Protein AF-A0A9W6W6B7-F1 (afdb_monomer_lite)

InterPro domains:
  IPR000073 Alpha/beta hydrolase fold-1 [PF00561] (19-218)
  IPR000073 Alpha/beta hydrolase fold-1 [PR00111] (43-58)
  IPR000073 Alpha/beta hydrolase fold-1 [PR00111] (87-100)
  IPR000073 Alpha/beta hydrolase fold-1 [PR00111] (101-114)
  IPR000639 Epoxide hydrolase-like [PR00412] (43-58)
  IPR000639 Epoxide hydrolase-like [PR00412] (87-100)
  IPR000639 Epoxide hydrolase-like [PR00412] (101-114)
  IPR000639 Epoxide hydrolase-like [PR00412] (235-257)
  IPR006680 Amidohydrolase-related [PF04909] (292-534)
  IPR029058 Alpha/Beta hydrolase fold [G3DSA:3.40.50.1820] (1-260)
  IPR029058 Alpha/Beta hydrolase fold [SSF53474] (2-260)
  IPR032466 Metal-dependent hydrolase [SSF51556] (290-535)
  IPR050266 AB hydrolase superfamily [PTHR43798] (11-263)

Structure (mmCIF, N/CA/C/O backbone):
data_AF-A0A9W6W6B7-F1
#
_entry.id   AF-A0A9W6W6B7-F1
#
loop_
_atom_site.group_PDB
_atom_site.id
_atom_site.type_symbol
_atom_site.label_atom_id
_atom_site.label_alt_id
_atom_site.label_comp_id
_atom_site.label_asym_id
_atom_site.label_entity_id
_atom_site.label_seq_id
_atom_site.pdbx_PDB_ins_code
_atom_site.Cartn_x
_atom_site.Cartn_y
_atom_site.Cartn_z
_atom_site.occupancy
_atom_site.B_iso_or_equiv
_atom_site.auth_seq_id
_atom_site.auth_comp_id
_atom_site.auth_asym_id
_atom_site.auth_atom_id
_atom_site.pdbx_PDB_model_num
ATOM 1 N N . MET A 1 1 ? 31.798 -15.198 4.806 1.00 93.06 1 MET A N 1
ATOM 2 C CA . MET A 1 1 ? 30.968 -16.138 5.594 1.00 93.06 1 MET A CA 1
ATOM 3 C C . MET A 1 1 ? 30.171 -16.993 4.621 1.00 93.06 1 MET A C 1
ATOM 5 O O . MET A 1 1 ? 29.904 -16.498 3.540 1.00 93.06 1 MET A O 1
ATOM 9 N N . THR A 1 2 ? 29.826 -18.241 4.939 1.00 95.81 2 THR A N 1
ATOM 10 C CA . THR A 1 2 ? 28.980 -19.060 4.048 1.00 95.81 2 THR A CA 1
ATOM 11 C C . THR A 1 2 ? 27.558 -19.106 4.589 1.00 95.81 2 THR A C 1
ATOM 13 O O . THR A 1 2 ? 27.365 -19.544 5.720 1.00 95.81 2 THR A O 1
ATOM 16 N N . VAL A 1 3 ? 26.589 -18.661 3.791 1.00 92.31 3 VAL A N 1
ATOM 17 C CA . VAL A 1 3 ? 25.149 -18.673 4.100 1.00 92.31 3 VAL A CA 1
ATOM 18 C C . VAL A 1 3 ? 24.382 -19.113 2.859 1.00 92.31 3 VAL A C 1
ATOM 20 O O . VAL A 1 3 ? 24.834 -18.843 1.752 1.00 92.31 3 VAL A O 1
ATOM 23 N N . ASN A 1 4 ? 23.284 -19.856 3.024 1.00 90.19 4 ASN A N 1
ATOM 24 C CA . ASN A 1 4 ? 22.486 -20.400 1.911 1.00 90.19 4 ASN A CA 1
ATOM 25 C C . ASN A 1 4 ? 23.325 -21.079 0.803 1.00 90.19 4 ASN A C 1
ATOM 27 O O . ASN A 1 4 ? 23.033 -20.963 -0.379 1.00 90.19 4 ASN A O 1
ATOM 31 N N . GLY A 1 5 ? 24.418 -21.757 1.177 1.00 90.50 5 GLY A N 1
ATOM 32 C CA . GLY A 1 5 ? 25.317 -22.417 0.221 1.00 90.50 5 GLY A CA 1
ATOM 33 C C . GLY A 1 5 ? 26.235 -21.485 -0.586 1.00 90.50 5 GLY A C 1
ATOM 34 O O . GLY A 1 5 ? 26.977 -21.976 -1.431 1.00 90.50 5 GLY A O 1
ATOM 35 N N . VAL A 1 6 ? 26.244 -20.177 -0.311 1.00 93.69 6 VAL A N 1
ATOM 36 C CA . VAL A 1 6 ? 27.049 -19.162 -1.011 1.00 93.69 6 VAL A CA 1
ATOM 37 C C . VAL A 1 6 ? 28.079 -18.546 -0.064 1.00 93.69 6 VAL A C 1
ATOM 39 O O . VAL A 1 6 ? 27.766 -18.187 1.075 1.00 93.69 6 VAL A O 1
ATOM 42 N N . ARG A 1 7 ? 29.333 -18.388 -0.515 1.00 97.38 7 ARG A N 1
ATOM 43 C CA . ARG A 1 7 ? 30.334 -17.612 0.230 1.00 97.38 7 ARG A CA 1
ATOM 44 C C . ARG A 1 7 ? 30.099 -16.117 0.015 1.00 97.38 7 ARG A C 1
ATOM 46 O O . ARG A 1 7 ? 30.473 -15.555 -1.011 1.00 97.38 7 ARG A O 1
ATOM 53 N N . VAL A 1 8 ? 29.520 -15.487 1.031 1.00 97.38 8 VAL A N 1
ATOM 54 C CA . VAL A 1 8 ? 29.215 -14.058 1.110 1.00 97.38 8 VAL A CA 1
ATOM 55 C C . VAL A 1 8 ? 30.388 -13.265 1.671 1.00 97.38 8 VAL A C 1
ATOM 57 O O . VAL A 1 8 ? 30.909 -13.553 2.760 1.00 97.38 8 VAL A O 1
ATOM 60 N N . PHE A 1 9 ? 30.799 -12.252 0.916 1.00 98.38 9 PHE A N 1
ATOM 61 C CA . PHE A 1 9 ? 31.681 -11.190 1.363 1.00 98.38 9 PHE A CA 1
ATOM 62 C C . PHE A 1 9 ? 30.863 -10.080 2.028 1.00 98.38 9 PHE A C 1
ATOM 64 O O . PHE A 1 9 ? 29.778 -9.718 1.580 1.00 98.38 9 PHE A O 1
ATOM 71 N N . TYR A 1 10 ? 31.393 -9.536 3.118 1.00 98.50 10 TYR A N 1
ATOM 72 C CA . TYR A 1 10 ? 30.842 -8.356 3.766 1.00 98.50 10 TYR A CA 1
ATOM 73 C C . TYR A 1 10 ? 31.952 -7.599 4.486 1.00 98.50 10 TYR A C 1
ATOM 75 O O . TYR A 1 10 ? 32.950 -8.184 4.917 1.00 98.50 10 TYR A O 1
ATOM 83 N N . THR A 1 11 ? 31.747 -6.300 4.667 1.00 97.94 11 THR A N 1
ATOM 84 C CA . THR A 1 11 ? 32.570 -5.471 5.550 1.00 97.94 11 THR A CA 1
ATOM 85 C C . THR A 1 11 ? 31.821 -5.174 6.848 1.00 97.94 11 THR A C 1
ATOM 87 O O . THR A 1 11 ? 30.592 -5.125 6.868 1.00 97.94 11 THR A O 1
ATOM 90 N N . SER A 1 12 ? 32.561 -4.991 7.944 1.00 97.50 12 SER A N 1
ATOM 91 C CA . SER A 1 12 ? 32.033 -4.542 9.237 1.00 97.50 12 SER A CA 1
ATOM 92 C C . SER A 1 12 ? 32.926 -3.420 9.757 1.00 97.50 12 SER A C 1
ATOM 94 O O . SER A 1 12 ? 34.144 -3.580 9.805 1.00 97.50 12 SER A O 1
ATOM 96 N N . SER A 1 13 ? 32.349 -2.281 10.124 1.00 96.31 13 SER A N 1
ATOM 97 C CA . SER A 1 13 ? 33.072 -1.098 10.608 1.00 96.31 13 SER A CA 1
ATOM 98 C C . SER A 1 13 ? 32.321 -0.432 11.754 1.00 96.31 13 SER A C 1
ATOM 100 O O . SER A 1 13 ? 31.107 -0.301 11.682 1.00 96.31 13 SER A O 1
ATOM 102 N N . GLY A 1 14 ? 33.039 0.030 12.778 1.00 96.19 14 GLY A N 1
ATOM 103 C CA . GLY A 1 14 ? 32.421 0.586 13.987 1.00 96.19 14 GLY A CA 1
ATOM 104 C C . GLY A 1 14 ? 31.893 -0.489 14.943 1.00 96.19 14 GLY A C 1
ATOM 105 O O . GLY A 1 14 ? 31.755 -1.659 14.580 1.00 96.19 14 GLY A O 1
ATOM 106 N N . ASP A 1 15 ? 31.623 -0.077 16.175 1.00 93.81 15 ASP A N 1
ATOM 107 C CA . ASP A 1 15 ? 31.225 -0.916 17.314 1.00 93.81 15 ASP A CA 1
ATOM 108 C C . ASP A 1 15 ? 30.055 -0.308 18.112 1.00 93.81 15 ASP A C 1
ATOM 110 O O . ASP A 1 15 ? 29.805 -0.678 19.259 1.00 93.81 15 ASP A O 1
ATOM 114 N N . GLY A 1 16 ? 29.318 0.614 17.485 1.00 93.12 16 GLY A N 1
ATOM 115 C CA . GLY A 1 16 ? 28.155 1.260 18.082 1.00 93.12 16 GLY A CA 1
ATOM 116 C C . GLY A 1 16 ? 27.028 0.280 18.444 1.00 93.12 16 GLY A C 1
ATOM 117 O O . GLY A 1 16 ? 26.911 -0.793 17.845 1.00 93.12 16 GLY A O 1
ATOM 118 N N . PRO A 1 17 ? 26.152 0.651 19.397 1.00 90.31 17 PRO A N 1
ATOM 119 C CA . PRO A 1 17 ? 25.141 -0.249 19.958 1.00 90.31 17 PRO A CA 1
ATOM 120 C C . PRO A 1 17 ? 24.027 -0.619 18.971 1.00 90.31 17 PRO A C 1
ATOM 122 O O . PRO A 1 17 ? 23.379 -1.649 19.137 1.00 90.31 17 PRO A O 1
ATOM 125 N N . ARG A 1 18 ? 23.793 0.211 17.947 1.00 93.12 18 ARG A N 1
ATOM 126 C CA . ARG A 1 18 ? 22.825 -0.049 16.877 1.00 93.12 18 ARG A CA 1
ATOM 127 C C . ARG A 1 18 ? 23.561 -0.448 15.604 1.00 93.12 18 ARG A C 1
ATOM 129 O O . ARG A 1 18 ? 24.559 0.175 15.236 1.00 93.12 18 ARG A O 1
ATOM 136 N N . THR A 1 19 ? 23.042 -1.471 14.927 1.00 98.06 19 THR A N 1
ATOM 137 C CA . THR A 1 19 ? 23.603 -1.944 13.658 1.00 98.06 19 THR A CA 1
ATOM 138 C C . THR A 1 19 ? 22.888 -1.299 12.474 1.00 98.06 19 THR A C 1
ATOM 140 O O . THR A 1 19 ? 21.659 -1.265 12.431 1.00 98.06 19 THR A O 1
ATOM 143 N N . VAL A 1 20 ? 23.666 -0.806 11.512 1.00 98.56 20 VAL A N 1
ATOM 144 C CA . VAL A 1 20 ? 23.208 -0.302 10.216 1.00 98.56 20 VAL A CA 1
ATOM 145 C C . VAL A 1 20 ? 23.715 -1.238 9.123 1.00 98.56 20 VAL A C 1
ATOM 147 O O . VAL A 1 20 ? 24.912 -1.514 9.052 1.00 98.56 20 VAL A O 1
ATOM 150 N N . VAL A 1 21 ? 22.823 -1.714 8.260 1.00 98.81 21 VAL A N 1
ATOM 151 C CA . VAL A 1 21 ? 23.150 -2.605 7.141 1.00 98.81 21 VAL A CA 1
ATOM 152 C C . VAL A 1 21 ? 23.003 -1.835 5.833 1.00 98.81 21 VAL A C 1
ATOM 154 O O . VAL A 1 21 ? 21.938 -1.289 5.575 1.00 98.81 21 VAL A O 1
ATOM 157 N N . LEU A 1 22 ? 24.054 -1.775 5.014 1.00 98.81 22 LEU A N 1
ATOM 158 C CA . LEU A 1 22 ? 24.085 -1.021 3.757 1.00 98.81 22 LEU A CA 1
ATOM 159 C C . LEU A 1 22 ? 24.036 -1.970 2.553 1.00 98.81 22 LEU A C 1
ATOM 161 O O . LEU A 1 22 ? 24.968 -2.738 2.329 1.00 98.81 22 LEU A O 1
ATOM 165 N N . LEU A 1 23 ? 22.962 -1.902 1.768 1.00 98.81 23 LEU A N 1
ATOM 166 C CA . LEU A 1 23 ? 22.691 -2.778 0.628 1.00 98.81 23 LEU A CA 1
ATOM 167 C C . LEU A 1 23 ? 22.860 -2.018 -0.695 1.00 98.81 23 LEU A C 1
ATOM 169 O O . LEU A 1 23 ? 22.127 -1.065 -0.969 1.00 98.81 23 LEU A O 1
ATOM 173 N N . HIS A 1 24 ? 23.837 -2.427 -1.507 1.00 98.06 24 HIS A N 1
ATOM 174 C CA . HIS A 1 24 ? 24.259 -1.715 -2.721 1.00 98.06 24 HIS A CA 1
ATOM 175 C C . HIS A 1 24 ? 23.315 -1.905 -3.929 1.00 98.06 24 HIS A C 1
ATOM 177 O O . HIS A 1 24 ? 22.407 -2.733 -3.920 1.00 98.06 24 HIS A O 1
ATOM 183 N N . GLY A 1 25 ? 23.521 -1.111 -4.984 1.00 96.00 25 GLY A N 1
ATOM 184 C CA . GLY A 1 25 ? 22.759 -1.189 -6.234 1.00 96.00 25 GLY A CA 1
ATOM 185 C C . GLY A 1 25 ? 23.256 -2.266 -7.208 1.00 96.00 25 GLY A C 1
ATOM 186 O O . GLY A 1 25 ? 24.258 -2.939 -6.975 1.00 96.00 25 GLY A O 1
ATOM 187 N N . TRP A 1 26 ? 22.559 -2.416 -8.336 1.00 93.38 26 TRP A N 1
ATOM 188 C CA . TRP A 1 26 ? 22.999 -3.282 -9.435 1.00 93.38 26 TRP A CA 1
ATOM 189 C C . TRP A 1 26 ? 24.317 -2.770 -10.036 1.00 93.38 26 TRP A C 1
ATOM 191 O O . TRP A 1 26 ? 24.454 -1.569 -10.273 1.00 93.38 26 TRP A O 1
ATOM 201 N N . CYS A 1 27 ? 25.259 -3.679 -10.302 1.00 90.56 27 CYS A N 1
ATOM 202 C CA . CYS A 1 27 ? 26.619 -3.357 -10.762 1.00 90.56 27 CYS A CA 1
ATOM 203 C C . CYS A 1 27 ? 27.451 -2.484 -9.802 1.00 90.56 27 CYS A C 1
ATOM 205 O O . CYS A 1 27 ? 28.342 -1.752 -10.233 1.00 90.56 27 CYS A O 1
ATOM 207 N N . ASP A 1 28 ? 27.157 -2.561 -8.505 1.00 92.38 28 ASP A N 1
ATOM 208 C CA . ASP A 1 28 ? 27.920 -1.917 -7.436 1.00 92.38 28 ASP A CA 1
ATOM 209 C C . ASP A 1 28 ? 28.364 -2.956 -6.393 1.00 92.38 28 ASP A C 1
ATOM 211 O O . ASP A 1 28 ? 28.088 -4.146 -6.538 1.00 92.38 28 ASP A O 1
ATOM 215 N N . GLU A 1 29 ? 29.056 -2.511 -5.349 1.00 94.69 29 GLU A N 1
ATOM 216 C CA . GLU A 1 29 ? 29.550 -3.354 -4.255 1.00 94.69 29 GLU A CA 1
ATOM 217 C C . GLU A 1 29 ? 29.691 -2.535 -2.957 1.00 94.69 29 GLU A C 1
ATOM 219 O O . GLU A 1 29 ? 29.478 -1.319 -2.932 1.00 94.69 29 GLU A O 1
ATOM 224 N N . SER A 1 30 ? 30.098 -3.174 -1.861 1.00 95.75 30 SER A N 1
ATOM 225 C CA . SER A 1 30 ? 30.280 -2.555 -0.540 1.00 95.75 30 SER A CA 1
ATOM 226 C C . SER A 1 30 ? 31.180 -1.311 -0.543 1.00 95.75 30 SER A C 1
ATOM 228 O O . SER A 1 30 ? 30.953 -0.393 0.249 1.00 95.75 30 SER A O 1
ATOM 230 N N . THR A 1 31 ? 32.157 -1.214 -1.453 1.00 92.56 31 THR A N 1
ATOM 231 C CA . THR A 1 31 ? 33.032 -0.033 -1.578 1.00 92.56 31 THR A CA 1
ATOM 232 C C . THR A 1 31 ? 32.288 1.223 -2.047 1.00 92.56 31 THR A C 1
ATOM 234 O O . THR A 1 31 ? 32.714 2.334 -1.720 1.00 92.56 31 THR A O 1
ATOM 237 N N . GLY A 1 32 ? 31.138 1.081 -2.721 1.00 91.69 32 GLY A N 1
ATOM 238 C CA . GLY A 1 32 ? 30.252 2.193 -3.085 1.00 91.69 32 GLY A CA 1
ATOM 239 C C . GLY A 1 32 ? 29.735 2.975 -1.874 1.00 91.69 32 GLY A C 1
ATOM 240 O O . GLY A 1 32 ? 29.465 4.173 -1.959 1.00 91.69 32 GLY A O 1
ATOM 241 N N . TRP A 1 33 ? 29.722 2.347 -0.697 1.00 95.94 33 TRP A N 1
ATOM 242 C CA . TRP A 1 33 ? 29.285 2.965 0.548 1.00 95.94 33 TRP A CA 1
ATOM 243 C C . TRP A 1 33 ? 30.382 3.698 1.324 1.00 95.94 33 TRP A C 1
ATOM 245 O O . TRP A 1 33 ? 30.084 4.237 2.388 1.00 95.94 33 TRP A O 1
ATOM 255 N N . ALA A 1 34 ? 31.626 3.773 0.836 1.00 91.94 34 ALA A N 1
ATOM 256 C CA . ALA A 1 34 ? 32.765 4.281 1.614 1.00 91.94 34 ALA A CA 1
ATOM 257 C C . ALA A 1 34 ? 32.511 5.644 2.295 1.00 91.94 34 ALA A C 1
ATOM 259 O O . ALA A 1 34 ? 32.840 5.825 3.471 1.00 91.94 34 ALA A O 1
ATOM 260 N N . GLY A 1 35 ? 31.869 6.587 1.593 1.00 91.06 35 GLY A N 1
ATOM 261 C CA . GLY A 1 35 ? 31.510 7.896 2.152 1.00 91.06 35 GLY A CA 1
ATOM 262 C C . GLY A 1 35 ? 30.482 7.815 3.289 1.00 91.06 35 GLY A C 1
ATOM 263 O O . GLY A 1 35 ? 30.633 8.489 4.306 1.00 91.06 35 GLY A O 1
ATOM 264 N N . ILE A 1 36 ? 29.478 6.947 3.148 1.00 96.88 36 ILE A N 1
ATOM 265 C CA . ILE A 1 36 ? 28.432 6.729 4.155 1.00 96.88 36 ILE A CA 1
ATOM 266 C C . ILE A 1 36 ? 28.985 5.945 5.354 1.00 96.88 36 ILE A C 1
ATOM 268 O O . ILE A 1 36 ? 28.768 6.343 6.496 1.00 96.88 36 ILE A O 1
ATOM 272 N N . VAL A 1 37 ? 29.774 4.891 5.115 1.00 96.81 37 VAL A N 1
ATOM 273 C CA . VAL A 1 37 ? 30.455 4.113 6.167 1.00 96.81 37 VAL A CA 1
ATOM 274 C C . VAL A 1 37 ? 31.344 5.019 7.013 1.00 96.81 37 VAL A C 1
ATOM 276 O O . VAL A 1 37 ? 31.283 4.961 8.239 1.00 96.81 37 VAL A O 1
ATOM 279 N N . SER A 1 38 ? 32.141 5.884 6.376 1.00 94.31 38 SER A N 1
ATOM 280 C CA . SER A 1 38 ? 33.004 6.838 7.082 1.00 94.31 38 SER A CA 1
ATOM 281 C C . SER A 1 38 ? 32.204 7.748 8.018 1.00 94.31 38 SER A C 1
ATOM 283 O O . SER A 1 38 ? 32.636 7.999 9.143 1.00 94.31 38 SER A O 1
ATOM 285 N N . GLY A 1 39 ? 31.022 8.187 7.572 1.00 94.25 39 GLY A N 1
ATOM 286 C CA . GLY A 1 39 ? 30.122 9.024 8.352 1.00 94.25 39 GLY A CA 1
ATOM 287 C C . GLY A 1 39 ? 29.432 8.300 9.506 1.00 94.25 39 GLY A C 1
ATOM 288 O O . GLY A 1 39 ? 29.289 8.904 10.557 1.00 94.25 39 GLY A O 1
ATOM 289 N N . LEU A 1 40 ? 29.012 7.042 9.343 1.00 95.12 40 LEU A N 1
ATOM 290 C CA . LEU A 1 40 ? 28.190 6.333 10.339 1.00 95.12 40 LEU A CA 1
ATOM 291 C C . LEU A 1 40 ? 28.995 5.504 11.352 1.00 95.12 40 LEU A C 1
ATOM 293 O O . LEU A 1 40 ? 28.549 5.318 12.483 1.00 95.12 40 LEU A O 1
ATOM 297 N N . ARG A 1 41 ? 30.189 5.015 10.990 1.00 95.12 41 ARG A N 1
ATOM 298 C CA . ARG A 1 41 ? 30.959 4.057 11.815 1.00 95.12 41 ARG A CA 1
ATOM 299 C C . ARG A 1 41 ? 31.385 4.569 13.196 1.00 95.12 41 ARG A C 1
ATOM 301 O O . ARG A 1 41 ? 31.874 3.785 13.999 1.00 95.12 41 ARG A O 1
ATOM 308 N N . THR A 1 42 ? 31.295 5.875 13.446 1.00 93.25 42 THR A N 1
ATOM 309 C CA . THR A 1 42 ? 31.624 6.485 14.744 1.00 93.25 42 THR A CA 1
ATOM 310 C C . THR A 1 42 ? 30.526 6.293 15.786 1.00 93.25 42 THR A C 1
ATOM 312 O O . THR A 1 42 ? 30.799 6.418 16.972 1.00 93.25 42 THR A O 1
ATOM 315 N N . GLU A 1 43 ? 29.295 6.023 15.350 1.00 93.50 43 GLU A N 1
ATOM 316 C CA . GLU A 1 43 ? 28.105 5.938 16.210 1.00 93.50 43 GLU A CA 1
ATOM 317 C C . GLU A 1 43 ? 27.394 4.583 16.082 1.00 93.50 43 GLU A C 1
ATOM 319 O O . GLU A 1 43 ? 26.706 4.145 17.003 1.00 93.50 43 GLU A O 1
ATOM 324 N N . TYR A 1 44 ? 27.583 3.902 14.950 1.00 95.88 44 TYR A N 1
ATOM 325 C CA . TYR A 1 44 ? 26.893 2.669 14.593 1.00 95.88 44 TYR A CA 1
ATOM 326 C C . TYR A 1 44 ? 27.890 1.560 14.260 1.00 95.88 44 TYR A C 1
ATOM 328 O O . TYR A 1 44 ? 28.969 1.816 13.720 1.00 95.88 44 TYR A O 1
ATOM 336 N N . ARG A 1 45 ? 27.496 0.306 14.499 1.00 97.88 45 ARG A N 1
ATOM 337 C CA . ARG A 1 45 ? 28.110 -0.834 13.812 1.00 97.88 45 ARG A CA 1
ATOM 338 C C . ARG A 1 45 ? 27.556 -0.867 12.391 1.00 97.88 45 ARG A C 1
ATOM 340 O O . ARG A 1 45 ? 26.360 -1.038 12.202 1.00 97.88 45 ARG A O 1
ATOM 347 N N . VAL A 1 46 ? 28.404 -0.712 11.387 1.00 98.56 46 VAL A N 1
ATOM 348 C CA . VAL A 1 46 ? 28.008 -0.669 9.976 1.00 98.56 46 VAL A CA 1
ATOM 349 C C . VAL A 1 46 ? 28.431 -1.958 9.288 1.00 98.56 46 VAL A C 1
ATOM 351 O O . VAL A 1 46 ? 29.614 -2.296 9.291 1.00 98.56 46 VAL A O 1
ATOM 354 N N . ILE A 1 47 ? 27.475 -2.664 8.692 1.00 98.69 47 ILE A N 1
ATOM 355 C CA . ILE A 1 47 ? 27.690 -3.885 7.912 1.00 98.69 47 ILE A CA 1
ATOM 356 C C . ILE A 1 47 ? 27.327 -3.592 6.458 1.00 98.69 47 ILE A C 1
ATOM 358 O O . ILE A 1 47 ? 26.232 -3.112 6.189 1.00 98.69 47 ILE A O 1
ATOM 362 N N . ALA A 1 48 ? 28.212 -3.892 5.512 1.00 98.62 48 ALA A N 1
ATOM 363 C CA . ALA A 1 48 ? 27.919 -3.757 4.083 1.00 98.62 48 ALA A CA 1
ATOM 364 C C . ALA A 1 48 ? 28.269 -5.068 3.359 1.00 98.62 48 ALA A C 1
ATOM 366 O O . ALA A 1 48 ? 29.458 -5.315 3.125 1.00 98.62 48 ALA A O 1
ATOM 367 N N . PRO A 1 49 ? 27.280 -5.942 3.087 1.00 98.56 49 PRO A N 1
ATOM 368 C CA . PRO A 1 49 ? 27.482 -7.146 2.291 1.00 98.56 49 PRO A CA 1
ATOM 369 C C . PRO A 1 49 ? 27.551 -6.837 0.795 1.00 98.56 49 PRO A C 1
ATOM 371 O O . PRO A 1 49 ? 26.902 -5.902 0.324 1.00 98.56 49 PRO A O 1
ATOM 374 N N . ASP A 1 50 ? 28.279 -7.673 0.058 1.00 98.44 50 ASP A N 1
ATOM 375 C CA . ASP A 1 50 ? 28.166 -7.734 -1.399 1.00 98.44 50 ASP A CA 1
ATOM 376 C C . ASP A 1 50 ? 27.111 -8.785 -1.768 1.00 98.44 50 ASP A C 1
ATOM 378 O O . ASP A 1 50 ? 27.128 -9.907 -1.251 1.00 98.44 50 ASP A O 1
ATOM 382 N N . PHE A 1 51 ? 26.190 -8.443 -2.664 1.00 98.12 51 PHE A N 1
ATOM 383 C CA . PHE A 1 51 ? 25.207 -9.378 -3.196 1.00 98.12 51 PHE A CA 1
ATOM 384 C C . PHE A 1 51 ? 25.868 -10.478 -4.020 1.00 98.12 51 PHE A C 1
ATOM 386 O O . PHE A 1 51 ? 26.947 -10.302 -4.577 1.00 98.12 51 PHE A O 1
ATOM 393 N N . ARG A 1 52 ? 25.197 -11.626 -4.139 1.00 95.25 52 ARG A N 1
ATOM 394 C CA . ARG A 1 52 ? 25.646 -12.722 -5.009 1.00 95.25 52 ARG A CA 1
ATOM 395 C C . ARG A 1 52 ? 26.032 -12.242 -6.403 1.00 95.25 52 ARG A C 1
ATOM 397 O O . ARG A 1 52 ? 25.319 -11.466 -7.042 1.00 95.25 52 ARG A O 1
ATOM 404 N N . GLY A 1 53 ? 27.206 -12.688 -6.840 1.00 93.88 53 GLY A N 1
ATOM 405 C CA . GLY A 1 53 ? 27.804 -12.322 -8.121 1.00 93.88 53 GLY A CA 1
ATOM 406 C C . GLY A 1 53 ? 28.307 -10.875 -8.208 1.00 93.88 53 GLY A C 1
ATOM 407 O O . GLY A 1 53 ? 28.762 -10.468 -9.273 1.00 93.88 53 GLY A O 1
ATOM 408 N N . HIS A 1 54 ? 28.240 -10.108 -7.119 1.00 95.75 54 HIS A N 1
ATOM 409 C CA . HIS A 1 54 ? 28.797 -8.764 -7.008 1.00 95.75 54 HIS A CA 1
ATOM 410 C C . HIS A 1 54 ? 29.991 -8.773 -6.046 1.00 95.75 54 HIS A C 1
ATOM 412 O O . HIS A 1 54 ? 30.039 -9.567 -5.101 1.00 95.75 54 HIS A O 1
ATOM 418 N N . GLY A 1 55 ? 30.949 -7.877 -6.297 1.00 95.12 55 GLY A N 1
ATOM 419 C CA . GLY A 1 55 ? 32.146 -7.701 -5.478 1.00 95.12 55 GLY A CA 1
ATOM 420 C C . GLY A 1 55 ? 32.829 -9.023 -5.113 1.00 95.12 55 GLY A C 1
ATOM 421 O O . GLY A 1 55 ? 33.219 -9.805 -5.980 1.00 95.12 55 GLY A O 1
ATOM 422 N N . GLY A 1 56 ? 32.979 -9.280 -3.814 1.00 95.69 56 GLY A N 1
ATOM 423 C CA . GLY A 1 56 ? 33.628 -10.480 -3.283 1.00 95.69 56 GLY A CA 1
ATOM 424 C C . GLY A 1 56 ? 32.725 -11.705 -3.079 1.00 95.69 56 GLY A C 1
ATOM 425 O O . GLY A 1 56 ? 33.230 -12.726 -2.595 1.00 95.69 56 GLY A O 1
ATOM 426 N N . THR A 1 57 ? 31.423 -11.629 -3.379 1.00 97.44 57 THR A N 1
ATOM 427 C CA . THR A 1 57 ? 30.457 -12.712 -3.120 1.00 97.44 57 THR A CA 1
ATOM 428 C C . THR A 1 57 ? 30.272 -13.620 -4.336 1.00 97.44 57 THR A C 1
ATOM 430 O O . THR A 1 57 ? 30.076 -13.175 -5.465 1.00 97.44 57 THR A O 1
ATOM 433 N N . GLU A 1 58 ? 30.271 -14.931 -4.100 1.00 95.50 58 GLU A N 1
ATOM 434 C CA . GLU A 1 58 ? 30.042 -15.934 -5.146 1.00 95.50 58 GLU A CA 1
ATOM 435 C C . GLU A 1 58 ? 28.626 -15.832 -5.764 1.00 95.50 58 GLU A C 1
ATOM 437 O O . GLU A 1 58 ? 27.675 -15.465 -5.078 1.00 95.50 58 GLU A O 1
ATOM 442 N N . PRO A 1 59 ? 28.437 -16.159 -7.057 1.00 90.50 59 PRO A N 1
ATOM 443 C CA . PRO A 1 59 ? 27.136 -16.031 -7.728 1.00 90.50 59 PRO A CA 1
ATOM 444 C C . PRO A 1 59 ? 26.078 -17.049 -7.270 1.00 90.50 59 PRO A C 1
ATOM 446 O O . PRO A 1 59 ? 24.887 -16.769 -7.375 1.00 90.50 59 PRO A O 1
ATOM 449 N N . GLY A 1 60 ? 26.489 -18.211 -6.752 1.00 88.88 60 GLY A N 1
ATOM 450 C CA . GLY A 1 60 ? 25.568 -19.293 -6.384 1.00 88.88 60 GLY A CA 1
ATOM 451 C C . GLY A 1 60 ? 24.819 -19.896 -7.584 1.00 88.88 60 GLY A C 1
ATOM 452 O O . GLY A 1 60 ? 25.192 -19.680 -8.738 1.00 88.88 60 GLY A O 1
ATOM 453 N N . THR A 1 61 ? 23.771 -20.683 -7.312 1.00 83.62 61 THR A N 1
ATOM 454 C CA . THR A 1 61 ? 22.947 -21.357 -8.344 1.00 83.62 61 THR A CA 1
ATOM 455 C C . THR A 1 61 ? 21.478 -20.944 -8.358 1.00 83.62 61 THR A C 1
ATOM 457 O O . THR A 1 61 ? 20.799 -21.180 -9.353 1.00 83.62 61 THR A O 1
ATOM 460 N N . ASP A 1 62 ? 20.988 -20.302 -7.298 1.00 80.38 62 ASP A N 1
ATOM 461 C CA . ASP A 1 62 ? 19.548 -20.095 -7.070 1.00 80.38 62 ASP A CA 1
ATOM 462 C C . ASP A 1 62 ? 19.009 -18.786 -7.679 1.00 80.38 62 ASP A C 1
ATOM 464 O O . ASP A 1 62 ? 17.999 -18.250 -7.234 1.00 80.38 62 ASP A O 1
ATOM 468 N N . GLY A 1 63 ? 19.695 -18.248 -8.692 1.00 87.44 63 GLY A N 1
ATOM 469 C CA . GLY A 1 63 ? 19.347 -16.975 -9.328 1.00 87.44 63 GLY A CA 1
ATOM 470 C C . GLY A 1 63 ? 19.690 -15.745 -8.481 1.00 87.44 63 GLY A C 1
ATOM 471 O O . GLY A 1 63 ? 20.419 -15.835 -7.489 1.00 87.44 63 GLY A O 1
ATOM 472 N N . PHE A 1 64 ? 19.179 -14.591 -8.912 1.00 92.50 64 PHE A N 1
ATOM 473 C CA . PHE A 1 64 ? 19.512 -13.247 -8.425 1.00 92.50 64 PHE A CA 1
ATOM 474 C C . PHE A 1 64 ? 18.266 -12.410 -8.087 1.00 92.50 64 PHE A C 1
ATOM 476 O O . PHE A 1 64 ? 18.349 -11.182 -8.006 1.00 92.50 64 PHE A O 1
ATOM 483 N N . SER A 1 65 ? 17.102 -13.046 -7.900 1.00 93.31 65 SER A N 1
ATOM 484 C CA . SER A 1 65 ? 15.868 -12.317 -7.589 1.00 93.31 65 SER A CA 1
ATOM 485 C C . SER A 1 65 ? 15.987 -11.558 -6.264 1.00 93.31 65 SER A C 1
ATOM 487 O O . SER A 1 65 ? 16.659 -12.027 -5.340 1.00 93.31 65 SER A O 1
ATOM 489 N N . PRO A 1 66 ? 15.307 -10.406 -6.105 1.00 95.94 66 PRO A N 1
ATOM 490 C CA . PRO A 1 66 ? 15.356 -9.646 -4.856 1.00 95.94 66 PRO A CA 1
ATOM 491 C C . PRO A 1 66 ? 14.972 -10.460 -3.609 1.00 95.94 66 PRO A C 1
ATOM 493 O O . PRO A 1 66 ? 15.431 -10.151 -2.513 1.00 95.94 66 PRO A O 1
ATOM 496 N N . PHE A 1 67 ? 14.166 -11.513 -3.775 1.00 95.00 67 PHE A N 1
ATOM 497 C CA . PHE A 1 67 ? 13.785 -12.451 -2.717 1.00 95.00 67 PHE A CA 1
ATOM 498 C C . PHE A 1 67 ? 14.941 -13.328 -2.269 1.00 95.00 67 PHE A C 1
ATOM 500 O O . PHE A 1 67 ? 15.172 -13.462 -1.070 1.00 95.00 67 PHE A O 1
ATOM 507 N N . VAL A 1 68 ? 15.685 -13.865 -3.229 1.00 94.12 68 VAL A N 1
ATOM 508 C CA . VAL A 1 68 ? 16.874 -14.675 -2.979 1.00 94.12 68 VAL A CA 1
ATOM 509 C C . VAL A 1 68 ? 17.979 -13.820 -2.351 1.00 94.12 68 VAL A C 1
ATOM 511 O O . VAL A 1 68 ? 18.590 -14.220 -1.363 1.00 94.12 68 VAL A O 1
ATOM 514 N N . LEU A 1 69 ? 18.183 -12.598 -2.856 1.00 97.31 69 LEU A N 1
ATOM 515 C CA . LEU A 1 69 ? 19.125 -11.644 -2.261 1.00 97.31 69 LEU A CA 1
ATOM 516 C C . LEU A 1 69 ? 18.745 -11.286 -0.816 1.00 97.31 69 LEU A C 1
ATOM 518 O O . LEU A 1 69 ? 19.617 -11.180 0.044 1.00 97.31 69 LEU A O 1
ATOM 522 N N . ALA A 1 70 ? 17.451 -11.112 -0.532 1.00 97.88 70 ALA A N 1
ATOM 523 C CA . ALA A 1 70 ? 16.973 -10.833 0.820 1.00 97.88 70 ALA A CA 1
ATOM 524 C C . ALA A 1 70 ? 17.184 -12.026 1.762 1.00 97.88 70 ALA A C 1
ATOM 526 O O . ALA A 1 70 ? 17.544 -11.815 2.918 1.00 97.88 70 ALA A O 1
ATOM 527 N N . ASP A 1 71 ? 17.016 -13.258 1.273 1.00 95.56 71 ASP A N 1
ATOM 528 C CA . ASP A 1 71 ? 17.267 -14.475 2.053 1.00 95.56 71 ASP A CA 1
ATOM 529 C C . ASP A 1 71 ? 18.752 -14.628 2.417 1.00 95.56 71 ASP A C 1
ATOM 531 O O . ASP A 1 71 ? 19.069 -15.048 3.532 1.00 95.56 71 ASP A O 1
ATOM 535 N N . ASP A 1 72 ? 19.674 -14.231 1.534 1.00 97.19 72 ASP A N 1
ATOM 536 C CA . ASP A 1 72 ? 21.109 -14.196 1.852 1.00 97.19 72 ASP A CA 1
ATOM 537 C C . ASP A 1 72 ? 21.441 -13.159 2.919 1.00 97.19 72 ASP A C 1
ATOM 539 O O . ASP A 1 72 ? 22.212 -13.439 3.839 1.00 97.19 72 ASP A O 1
ATOM 543 N N . VAL A 1 73 ? 20.857 -11.960 2.812 1.00 98.50 73 VAL A N 1
ATOM 544 C CA . VAL A 1 73 ? 21.047 -10.909 3.816 1.00 98.50 73 VAL A CA 1
ATOM 545 C C . VAL A 1 73 ? 20.482 -11.365 5.158 1.00 98.50 73 VAL A C 1
ATOM 547 O O . VAL A 1 73 ? 21.177 -11.249 6.163 1.00 98.50 73 VAL A O 1
ATOM 550 N N . ALA A 1 74 ? 19.274 -11.933 5.189 1.00 98.06 74 ALA A N 1
ATOM 551 C CA . ALA A 1 74 ? 18.673 -12.462 6.411 1.00 98.06 74 ALA A CA 1
ATOM 552 C C . ALA A 1 74 ? 19.574 -13.519 7.067 1.00 98.06 74 ALA A C 1
ATOM 554 O O . ALA A 1 74 ? 19.912 -13.396 8.243 1.00 98.06 74 ALA A O 1
ATOM 555 N N . ALA A 1 75 ? 20.036 -14.503 6.289 1.00 96.94 75 ALA A N 1
ATOM 556 C CA . ALA A 1 75 ? 20.907 -15.562 6.785 1.00 96.94 75 ALA A CA 1
ATOM 557 C C . ALA A 1 75 ? 22.267 -15.029 7.270 1.00 96.94 75 ALA A C 1
ATOM 559 O O . ALA A 1 75 ? 22.812 -15.527 8.256 1.00 96.94 75 ALA A O 1
ATOM 560 N N . LEU A 1 76 ? 22.814 -13.998 6.615 1.00 98.19 76 LEU A N 1
ATOM 561 C CA . LEU A 1 76 ? 24.015 -13.307 7.079 1.00 98.19 76 LEU A CA 1
ATOM 562 C C . LEU A 1 76 ? 23.779 -12.610 8.425 1.00 98.19 76 LEU A C 1
ATOM 564 O O . LEU A 1 76 ? 24.612 -12.736 9.319 1.00 98.19 76 LEU A O 1
ATOM 568 N N . LEU A 1 77 ? 22.670 -11.884 8.586 1.00 98.12 77 LEU A N 1
ATOM 569 C CA . LEU A 1 77 ? 22.354 -11.187 9.837 1.00 98.12 77 LEU A CA 1
ATOM 570 C C . LEU A 1 77 ? 22.097 -12.167 10.987 1.00 98.12 77 LEU A C 1
ATOM 572 O O . LEU A 1 77 ? 22.646 -11.967 12.073 1.00 98.12 77 LEU A O 1
ATOM 576 N N . ASP A 1 78 ? 21.371 -13.258 10.729 1.00 97.00 78 ASP A N 1
ATOM 577 C CA . ASP A 1 78 ? 21.164 -14.346 11.691 1.00 97.00 78 ASP A CA 1
ATOM 578 C C . ASP A 1 78 ? 22.513 -14.947 12.129 1.00 97.00 78 ASP A C 1
ATOM 580 O O . ASP A 1 78 ? 22.799 -15.062 13.322 1.00 97.00 78 ASP A O 1
ATOM 584 N N . ALA A 1 79 ? 23.396 -15.264 11.174 1.00 97.56 79 ALA A N 1
ATOM 585 C CA . ALA A 1 79 ? 24.712 -15.837 11.460 1.00 97.56 79 ALA A CA 1
ATOM 586 C C . ALA A 1 79 ? 25.656 -14.868 12.197 1.00 97.56 79 ALA A C 1
ATOM 588 O O . ALA A 1 79 ? 26.542 -15.303 12.936 1.00 97.56 79 ALA A O 1
ATOM 589 N N . LEU A 1 80 ? 25.474 -13.557 12.017 1.00 96.25 80 LEU A N 1
ATOM 590 C CA . LEU A 1 80 ? 26.211 -12.515 12.736 1.00 96.25 80 LEU A CA 1
ATOM 591 C C . LEU A 1 80 ? 25.584 -12.144 14.088 1.00 96.25 80 LEU A C 1
ATOM 593 O O . LEU A 1 80 ? 26.166 -11.317 14.799 1.00 96.25 80 LEU A O 1
ATOM 597 N N . GLY A 1 81 ? 24.431 -12.727 14.438 1.00 95.50 81 GLY A N 1
ATOM 598 C CA . GLY A 1 81 ? 23.693 -12.422 15.661 1.00 95.50 81 GLY A CA 1
ATOM 599 C C . GLY A 1 81 ? 23.213 -10.973 15.711 1.00 95.50 81 GLY A C 1
ATOM 600 O O . GLY A 1 81 ? 23.331 -10.329 16.752 1.00 95.50 81 GLY A O 1
ATOM 601 N N . VAL A 1 82 ? 22.750 -10.436 14.579 1.00 95.38 82 VAL A N 1
ATOM 602 C CA . VAL A 1 82 ? 22.273 -9.053 14.451 1.00 95.38 82 VAL A CA 1
ATOM 603 C C . VAL A 1 82 ? 20.742 -9.037 14.412 1.00 95.38 82 VAL A C 1
ATOM 605 O O . VAL A 1 82 ? 20.169 -9.228 13.341 1.00 95.38 82 VAL A O 1
ATOM 608 N N . PRO A 1 83 ? 20.068 -8.792 15.549 1.00 86.69 83 PRO A N 1
ATOM 609 C CA . PRO A 1 83 ? 18.642 -8.488 15.559 1.00 86.69 83 PRO A CA 1
ATOM 610 C C . PRO A 1 83 ? 18.396 -7.001 15.251 1.00 86.69 83 PRO A C 1
ATOM 612 O O . PRO A 1 83 ? 19.248 -6.159 15.542 1.00 86.69 83 PRO A O 1
ATOM 615 N N . ASP A 1 84 ? 17.207 -6.675 14.733 1.00 90.38 84 ASP A N 1
ATOM 616 C CA . ASP A 1 84 ? 16.646 -5.312 14.766 1.00 90.38 84 ASP A CA 1
ATOM 617 C C . ASP A 1 84 ? 17.536 -4.208 14.128 1.00 90.38 84 ASP A C 1
ATOM 619 O O . ASP A 1 84 ? 17.750 -3.121 14.675 1.00 90.38 84 ASP A O 1
ATOM 623 N N . ALA A 1 85 ? 18.098 -4.465 12.944 1.00 97.75 85 ALA A N 1
ATOM 624 C CA . ALA A 1 85 ? 19.004 -3.535 12.268 1.00 97.75 85 ALA A CA 1
ATOM 625 C C . ALA A 1 85 ? 18.272 -2.411 11.515 1.00 97.75 85 ALA A C 1
ATOM 627 O O . ALA A 1 85 ? 17.181 -2.601 10.982 1.00 97.75 85 ALA A O 1
ATOM 628 N N . VAL A 1 86 ? 18.912 -1.244 11.390 1.00 98.50 86 VAL A N 1
ATOM 629 C CA . VAL A 1 86 ? 18.490 -0.228 10.412 1.00 98.50 86 VAL A CA 1
ATOM 630 C C . VAL A 1 86 ? 19.031 -0.649 9.053 1.00 98.50 86 VAL A C 1
ATOM 632 O O . VAL A 1 86 ? 20.246 -0.746 8.881 1.00 98.50 86 VAL A O 1
ATOM 635 N N . VAL A 1 87 ? 18.161 -0.887 8.077 1.00 98.81 87 VAL A N 1
ATOM 636 C CA . VAL A 1 87 ? 18.584 -1.335 6.746 1.00 98.81 87 VAL A CA 1
ATOM 637 C C . VAL A 1 87 ? 18.481 -0.182 5.757 1.00 98.81 87 VAL A C 1
ATOM 639 O O . VAL A 1 87 ? 17.407 0.364 5.512 1.00 98.81 87 VAL A O 1
ATOM 642 N N . VAL A 1 88 ? 19.621 0.185 5.179 1.00 98.81 88 VAL A N 1
ATOM 643 C CA . VAL A 1 88 ? 19.757 1.217 4.153 1.00 98.81 88 VAL A CA 1
ATOM 644 C C . VAL A 1 88 ? 19.967 0.534 2.810 1.00 98.81 88 VAL A C 1
ATOM 646 O O . VAL A 1 88 ? 20.910 -0.235 2.653 1.00 98.81 88 VAL A O 1
ATOM 649 N N . GLY A 1 89 ? 19.120 0.815 1.826 1.00 98.62 89 GLY A N 1
ATOM 650 C CA . GLY A 1 89 ? 19.206 0.203 0.503 1.00 98.62 89 GLY A CA 1
ATOM 651 C C . GLY A 1 89 ? 19.198 1.230 -0.618 1.00 98.62 89 GLY A C 1
ATOM 652 O O . GLY A 1 89 ? 18.336 2.105 -0.650 1.00 98.62 89 GLY A O 1
ATOM 653 N N . HIS A 1 90 ? 20.125 1.104 -1.569 1.00 98.38 90 HIS A N 1
ATOM 654 C CA . HIS A 1 90 ? 20.142 1.904 -2.799 1.00 98.38 90 HIS A CA 1
ATOM 655 C C . HIS A 1 90 ? 19.662 1.087 -3.995 1.00 98.38 90 HIS A C 1
ATOM 657 O O . HIS A 1 90 ? 20.127 -0.031 -4.194 1.00 98.38 90 HIS A O 1
ATOM 663 N N . SER A 1 91 ? 18.774 1.641 -4.828 1.00 97.12 91 SER A N 1
ATOM 664 C CA . SER A 1 91 ? 18.371 1.013 -6.096 1.00 97.12 91 SER A CA 1
ATOM 665 C C . SER A 1 91 ? 17.889 -0.440 -5.912 1.00 97.12 91 SER A C 1
ATOM 667 O O . SER A 1 91 ? 16.877 -0.650 -5.237 1.00 97.12 91 SER A O 1
ATOM 669 N N . LEU A 1 92 ? 18.594 -1.439 -6.467 1.00 98.00 92 LEU A N 1
ATOM 670 C CA . LEU A 1 92 ? 18.380 -2.873 -6.214 1.00 98.00 92 LEU A CA 1
ATOM 671 C C . LEU A 1 92 ? 18.372 -3.190 -4.713 1.00 98.00 92 LEU A C 1
ATOM 673 O O . LEU A 1 92 ? 17.441 -3.826 -4.227 1.00 98.00 92 LEU A O 1
ATOM 677 N N . GLY A 1 93 ? 19.352 -2.690 -3.961 1.00 98.56 93 GLY A N 1
ATOM 678 C CA . GLY A 1 93 ? 19.424 -2.851 -2.515 1.00 98.56 93 GLY A CA 1
ATOM 679 C C . GLY A 1 93 ? 18.226 -2.262 -1.777 1.00 98.56 93 GLY A C 1
ATOM 680 O O . GLY A 1 93 ? 17.848 -2.782 -0.734 1.00 98.56 93 GLY A O 1
ATOM 681 N N . GLY A 1 94 ? 17.559 -1.247 -2.336 1.00 98.38 94 GLY A N 1
ATOM 682 C CA . GLY A 1 94 ? 16.296 -0.733 -1.797 1.00 98.38 94 GLY A CA 1
ATOM 683 C C . GLY A 1 94 ? 15.114 -1.695 -1.990 1.00 98.38 94 GLY A C 1
ATOM 684 O O . GLY A 1 94 ? 14.251 -1.810 -1.117 1.00 98.38 94 GLY A O 1
ATOM 685 N N . VAL A 1 95 ? 15.101 -2.443 -3.098 1.00 98.44 95 VAL A N 1
ATOM 686 C CA . VAL A 1 95 ? 14.130 -3.525 -3.336 1.00 98.44 95 VAL A CA 1
ATOM 687 C C . VAL A 1 95 ? 14.385 -4.674 -2.361 1.00 98.44 95 VAL A C 1
ATOM 689 O O . VAL A 1 95 ? 13.462 -5.110 -1.678 1.00 98.44 95 VAL A O 1
ATOM 692 N N . VAL A 1 96 ? 15.643 -5.101 -2.225 1.00 98.75 96 VAL A N 1
ATOM 693 C CA . VAL A 1 96 ? 16.055 -6.168 -1.298 1.00 98.75 96 VAL A CA 1
ATOM 694 C C . VAL A 1 96 ? 15.753 -5.799 0.155 1.00 98.75 96 VAL A C 1
ATOM 696 O O . VAL A 1 96 ? 15.159 -6.600 0.870 1.00 98.75 96 VAL A O 1
ATOM 699 N N . ALA A 1 97 ? 16.080 -4.573 0.581 1.00 98.69 97 ALA A N 1
ATOM 700 C CA . ALA A 1 97 ? 15.762 -4.067 1.918 1.00 98.69 97 ALA A CA 1
ATOM 701 C C . ALA A 1 97 ? 14.255 -4.123 2.202 1.00 98.69 97 ALA A C 1
ATOM 703 O O . ALA A 1 97 ? 13.830 -4.540 3.278 1.00 98.69 97 ALA A O 1
ATOM 704 N N . SER A 1 98 ? 13.438 -3.755 1.213 1.00 98.06 98 SER A N 1
ATOM 705 C CA . SER A 1 98 ? 11.982 -3.800 1.337 1.00 98.06 98 SER A CA 1
ATOM 706 C C . SER A 1 98 ? 11.446 -5.230 1.419 1.00 98.06 98 SER A C 1
ATOM 708 O O . SER A 1 98 ? 10.556 -5.506 2.220 1.00 98.06 98 SER A O 1
ATOM 710 N N . VAL A 1 99 ? 11.995 -6.159 0.629 1.00 97.88 99 VAL A N 1
ATOM 711 C CA . VAL A 1 99 ? 11.638 -7.584 0.703 1.00 97.88 99 VAL A CA 1
ATOM 712 C C . VAL A 1 99 ? 12.024 -8.183 2.050 1.00 97.88 99 VAL A C 1
ATOM 714 O O . VAL A 1 99 ? 11.209 -8.891 2.646 1.00 97.88 99 VAL A O 1
ATOM 717 N N . LEU A 1 100 ? 13.217 -7.856 2.548 1.00 98.12 100 LEU A N 1
ATOM 718 C CA . LEU A 1 100 ? 13.700 -8.280 3.856 1.00 98.12 100 LEU A CA 1
ATOM 719 C C . LEU A 1 100 ? 12.767 -7.797 4.970 1.00 98.12 100 LEU A C 1
ATOM 721 O O . LEU A 1 100 ? 12.321 -8.614 5.765 1.00 98.12 100 LEU A O 1
ATOM 725 N N . ALA A 1 101 ? 12.394 -6.516 4.982 1.00 96.81 101 ALA A N 1
ATOM 726 C CA . ALA A 1 101 ? 11.493 -5.967 5.997 1.00 96.81 101 ALA A CA 1
ATOM 727 C C . ALA A 1 101 ? 10.105 -6.626 6.000 1.00 96.81 101 ALA A C 1
ATOM 729 O O . ALA A 1 101 ? 9.509 -6.802 7.056 1.00 96.81 101 ALA A O 1
ATOM 730 N N . VAL A 1 102 ? 9.590 -7.017 4.828 1.00 91.38 102 VAL A N 1
ATOM 731 C CA . VAL A 1 102 ? 8.296 -7.713 4.719 1.00 91.38 102 VAL A CA 1
ATOM 732 C C . VAL A 1 102 ? 8.382 -9.172 5.184 1.00 91.38 102 VAL A C 1
ATOM 734 O O . VAL A 1 102 ? 7.424 -9.686 5.759 1.00 91.38 102 VAL A O 1
ATOM 737 N N . ARG A 1 103 ? 9.488 -9.875 4.902 1.00 90.06 103 ARG A N 1
ATOM 738 C CA . ARG A 1 103 ? 9.634 -11.316 5.200 1.00 90.06 103 ARG A CA 1
ATOM 739 C C . ARG A 1 103 ? 10.223 -11.601 6.580 1.00 90.06 103 ARG A C 1
ATOM 741 O O . ARG A 1 103 ? 9.925 -12.645 7.152 1.00 90.06 103 ARG A O 1
ATOM 748 N N . ARG A 1 104 ? 11.073 -10.706 7.076 1.00 92.69 104 ARG A N 1
ATOM 749 C CA . ARG A 1 104 ? 11.817 -10.801 8.337 1.00 92.69 104 ARG A CA 1
ATOM 750 C C . ARG A 1 104 ? 11.784 -9.459 9.082 1.00 92.69 104 ARG A C 1
ATOM 752 O O . ARG A 1 104 ? 12.833 -8.843 9.281 1.00 92.69 104 ARG A O 1
ATOM 759 N N . PRO A 1 105 ? 10.591 -8.975 9.483 1.00 89.31 105 PRO A N 1
ATOM 760 C CA . PRO A 1 105 ? 10.476 -7.736 10.256 1.00 89.31 105 PRO A CA 1
ATOM 761 C C . PRO A 1 105 ? 11.235 -7.807 11.592 1.00 89.31 105 PRO A C 1
ATOM 763 O O . PRO A 1 105 ? 11.664 -6.783 12.104 1.00 89.31 105 PRO A O 1
ATOM 766 N N . ASP A 1 106 ? 11.487 -9.010 12.120 1.00 88.44 106 ASP A N 1
ATOM 767 C CA . ASP A 1 106 ? 12.316 -9.255 13.307 1.00 88.44 106 ASP A CA 1
ATOM 768 C C . ASP A 1 106 ? 13.789 -8.823 13.147 1.00 88.44 106 ASP A C 1
ATOM 770 O O . ASP A 1 106 ? 14.476 -8.554 14.135 1.00 88.44 106 ASP A O 1
ATOM 774 N N . LEU A 1 107 ? 14.281 -8.734 11.908 1.00 95.56 107 LEU A N 1
ATOM 775 C CA . LEU A 1 107 ? 15.645 -8.300 11.598 1.00 95.56 107 LEU A CA 1
ATOM 776 C C . LEU A 1 107 ? 15.746 -6.811 11.251 1.00 95.56 107 LEU A C 1
ATOM 778 O O . LEU A 1 107 ? 16.862 -6.306 11.117 1.00 95.56 107 LEU A O 1
ATOM 782 N N . VAL A 1 108 ? 14.621 -6.107 11.084 1.00 97.62 108 VAL A N 1
ATOM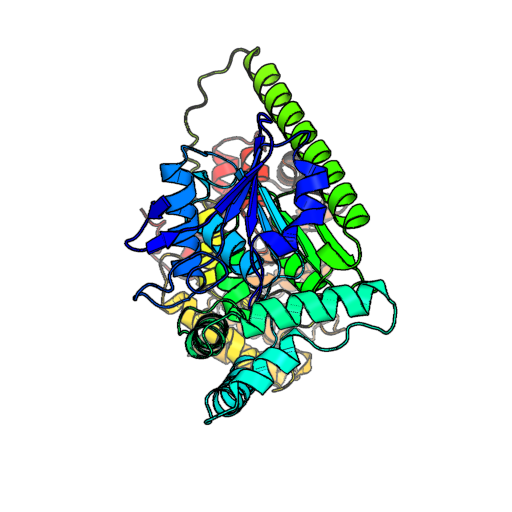 783 C CA . VAL A 1 108 ? 14.593 -4.747 10.531 1.00 97.62 108 VAL A CA 1
ATOM 784 C C . VAL A 1 108 ? 13.866 -3.791 11.471 1.00 97.62 108 VAL A C 1
ATOM 786 O O . VAL A 1 108 ? 12.643 -3.784 11.539 1.00 97.62 108 VAL A O 1
ATOM 789 N N . SER A 1 109 ? 14.617 -2.907 12.127 1.00 95.06 109 SER A N 1
ATOM 790 C CA . SER A 1 109 ? 14.054 -1.884 13.018 1.00 95.06 109 SER A CA 1
ATOM 791 C C . SER A 1 109 ? 13.548 -0.649 12.284 1.00 95.06 109 SER A C 1
ATOM 793 O O . SER A 1 109 ? 12.689 0.067 12.803 1.00 95.06 109 SER A O 1
ATOM 795 N N . ALA A 1 110 ? 14.134 -0.345 11.126 1.00 97.25 110 ALA A N 1
ATOM 796 C CA . ALA A 1 110 ? 13.818 0.812 10.298 1.00 97.25 110 ALA A CA 1
ATOM 797 C C . ALA A 1 110 ? 14.422 0.649 8.896 1.00 97.25 110 ALA A C 1
ATOM 799 O O . ALA A 1 110 ? 15.458 -0.002 8.724 1.00 97.25 110 ALA A O 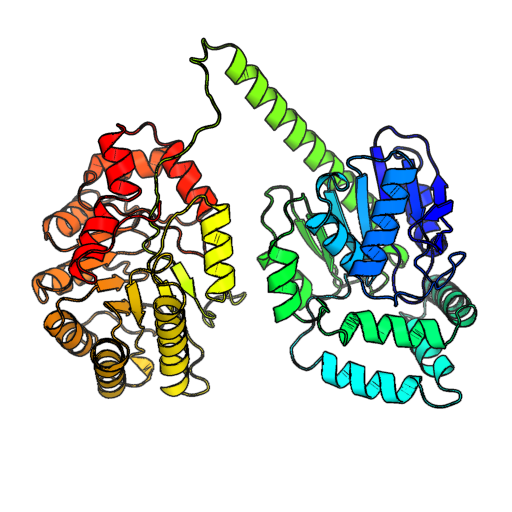1
ATOM 800 N N . LEU A 1 111 ? 13.803 1.290 7.905 1.00 98.38 111 LEU A N 1
ATOM 801 C CA . LEU A 1 111 ? 14.270 1.323 6.522 1.00 98.38 111 LEU A CA 1
ATOM 802 C C . LEU A 1 111 ? 14.720 2.719 6.102 1.00 98.38 111 LEU A C 1
ATOM 804 O O . LEU A 1 111 ? 14.038 3.708 6.358 1.00 98.38 111 LEU A O 1
ATOM 808 N N . VAL A 1 112 ? 15.819 2.772 5.353 1.00 98.69 112 VAL A N 1
ATOM 809 C CA . VAL A 1 112 ? 16.229 3.947 4.579 1.00 98.69 112 VAL A CA 1
ATOM 810 C C . VAL A 1 112 ? 16.390 3.535 3.118 1.00 98.69 112 VAL A C 1
ATOM 812 O O . VAL A 1 112 ? 17.261 2.737 2.783 1.00 98.69 112 VAL A O 1
ATOM 815 N N . LEU A 1 113 ? 15.566 4.070 2.224 1.00 98.62 113 LEU A N 1
ATOM 816 C CA . LEU A 1 113 ? 15.545 3.684 0.814 1.00 98.62 113 LEU A CA 1
ATOM 817 C C . LEU A 1 113 ? 16.009 4.844 -0.060 1.00 98.62 113 LEU A C 1
ATOM 819 O O . LEU A 1 113 ? 15.398 5.909 -0.079 1.00 98.62 113 LEU A O 1
ATOM 823 N N . LEU A 1 114 ? 17.099 4.631 -0.792 1.00 98.50 114 LEU A N 1
ATOM 824 C CA . LEU A 1 114 ? 17.743 5.630 -1.637 1.00 98.50 114 LEU A CA 1
ATOM 825 C C . LEU A 1 114 ? 17.496 5.284 -3.110 1.00 98.50 114 LEU A C 1
ATOM 827 O O . LEU A 1 114 ? 18.098 4.364 -3.660 1.00 98.50 114 LEU A O 1
ATOM 831 N N . ASP A 1 115 ? 16.577 6.015 -3.730 1.00 97.62 115 ASP A N 1
ATOM 832 C CA . ASP A 1 115 ? 16.078 5.845 -5.098 1.00 97.62 115 ASP A CA 1
ATOM 833 C C . ASP A 1 115 ? 15.869 4.371 -5.517 1.00 97.62 115 ASP A C 1
ATOM 835 O O . ASP A 1 115 ? 16.495 3.888 -6.468 1.00 97.62 115 ASP A O 1
ATOM 839 N N . PRO A 1 116 ? 15.009 3.623 -4.797 1.00 97.44 116 PRO A N 1
ATOM 840 C CA . PRO A 1 116 ? 14.834 2.186 -4.988 1.00 97.44 116 PRO A CA 1
ATOM 841 C C . PRO A 1 116 ? 14.346 1.814 -6.401 1.00 97.44 116 PRO A C 1
ATOM 843 O O . PRO A 1 116 ? 13.616 2.554 -7.073 1.00 97.44 116 PRO A O 1
ATOM 846 N N . ALA A 1 117 ? 14.735 0.624 -6.865 1.00 95.75 117 ALA A N 1
ATOM 847 C CA . ALA A 1 117 ? 14.467 0.131 -8.220 1.00 95.75 117 ALA A CA 1
ATOM 848 C C . ALA A 1 117 ? 13.059 -0.477 -8.407 1.00 95.75 117 ALA A C 1
ATOM 850 O O . ALA A 1 117 ? 12.886 -1.439 -9.153 1.00 95.75 117 ALA A O 1
ATOM 851 N N . TYR A 1 118 ? 12.047 0.112 -7.768 1.00 94.75 118 TYR A N 1
ATOM 852 C CA . TYR A 1 118 ? 10.639 -0.272 -7.889 1.00 94.75 118 TYR A CA 1
ATOM 853 C C . TYR A 1 118 ? 9.749 0.904 -8.326 1.00 94.75 118 TYR A C 1
ATOM 855 O O . TYR A 1 118 ? 10.256 1.977 -8.684 1.00 94.75 118 TYR A O 1
ATOM 863 N N . GLY A 1 119 ? 8.424 0.719 -8.338 1.00 87.44 119 GLY A N 1
ATOM 864 C CA . GLY A 1 119 ? 7.470 1.792 -8.636 1.00 87.44 119 GLY A CA 1
ATOM 865 C C . GLY A 1 119 ? 7.525 2.285 -10.083 1.00 87.44 119 GLY A C 1
ATOM 866 O O . GLY A 1 119 ? 7.221 3.449 -10.358 1.00 87.44 119 GLY A O 1
ATOM 867 N N . ARG A 1 120 ? 7.966 1.424 -11.009 1.00 87.19 120 ARG A N 1
ATOM 868 C CA . ARG A 1 120 ? 8.054 1.712 -12.446 1.00 87.19 120 ARG A CA 1
ATOM 869 C C . ARG A 1 120 ? 6.672 1.683 -13.095 1.00 87.19 120 ARG A C 1
ATOM 871 O O . ARG A 1 120 ? 5.797 0.927 -12.686 1.00 87.19 120 ARG A O 1
ATOM 878 N N . GLU A 1 121 ? 6.465 2.513 -14.108 1.00 80.00 121 GLU A N 1
ATOM 879 C CA . GLU A 1 121 ? 5.175 2.598 -14.799 1.00 80.00 121 GLU A CA 1
ATOM 880 C C . GLU A 1 121 ? 4.888 1.362 -15.662 1.00 80.00 121 GLU A C 1
ATOM 882 O O . GLU A 1 121 ? 5.774 0.547 -15.941 1.00 80.00 121 GLU A O 1
ATOM 887 N N . HIS A 1 122 ? 3.629 1.224 -16.084 1.00 71.81 122 HIS A N 1
ATOM 888 C CA . HIS A 1 122 ? 3.207 0.146 -16.973 1.00 71.81 122 HIS A CA 1
ATOM 889 C C . HIS A 1 122 ? 4.032 0.149 -18.276 1.00 71.81 122 HIS A C 1
ATOM 891 O O . HIS A 1 122 ? 4.416 1.205 -18.781 1.00 71.81 122 HIS A O 1
ATOM 897 N N . GLY A 1 123 ? 4.350 -1.038 -18.800 1.00 70.88 123 GLY A N 1
ATOM 898 C CA . GLY A 1 123 ? 5.222 -1.205 -19.972 1.00 70.88 123 GLY A CA 1
ATOM 899 C C . GLY A 1 123 ? 6.733 -1.152 -19.683 1.00 70.88 123 GLY A C 1
ATOM 900 O O . GLY A 1 123 ? 7.531 -1.386 -20.589 1.00 70.88 123 GLY A O 1
ATOM 901 N N . HIS A 1 124 ? 7.173 -0.905 -18.438 1.00 80.69 124 HIS A N 1
ATOM 902 C CA . HIS A 1 124 ? 8.604 -0.970 -18.077 1.00 80.69 124 HIS A CA 1
ATOM 903 C C . HIS A 1 124 ? 9.217 -2.349 -18.360 1.00 80.69 124 HIS A C 1
ATOM 905 O O . HIS A 1 124 ? 10.304 -2.430 -18.924 1.00 80.69 124 HIS A O 1
ATOM 911 N N . GLY A 1 125 ? 8.500 -3.432 -18.044 1.00 77.81 125 GLY A N 1
ATOM 912 C CA . GLY A 1 125 ? 8.974 -4.798 -18.292 1.00 77.81 125 GLY A CA 1
ATOM 913 C C . GLY A 1 125 ? 9.206 -5.112 -19.776 1.00 77.81 125 GLY A C 1
ATOM 914 O O . GLY A 1 125 ? 10.147 -5.823 -20.109 1.00 77.81 125 GLY A O 1
ATOM 915 N N . GLU A 1 126 ? 8.409 -4.552 -20.689 1.00 80.12 126 GLU A N 1
ATOM 916 C CA . GLU A 1 126 ? 8.615 -4.730 -22.136 1.00 80.12 126 GLU A CA 1
ATOM 917 C C . GLU A 1 126 ? 9.914 -4.064 -22.595 1.00 80.12 126 GLU A C 1
ATOM 919 O O . GLU A 1 126 ? 10.747 -4.718 -23.220 1.00 80.12 126 GLU A O 1
ATOM 924 N N . LYS A 1 127 ? 10.148 -2.816 -22.167 1.00 81.12 127 LYS A N 1
ATOM 925 C CA . LYS A 1 127 ? 11.400 -2.087 -22.434 1.00 81.12 127 LYS A CA 1
ATOM 926 C C . LYS A 1 127 ? 12.618 -2.816 -21.873 1.00 81.12 127 LYS A C 1
ATOM 928 O O . LYS A 1 127 ? 13.659 -2.876 -22.520 1.00 81.12 127 LYS A O 1
ATOM 933 N N . VAL A 1 128 ? 12.499 -3.380 -20.668 1.00 82.81 128 VAL A N 1
ATOM 934 C CA . VAL A 1 128 ? 13.582 -4.165 -20.062 1.00 82.81 128 VAL A CA 1
ATOM 935 C C . VAL A 1 128 ? 13.813 -5.468 -20.825 1.00 82.81 128 VAL A C 1
ATOM 937 O O . VAL A 1 128 ? 14.962 -5.852 -21.001 1.00 82.81 128 VAL A O 1
ATOM 940 N N . ARG A 1 129 ? 12.767 -6.129 -21.332 1.00 82.12 129 ARG A N 1
ATOM 941 C CA . ARG A 1 129 ? 12.901 -7.351 -22.139 1.00 82.12 129 ARG A CA 1
ATOM 942 C C . ARG A 1 129 ? 13.614 -7.097 -23.465 1.00 82.12 129 ARG A C 1
ATOM 944 O O . ARG A 1 129 ? 14.500 -7.871 -23.819 1.00 82.12 129 ARG A O 1
ATOM 951 N N . GLU A 1 130 ? 13.272 -6.015 -24.158 1.00 81.88 130 GLU A N 1
ATOM 952 C CA . GLU A 1 130 ? 13.994 -5.574 -25.359 1.00 81.88 130 GLU A CA 1
ATOM 953 C C . GLU A 1 130 ? 15.466 -5.297 -25.037 1.00 81.88 130 GLU A C 1
ATOM 955 O O . GLU A 1 130 ? 16.366 -5.819 -25.694 1.00 81.88 130 GLU A O 1
ATOM 960 N N . TRP A 1 131 ? 15.716 -4.558 -23.954 1.00 79.38 131 TRP A N 1
ATOM 961 C CA . TRP A 1 131 ? 17.071 -4.212 -23.546 1.00 79.38 131 TRP A CA 1
ATOM 962 C C . TRP A 1 131 ? 17.897 -5.424 -23.085 1.00 79.38 131 TRP A C 1
ATOM 964 O O . TRP A 1 131 ? 19.087 -5.503 -23.380 1.00 79.38 131 TRP A O 1
ATOM 974 N N . ILE A 1 132 ? 17.280 -6.409 -22.424 1.00 79.81 132 ILE A N 1
ATOM 975 C CA . ILE A 1 132 ? 17.931 -7.679 -22.073 1.00 79.81 132 ILE A CA 1
ATOM 976 C C . ILE A 1 132 ? 18.320 -8.457 -23.333 1.00 79.81 132 ILE A C 1
ATOM 978 O O . ILE A 1 132 ? 19.431 -8.985 -23.407 1.00 79.81 132 ILE A O 1
ATOM 982 N N . GLY A 1 133 ? 17.451 -8.481 -24.349 1.00 73.88 133 GLY A N 1
ATOM 983 C CA . GLY A 1 133 ? 17.786 -9.039 -25.661 1.00 73.88 133 GLY A CA 1
ATOM 984 C C . GLY A 1 133 ? 19.025 -8.377 -26.276 1.00 73.88 133 GLY A C 1
ATOM 985 O O . GLY A 1 133 ? 19.894 -9.061 -26.813 1.00 73.88 133 GLY A O 1
ATOM 986 N N . ASP A 1 134 ? 19.161 -7.060 -26.108 1.00 71.31 134 ASP A N 1
ATOM 987 C CA . ASP A 1 134 ? 20.311 -6.300 -26.599 1.00 71.31 134 ASP A CA 1
ATOM 988 C C . ASP A 1 134 ? 21.615 -6.544 -25.823 1.00 71.31 134 ASP A C 1
ATOM 990 O O . ASP A 1 134 ? 22.681 -6.480 -26.434 1.00 71.31 134 ASP A O 1
ATOM 994 N N . ILE A 1 135 ? 21.576 -6.773 -24.502 1.00 70.31 135 ILE A N 1
ATOM 995 C CA . ILE A 1 135 ? 22.788 -6.958 -23.666 1.00 70.31 135 ILE A CA 1
ATOM 996 C C . ILE A 1 135 ? 23.257 -8.418 -23.572 1.00 70.31 135 ILE A C 1
ATOM 998 O O . ILE A 1 135 ? 24.403 -8.653 -23.195 1.00 70.31 135 ILE A O 1
ATOM 1002 N N . THR A 1 136 ? 22.409 -9.383 -23.939 1.00 72.50 136 THR A N 1
ATOM 1003 C CA . THR A 1 136 ? 22.742 -10.823 -23.993 1.00 72.50 136 THR A CA 1
ATOM 1004 C C . THR A 1 136 ? 23.363 -11.256 -25.325 1.00 72.50 136 THR A C 1
ATOM 1006 O O . THR A 1 136 ? 23.884 -12.366 -25.439 1.00 72.50 136 THR A O 1
ATOM 1009 N N . ALA A 1 137 ? 23.360 -10.392 -26.345 1.00 67.56 137 ALA A N 1
ATOM 1010 C CA . ALA A 1 137 ? 24.040 -10.663 -27.606 1.00 67.56 137 ALA A CA 1
ATOM 1011 C C . ALA A 1 137 ? 25.578 -10.723 -27.419 1.00 67.56 137 ALA A C 1
ATOM 1013 O O . ALA A 1 137 ? 26.124 -9.962 -26.613 1.00 67.56 137 ALA A O 1
ATOM 1014 N N . PRO A 1 138 ? 26.319 -11.562 -28.174 1.00 55.50 138 PRO A N 1
ATOM 1015 C CA . PRO A 1 138 ? 27.774 -11.679 -28.041 1.00 55.50 138 PRO A CA 1
ATOM 1016 C C . PRO A 1 138 ? 28.491 -10.318 -28.078 1.00 55.50 138 PRO A C 1
ATOM 1018 O O . PRO A 1 138 ? 28.311 -9.544 -29.016 1.00 55.50 138 PRO A O 1
ATOM 1021 N N . GLY A 1 139 ? 29.296 -10.020 -27.050 1.00 56.97 139 GLY A N 1
ATOM 1022 C CA . GLY A 1 139 ? 30.015 -8.742 -26.912 1.00 56.97 139 GLY A CA 1
ATOM 1023 C C . GLY A 1 139 ? 29.209 -7.589 -26.298 1.00 56.97 139 GLY A C 1
ATOM 1024 O O . GLY A 1 139 ? 29.720 -6.474 -26.205 1.00 56.97 139 GLY A O 1
ATOM 1025 N N . SER A 1 140 ? 27.976 -7.837 -25.848 1.00 62.53 140 SER A N 1
ATOM 1026 C CA . SER A 1 140 ? 27.047 -6.774 -25.434 1.00 62.53 140 SER A CA 1
ATOM 1027 C C . SER A 1 140 ? 27.018 -6.486 -23.933 1.00 62.53 140 SER A C 1
ATOM 1029 O O . SER A 1 140 ? 26.389 -5.510 -23.526 1.00 62.53 140 SER A O 1
ATOM 1031 N N . HIS A 1 141 ? 27.783 -7.219 -23.114 1.00 68.44 141 HIS A N 1
ATOM 1032 C CA . HIS A 1 141 ? 28.030 -6.861 -21.707 1.00 68.44 141 HIS A CA 1
ATOM 1033 C C . HIS A 1 141 ? 28.615 -5.443 -21.590 1.00 68.44 141 HIS A C 1
ATOM 1035 O O . HIS A 1 141 ? 28.296 -4.707 -20.657 1.00 68.44 141 HIS A O 1
ATOM 1041 N N . GLN A 1 142 ? 29.385 -5.013 -22.601 1.00 74.12 142 GLN A N 1
ATOM 1042 C CA . GLN A 1 142 ? 29.902 -3.650 -22.695 1.00 74.12 142 GLN A CA 1
ATOM 1043 C C . GLN A 1 142 ? 28.781 -2.603 -22.703 1.00 74.12 142 GLN A C 1
ATOM 1045 O O . GLN A 1 142 ? 28.938 -1.555 -22.095 1.00 74.12 142 GLN A O 1
ATOM 1050 N N . ARG A 1 143 ? 27.615 -2.886 -23.302 1.00 74.56 143 ARG A N 1
ATOM 1051 C CA . ARG A 1 143 ? 26.471 -1.956 -23.288 1.00 74.56 143 ARG A CA 1
ATOM 1052 C C . ARG A 1 143 ? 25.879 -1.785 -21.891 1.00 74.56 143 ARG A C 1
ATOM 1054 O O . ARG A 1 143 ? 25.431 -0.689 -21.559 1.00 74.56 143 ARG A O 1
ATOM 1061 N N . ALA A 1 144 ? 25.862 -2.846 -21.085 1.00 74.50 144 ALA A N 1
ATOM 1062 C CA . ALA A 1 144 ? 25.419 -2.764 -19.697 1.00 74.50 144 ALA A CA 1
ATOM 1063 C C . ALA A 1 144 ? 26.424 -1.966 -18.854 1.00 74.50 144 ALA A C 1
ATOM 1065 O O . ALA A 1 144 ? 26.018 -1.057 -18.131 1.00 74.50 144 ALA A O 1
ATOM 1066 N N . ILE A 1 145 ? 27.725 -2.220 -19.042 1.00 79.56 145 ILE A N 1
ATOM 1067 C CA . ILE A 1 145 ? 28.813 -1.434 -18.439 1.00 79.56 145 ILE A CA 1
ATOM 1068 C C . ILE A 1 145 ? 28.675 0.043 -18.822 1.00 79.56 145 ILE A C 1
ATOM 1070 O O . ILE A 1 145 ? 28.685 0.907 -17.948 1.00 79.56 145 ILE A O 1
ATOM 1074 N N . ASP A 1 146 ? 28.476 0.350 -20.103 1.00 80.50 146 ASP A N 1
ATOM 1075 C CA . ASP A 1 146 ? 28.321 1.717 -20.606 1.00 80.50 146 ASP A CA 1
ATOM 1076 C C . ASP A 1 146 ? 27.067 2.388 -20.036 1.00 80.50 146 ASP A C 1
ATOM 1078 O O . ASP A 1 146 ? 27.085 3.588 -19.778 1.00 80.50 146 ASP A O 1
ATOM 1082 N N . PHE A 1 147 ? 25.985 1.633 -19.809 1.00 78.75 147 PHE A N 1
ATOM 1083 C CA . PHE A 1 147 ? 24.756 2.128 -19.187 1.00 78.75 147 PHE A CA 1
ATOM 1084 C C . PHE A 1 147 ? 24.960 2.530 -17.721 1.00 78.75 147 PHE A C 1
ATOM 1086 O O . PHE A 1 147 ? 24.615 3.652 -17.345 1.00 78.75 147 PHE A O 1
ATOM 1093 N N . VAL A 1 148 ? 25.539 1.654 -16.893 1.00 76.88 148 VAL A N 1
ATOM 1094 C CA . VAL A 1 148 ? 25.763 1.942 -15.459 1.00 76.88 148 VAL A CA 1
ATOM 1095 C C . VAL A 1 148 ? 26.865 2.984 -15.243 1.00 76.88 148 VAL A C 1
ATOM 1097 O O . VAL A 1 148 ? 26.856 3.729 -14.259 1.00 76.88 148 VAL A O 1
ATOM 1100 N N . SER A 1 149 ? 27.781 3.097 -16.207 1.00 77.94 149 SER A N 1
ATOM 1101 C CA . SER A 1 149 ? 28.849 4.096 -16.230 1.00 77.94 149 SER A CA 1
ATOM 1102 C C . SER A 1 149 ? 28.501 5.342 -17.051 1.00 77.94 149 SER A C 1
ATOM 1104 O O . SER A 1 149 ? 29.399 6.112 -17.392 1.00 77.94 149 SER A O 1
ATOM 1106 N N . ARG A 1 150 ? 27.217 5.608 -17.347 1.00 78.88 150 ARG A N 1
ATOM 1107 C CA . ARG A 1 150 ? 26.824 6.840 -18.053 1.00 78.88 150 ARG A CA 1
ATOM 1108 C C . ARG A 1 150 ? 27.270 8.095 -17.288 1.00 78.88 150 ARG A C 1
ATOM 1110 O O . ARG A 1 150 ? 27.199 8.115 -16.050 1.00 78.88 150 ARG A O 1
ATOM 1117 N N . PRO A 1 151 ? 27.712 9.150 -18.001 1.00 70.94 151 PRO A N 1
ATOM 1118 C CA . PRO A 1 151 ? 28.028 10.425 -17.376 1.00 70.94 151 PRO A CA 1
ATOM 1119 C C . PRO A 1 151 ? 26.801 10.979 -16.644 1.00 70.94 151 PRO A C 1
ATOM 1121 O O . PRO A 1 151 ? 25.721 11.090 -17.218 1.00 70.94 151 PRO A O 1
ATOM 1124 N N . ALA A 1 152 ? 26.990 11.322 -15.372 1.00 65.50 152 ALA A N 1
ATOM 1125 C CA . ALA A 1 152 ? 25.992 11.978 -14.523 1.00 65.50 152 ALA A CA 1
ATOM 1126 C C . ALA A 1 152 ? 26.178 13.514 -14.485 1.00 65.50 152 ALA A C 1
ATOM 1128 O O . ALA A 1 152 ? 25.425 14.218 -13.819 1.00 65.50 152 ALA A O 1
ATOM 1129 N N . GLY A 1 153 ? 27.201 14.018 -15.184 1.00 68.81 153 GLY A N 1
ATOM 1130 C CA . GLY A 1 153 ? 27.632 15.413 -15.240 1.00 68.81 153 GLY A CA 1
ATOM 1131 C C . GLY A 1 153 ? 29.141 15.513 -15.509 1.00 68.81 153 GLY A C 1
ATOM 1132 O O . GLY A 1 153 ? 29.824 14.489 -15.595 1.00 68.81 153 GLY A O 1
ATOM 1133 N N . ASP A 1 154 ? 29.655 16.739 -15.635 1.00 71.81 154 ASP A N 1
ATOM 1134 C CA . ASP A 1 154 ? 31.018 17.010 -16.128 1.00 71.81 154 ASP A CA 1
ATOM 1135 C C . ASP A 1 154 ? 32.036 17.400 -15.036 1.00 71.81 154 ASP A C 1
ATOM 1137 O O . ASP A 1 154 ? 33.219 17.646 -15.326 1.00 71.81 154 ASP A O 1
ATOM 1141 N N . SER A 1 155 ? 31.628 17.449 -13.762 1.00 79.12 155 SER A N 1
ATOM 1142 C CA . SER A 1 155 ? 32.552 17.795 -12.675 1.00 79.12 155 SER A CA 1
ATOM 1143 C C . SER A 1 155 ? 33.674 16.752 -12.531 1.00 79.12 155 SER A C 1
ATOM 1145 O O . SER A 1 155 ? 33.549 15.602 -12.961 1.00 79.12 155 SER A O 1
ATOM 1147 N N . ALA A 1 156 ? 34.817 17.148 -11.960 1.00 77.31 156 ALA A N 1
ATOM 1148 C CA . ALA A 1 156 ? 35.935 16.223 -11.740 1.00 77.31 156 ALA A CA 1
ATOM 1149 C C . ALA A 1 156 ? 35.525 15.041 -10.838 1.00 77.31 156 ALA A C 1
ATOM 1151 O O . ALA A 1 156 ? 35.835 13.893 -11.153 1.00 77.31 156 ALA A O 1
ATOM 1152 N N . ASP A 1 157 ? 34.747 15.316 -9.790 1.00 75.88 157 ASP A N 1
ATOM 1153 C CA . ASP A 1 157 ? 34.235 14.301 -8.866 1.00 75.88 157 ASP A CA 1
ATOM 1154 C C . ASP A 1 157 ? 33.239 13.356 -9.550 1.00 75.88 157 ASP A C 1
ATOM 1156 O O . ASP A 1 157 ? 33.294 12.141 -9.358 1.00 75.88 157 ASP A O 1
ATOM 1160 N N . GLN A 1 158 ? 32.353 13.888 -10.399 1.00 74.94 158 GLN A N 1
ATOM 1161 C CA . GLN A 1 158 ? 31.404 13.077 -11.168 1.00 74.94 158 GLN A CA 1
ATOM 1162 C C . GLN A 1 158 ? 32.126 12.135 -12.137 1.00 74.94 158 GLN A C 1
ATOM 1164 O O . GLN A 1 158 ? 31.743 10.968 -12.247 1.00 74.94 158 GLN A O 1
ATOM 1169 N N . ARG A 1 159 ? 33.206 12.604 -12.777 1.00 79.88 159 ARG A N 1
ATOM 1170 C CA . ARG A 1 159 ? 34.062 11.784 -13.648 1.00 79.88 159 ARG A CA 1
ATOM 1171 C C . ARG A 1 159 ? 34.825 10.707 -12.877 1.00 79.88 159 ARG A C 1
ATOM 1173 O O . ARG A 1 159 ? 34.869 9.570 -13.333 1.00 79.88 159 ARG A O 1
ATOM 1180 N N . ALA A 1 160 ? 35.377 11.017 -11.704 1.00 80.75 160 ALA A N 1
ATOM 1181 C CA . ALA A 1 160 ? 36.045 10.016 -10.868 1.00 80.75 160 ALA A CA 1
ATOM 1182 C C . ALA A 1 160 ? 35.077 8.893 -10.454 1.00 80.75 160 ALA A C 1
ATOM 1184 O O . ALA A 1 160 ? 35.356 7.715 -10.668 1.00 80.75 160 ALA A O 1
ATOM 1185 N N . ARG A 1 161 ? 33.879 9.257 -9.980 1.00 80.94 161 ARG A N 1
ATOM 1186 C CA . ARG A 1 161 ? 32.825 8.293 -9.618 1.00 80.94 161 ARG A CA 1
ATOM 1187 C C . ARG A 1 161 ? 32.344 7.474 -10.815 1.00 80.94 161 ARG A C 1
ATOM 1189 O O . ARG A 1 161 ? 32.004 6.305 -10.667 1.00 80.94 161 ARG A O 1
ATOM 1196 N N . GLN A 1 162 ? 32.297 8.075 -12.002 1.00 82.19 162 GLN A N 1
ATOM 1197 C CA . GLN A 1 162 ? 31.974 7.366 -13.239 1.00 82.19 162 GLN A CA 1
ATOM 1198 C C . GLN A 1 162 ? 33.000 6.267 -13.545 1.00 82.19 162 GLN A C 1
ATOM 1200 O O . GLN A 1 162 ? 32.608 5.151 -13.885 1.00 82.19 162 GLN A O 1
ATOM 1205 N N . VAL A 1 163 ? 34.293 6.572 -13.398 1.00 84.88 163 VAL A N 1
ATOM 1206 C CA . VAL A 1 163 ? 35.380 5.603 -13.586 1.00 84.88 163 VAL A CA 1
ATOM 1207 C C . VAL A 1 163 ? 35.272 4.463 -12.574 1.00 84.88 163 VAL A C 1
ATOM 1209 O O . VAL A 1 163 ? 35.347 3.307 -12.975 1.00 84.88 163 VAL A O 1
ATOM 1212 N N . GLU A 1 164 ? 35.016 4.761 -11.297 1.00 85.50 164 GLU A N 1
ATOM 1213 C CA . GLU A 1 164 ? 34.825 3.733 -10.261 1.00 85.50 164 GLU A CA 1
ATOM 1214 C C . GLU A 1 164 ? 33.656 2.791 -10.584 1.00 85.50 164 GLU A C 1
ATOM 1216 O O . GLU A 1 164 ? 33.823 1.572 -10.556 1.00 85.50 164 GLU A O 1
ATOM 1221 N N . ARG A 1 165 ? 32.489 3.333 -10.965 1.00 87.19 165 ARG A N 1
ATOM 1222 C CA . ARG A 1 165 ? 31.332 2.516 -11.376 1.00 87.19 165 ARG A CA 1
ATOM 1223 C C . ARG A 1 165 ? 31.650 1.639 -12.583 1.00 87.19 165 ARG A C 1
ATOM 1225 O O . ARG A 1 165 ? 31.241 0.483 -12.630 1.00 87.19 165 ARG A O 1
ATOM 1232 N N . ARG A 1 166 ? 32.391 2.180 -13.556 1.00 87.62 166 ARG A N 1
ATOM 1233 C CA . ARG A 1 166 ? 32.825 1.426 -14.737 1.00 87.62 166 ARG A CA 1
ATOM 1234 C C . ARG A 1 166 ? 33.733 0.264 -14.346 1.00 87.62 166 ARG A C 1
ATOM 1236 O O . ARG A 1 166 ? 33.484 -0.846 -14.794 1.00 87.62 166 ARG A O 1
ATOM 1243 N N . MET A 1 167 ? 34.716 0.503 -13.477 1.00 88.12 167 MET A N 1
ATOM 1244 C CA . MET A 1 167 ? 35.631 -0.537 -12.996 1.00 88.12 167 MET A CA 1
ATOM 1245 C C . MET A 1 167 ? 34.895 -1.664 -12.261 1.00 88.12 167 MET A C 1
ATOM 1247 O O . MET A 1 167 ? 35.189 -2.830 -12.506 1.00 88.12 167 MET A O 1
ATOM 1251 N N . ARG A 1 168 ? 33.912 -1.337 -11.409 1.00 89.62 168 ARG A N 1
ATOM 1252 C CA . ARG A 1 168 ? 33.086 -2.345 -10.714 1.00 89.62 168 ARG A CA 1
ATOM 1253 C C . ARG A 1 168 ? 32.293 -3.202 -11.694 1.00 89.62 168 ARG A C 1
ATOM 1255 O O . ARG A 1 168 ? 32.334 -4.424 -11.614 1.00 89.62 168 ARG A O 1
ATOM 1262 N N . ALA A 1 169 ? 31.628 -2.569 -12.658 1.00 86.88 169 ALA A N 1
ATOM 1263 C CA . ALA A 1 169 ? 30.863 -3.283 -13.674 1.00 86.88 169 ALA A CA 1
ATOM 1264 C C . ALA A 1 169 ? 31.756 -4.145 -14.589 1.00 86.88 169 ALA A C 1
ATOM 1266 O O . ALA A 1 169 ? 31.364 -5.245 -14.959 1.00 86.88 169 ALA A O 1
ATOM 1267 N N . GLU A 1 170 ? 32.963 -3.678 -14.929 1.00 88.31 170 GLU A N 1
ATOM 1268 C CA . GLU A 1 170 ? 33.954 -4.440 -15.709 1.00 88.31 170 GLU A CA 1
ATOM 1269 C C . GLU A 1 170 ? 34.529 -5.644 -14.949 1.00 88.31 170 GLU A C 1
ATOM 1271 O O . GLU A 1 170 ? 34.983 -6.599 -15.578 1.00 88.31 170 GLU A O 1
ATOM 1276 N N . ALA A 1 171 ? 34.516 -5.613 -13.614 1.00 88.69 171 ALA A N 1
ATOM 1277 C CA . ALA A 1 171 ? 34.980 -6.714 -12.774 1.00 88.69 171 ALA A CA 1
ATOM 1278 C C . ALA A 1 171 ? 33.941 -7.838 -12.609 1.00 88.69 171 ALA A C 1
ATOM 1280 O O . ALA A 1 171 ? 34.293 -8.929 -12.158 1.00 88.69 171 ALA A O 1
ATOM 1281 N N . MET A 1 172 ? 32.677 -7.591 -12.962 1.00 88.62 172 MET A N 1
ATOM 1282 C CA . MET A 1 172 ? 31.606 -8.580 -12.861 1.00 88.62 172 MET A CA 1
ATOM 1283 C C . MET A 1 172 ? 31.578 -9.535 -14.055 1.00 88.62 172 MET A C 1
ATOM 1285 O O . MET A 1 172 ? 31.901 -9.175 -15.187 1.00 88.62 172 MET A O 1
ATOM 1289 N N . ASP A 1 173 ? 31.089 -10.751 -13.812 1.00 86.38 173 ASP A N 1
ATOM 1290 C CA . ASP A 1 173 ? 30.694 -11.647 -14.893 1.00 86.38 173 ASP A CA 1
ATOM 1291 C C . ASP A 1 173 ? 29.493 -11.044 -15.643 1.00 86.38 173 ASP A C 1
ATOM 1293 O O . ASP A 1 173 ? 28.467 -10.704 -15.044 1.00 86.38 173 ASP A O 1
ATOM 1297 N N . GLY A 1 174 ? 29.611 -10.921 -16.966 1.00 81.50 174 GLY A N 1
ATOM 1298 C CA . GLY A 1 174 ? 28.546 -10.404 -17.821 1.00 81.50 174 GLY A CA 1
ATOM 1299 C C . GLY A 1 174 ? 27.233 -11.179 -17.690 1.00 81.50 174 GLY A C 1
ATOM 1300 O O . GLY A 1 174 ? 26.164 -10.573 -17.792 1.00 81.50 174 GLY A O 1
ATOM 1301 N N . ASP A 1 175 ? 27.299 -12.478 -17.379 1.00 83.44 175 ASP A N 1
ATOM 1302 C CA . ASP A 1 175 ? 26.114 -13.294 -17.127 1.00 83.44 175 ASP A CA 1
ATOM 1303 C C . ASP A 1 175 ? 25.378 -12.874 -15.852 1.00 83.44 175 ASP A C 1
ATOM 1305 O O . ASP A 1 175 ? 24.148 -12.842 -15.827 1.00 83.44 175 ASP A O 1
ATOM 1309 N N . VAL A 1 176 ? 26.109 -12.490 -14.804 1.00 88.31 176 VAL A N 1
ATOM 1310 C CA . VAL A 1 176 ? 25.502 -11.966 -13.573 1.00 88.31 176 VAL A CA 1
ATOM 1311 C C . VAL A 1 176 ? 24.797 -10.643 -13.853 1.00 88.31 176 VAL A C 1
ATOM 1313 O O . VAL A 1 176 ? 23.690 -10.422 -13.356 1.00 88.31 176 VAL A O 1
ATOM 1316 N N . ILE A 1 177 ? 25.407 -9.776 -14.668 1.00 86.81 177 ILE A N 1
ATOM 1317 C CA . ILE A 1 177 ? 24.868 -8.451 -14.992 1.00 86.81 177 ILE A CA 1
ATOM 1318 C C . ILE A 1 177 ? 23.459 -8.576 -15.583 1.00 86.81 177 ILE A C 1
ATOM 1320 O O . ILE A 1 177 ? 22.513 -8.004 -15.033 1.00 86.81 177 ILE A O 1
ATOM 1324 N N . TRP A 1 178 ? 23.288 -9.337 -16.669 1.00 82.69 178 TRP A N 1
ATOM 1325 C CA . TRP A 1 178 ? 21.981 -9.429 -17.326 1.00 82.69 178 TRP A CA 1
ATOM 1326 C C . TRP A 1 178 ? 20.986 -10.288 -16.538 1.00 82.69 178 TRP A C 1
ATOM 1328 O O . TRP A 1 178 ? 19.808 -9.934 -16.499 1.00 82.69 178 TRP A O 1
ATOM 1338 N N . ARG A 1 179 ? 21.427 -11.371 -15.875 1.00 87.19 179 ARG A N 1
ATOM 1339 C CA . ARG A 1 179 ? 20.531 -12.231 -15.078 1.00 87.19 179 ARG A CA 1
ATOM 1340 C C . ARG A 1 179 ? 19.965 -11.495 -13.874 1.00 87.19 179 ARG A C 1
ATOM 1342 O O . ARG A 1 179 ? 18.772 -11.594 -13.626 1.00 87.19 179 ARG A O 1
ATOM 1349 N N . THR A 1 180 ? 20.775 -10.691 -13.184 1.00 90.50 180 THR A N 1
ATOM 1350 C CA . THR A 1 180 ? 20.289 -9.863 -12.067 1.00 90.50 180 THR A CA 1
ATOM 1351 C C . THR A 1 180 ? 19.223 -8.879 -12.534 1.00 90.50 180 THR A C 1
ATOM 1353 O O . THR A 1 180 ? 18.198 -8.704 -11.880 1.00 90.50 180 THR A O 1
ATOM 1356 N N . LEU A 1 181 ? 19.431 -8.251 -13.692 1.00 88.56 181 LEU A N 1
ATOM 1357 C CA . LEU A 1 181 ? 18.453 -7.332 -14.263 1.00 88.56 181 LEU A CA 1
ATOM 1358 C C . LEU A 1 181 ? 17.167 -8.054 -14.698 1.00 88.56 181 LEU A C 1
ATOM 1360 O O . LEU A 1 181 ? 16.068 -7.536 -14.484 1.00 88.56 181 LEU A O 1
ATOM 1364 N N . ALA A 1 182 ? 17.303 -9.242 -15.293 1.00 87.81 182 ALA A N 1
ATOM 1365 C CA . ALA A 1 182 ? 16.180 -10.092 -15.669 1.00 87.81 182 ALA A CA 1
ATOM 1366 C C . ALA A 1 182 ? 15.367 -10.498 -14.439 1.00 87.81 182 ALA A C 1
ATOM 1368 O O . ALA A 1 182 ? 14.156 -10.302 -14.426 1.00 87.81 182 ALA A O 1
ATOM 1369 N N . ASP A 1 183 ? 16.019 -10.968 -13.382 1.00 90.44 183 ASP A N 1
ATOM 1370 C CA . ASP A 1 183 ? 15.330 -11.394 -12.169 1.00 90.44 183 ASP A CA 1
ATOM 1371 C C . ASP A 1 183 ? 14.694 -10.212 -11.420 1.00 90.44 183 ASP A C 1
ATOM 1373 O O . ASP A 1 183 ? 13.613 -10.338 -10.850 1.00 90.44 183 ASP A O 1
ATOM 1377 N N . LEU A 1 184 ? 15.315 -9.029 -11.462 1.00 92.50 184 LEU A N 1
ATOM 1378 C CA . LEU A 1 184 ? 14.767 -7.818 -10.850 1.00 92.50 184 LEU A CA 1
ATOM 1379 C C . LEU A 1 184 ? 13.476 -7.333 -11.528 1.00 92.50 184 LEU A C 1
ATOM 1381 O O . LEU A 1 184 ? 12.592 -6.812 -10.847 1.00 92.50 184 LEU A O 1
ATOM 1385 N N . HIS A 1 185 ? 13.380 -7.441 -12.855 1.00 89.88 185 HIS A N 1
ATOM 1386 C CA . HIS A 1 185 ? 12.330 -6.768 -13.631 1.00 89.88 185 HIS A CA 1
ATOM 1387 C C . HIS A 1 185 ? 11.383 -7.695 -14.393 1.00 89.88 185 HIS A C 1
ATOM 1389 O O . HIS A 1 185 ? 10.294 -7.260 -14.765 1.00 89.88 185 HIS A O 1
ATOM 1395 N N . LEU A 1 186 ? 11.792 -8.931 -14.671 1.00 86.44 186 LEU A N 1
ATOM 1396 C CA . LEU A 1 186 ? 11.067 -9.875 -15.524 1.00 86.44 186 LEU A CA 1
ATOM 1397 C C . LEU A 1 186 ? 10.705 -11.186 -14.823 1.00 86.44 186 LEU A C 1
ATOM 1399 O O . LEU A 1 186 ? 9.923 -11.948 -15.396 1.00 86.44 186 LEU A O 1
ATOM 1403 N N . ALA A 1 187 ? 11.253 -11.468 -13.635 1.00 85.25 187 ALA A N 1
ATOM 1404 C CA . ALA A 1 187 ? 10.846 -12.643 -12.873 1.00 85.25 187 ALA A CA 1
ATOM 1405 C C . ALA A 1 187 ? 9.330 -12.607 -12.596 1.00 85.25 187 ALA A C 1
ATOM 1407 O O . ALA A 1 187 ? 8.776 -11.524 -12.400 1.00 85.25 187 ALA A O 1
ATOM 1408 N N . PRO A 1 188 ? 8.631 -13.755 -12.564 1.00 80.25 188 PRO A N 1
ATOM 1409 C CA . PRO A 1 188 ? 7.186 -13.783 -12.320 1.00 80.25 188 PRO A CA 1
ATOM 1410 C C . PRO A 1 188 ? 6.759 -13.137 -10.994 1.00 80.25 188 PRO A C 1
ATOM 1412 O O . PRO A 1 188 ? 5.640 -12.645 -10.885 1.00 80.25 188 PRO A O 1
ATOM 1415 N N . ASP A 1 189 ? 7.642 -13.147 -9.997 1.00 81.88 189 ASP A N 1
ATOM 1416 C CA . ASP A 1 189 ? 7.455 -12.589 -8.658 1.00 81.88 189 ASP A CA 1
ATOM 1417 C C . ASP A 1 189 ? 8.083 -11.195 -8.481 1.00 81.88 189 ASP A C 1
ATOM 1419 O O . ASP A 1 189 ? 8.086 -10.661 -7.374 1.00 81.88 189 ASP A O 1
ATOM 1423 N N . GLN A 1 190 ? 8.601 -10.580 -9.550 1.00 89.06 190 GLN A N 1
ATOM 1424 C CA . GLN A 1 190 ? 9.225 -9.257 -9.499 1.00 89.06 190 GLN A CA 1
ATOM 1425 C C . GLN A 1 190 ? 8.293 -8.191 -8.900 1.00 89.06 190 GLN A C 1
ATOM 1427 O O . GLN A 1 190 ? 7.087 -8.185 -9.136 1.00 89.06 190 GLN A O 1
ATOM 1432 N N . ILE A 1 191 ? 8.875 -7.231 -8.180 1.00 91.56 191 ILE A N 1
ATOM 1433 C CA . ILE A 1 191 ? 8.136 -6.138 -7.522 1.00 91.56 191 ILE A CA 1
ATOM 1434 C C . ILE A 1 191 ? 8.590 -4.759 -8.005 1.00 91.56 191 ILE A C 1
ATOM 1436 O O . ILE A 1 191 ? 8.598 -3.794 -7.243 1.00 91.56 191 ILE A O 1
ATOM 1440 N N . SER A 1 192 ? 9.030 -4.652 -9.255 1.00 88.31 192 SER A N 1
ATOM 1441 C CA . SER A 1 192 ? 9.634 -3.443 -9.816 1.00 88.31 192 SER A CA 1
ATOM 1442 C C . SER A 1 192 ? 8.638 -2.483 -10.480 1.00 88.31 192 SER A C 1
ATOM 1444 O O . SER A 1 192 ? 8.913 -1.284 -10.572 1.00 88.31 192 SER A O 1
ATOM 1446 N N . THR A 1 193 ? 7.481 -2.969 -10.925 1.00 85.50 193 THR A N 1
ATOM 1447 C CA . THR A 1 193 ? 6.400 -2.178 -11.540 1.00 85.50 193 THR A CA 1
ATOM 1448 C C . THR A 1 193 ? 5.320 -1.811 -10.530 1.00 85.50 193 THR A C 1
ATOM 1450 O O . THR A 1 193 ? 5.055 -2.575 -9.613 1.00 85.50 193 THR A O 1
ATOM 1453 N N . ARG A 1 194 ? 4.684 -0.639 -10.682 1.00 82.81 194 ARG A N 1
ATOM 1454 C CA . ARG A 1 194 ? 3.751 -0.077 -9.688 1.00 82.81 194 ARG A CA 1
ATOM 1455 C C . ARG A 1 194 ? 2.682 -1.065 -9.200 1.00 82.81 194 ARG A C 1
ATOM 1457 O O . ARG A 1 194 ? 2.532 -1.118 -7.989 1.00 82.81 194 ARG A O 1
ATOM 1464 N N . PRO A 1 195 ? 1.972 -1.845 -10.040 1.00 75.62 195 PRO A N 1
ATOM 1465 C CA . PRO A 1 195 ? 0.969 -2.789 -9.538 1.00 75.62 195 PRO A CA 1
ATOM 1466 C C . PRO A 1 195 ? 1.559 -3.828 -8.571 1.00 75.62 195 PRO A C 1
ATOM 1468 O O . PRO A 1 195 ? 1.070 -4.011 -7.460 1.00 75.62 195 PRO A O 1
ATOM 1471 N N . GLU A 1 196 ? 2.660 -4.462 -8.961 1.00 82.31 196 GLU A N 1
ATOM 1472 C CA . GLU A 1 196 ? 3.346 -5.495 -8.189 1.00 82.31 196 GLU A CA 1
ATOM 1473 C C . GLU A 1 196 ? 4.042 -4.903 -6.959 1.00 82.31 196 GLU A C 1
ATOM 1475 O O . GLU A 1 196 ? 3.943 -5.445 -5.857 1.00 82.31 196 GLU A O 1
ATOM 1480 N N . SER A 1 197 ? 4.694 -3.747 -7.124 1.00 85.81 197 SER A N 1
ATOM 1481 C CA . SER A 1 197 ? 5.288 -2.981 -6.034 1.00 85.81 197 SER A CA 1
ATOM 1482 C C . SER A 1 197 ? 4.234 -2.586 -5.002 1.00 85.81 197 SER A C 1
ATOM 1484 O O . SER A 1 197 ? 4.444 -2.826 -3.823 1.00 85.81 197 SER A O 1
ATOM 1486 N N . SER A 1 198 ? 3.101 -2.012 -5.414 1.00 82.75 198 SER A N 1
ATOM 1487 C CA . SER A 1 198 ? 2.026 -1.596 -4.507 1.00 82.75 198 SER A CA 1
ATOM 1488 C C . SER A 1 198 ? 1.481 -2.788 -3.724 1.00 82.75 198 SER A C 1
ATOM 1490 O O . SER A 1 198 ? 1.475 -2.739 -2.494 1.00 82.75 198 SER A O 1
ATOM 1492 N N . ARG A 1 199 ? 1.158 -3.892 -4.416 1.00 78.75 199 ARG A N 1
ATOM 1493 C CA . ARG A 1 199 ? 0.665 -5.133 -3.799 1.00 78.75 199 ARG A CA 1
ATOM 1494 C C . ARG A 1 199 ? 1.625 -5.698 -2.754 1.00 78.75 199 ARG A C 1
ATOM 1496 O O . ARG A 1 199 ? 1.195 -6.258 -1.747 1.00 78.75 199 ARG A O 1
ATOM 1503 N N . TYR A 1 200 ? 2.930 -5.610 -3.002 1.00 81.06 200 TYR A N 1
ATOM 1504 C CA . TYR A 1 200 ? 3.928 -6.206 -2.121 1.00 81.06 200 TYR A CA 1
ATOM 1505 C C . TYR A 1 200 ? 4.362 -5.265 -0.989 1.00 81.06 200 TYR A C 1
ATOM 1507 O O . TYR A 1 200 ? 4.415 -5.661 0.175 1.00 81.06 200 TYR A O 1
ATOM 1515 N N . LEU A 1 201 ? 4.670 -4.010 -1.318 1.00 88.81 201 LEU A N 1
ATOM 1516 C CA . LEU A 1 201 ? 5.316 -3.042 -0.427 1.00 88.81 201 LEU A CA 1
ATOM 1517 C C . LEU A 1 201 ? 4.367 -2.413 0.594 1.00 88.81 201 LEU A C 1
ATOM 1519 O O . LEU A 1 201 ? 4.844 -1.884 1.597 1.00 88.81 201 LEU A O 1
ATOM 1523 N N . VAL A 1 202 ? 3.053 -2.510 0.379 1.00 80.19 202 VAL A N 1
ATOM 1524 C CA . VAL A 1 202 ? 2.018 -2.172 1.371 1.00 80.19 202 VAL A CA 1
ATOM 1525 C C . VAL A 1 202 ? 2.137 -2.995 2.662 1.00 80.19 202 VAL A C 1
ATOM 1527 O O . VAL A 1 202 ? 1.659 -2.583 3.714 1.00 80.19 202 VAL A O 1
ATOM 1530 N N . ARG A 1 203 ? 2.814 -4.148 2.601 1.00 83.00 203 ARG A N 1
ATOM 1531 C CA . ARG A 1 203 ? 3.077 -5.027 3.747 1.00 83.00 203 ARG A CA 1
ATOM 1532 C C . ARG A 1 203 ? 4.249 -4.564 4.623 1.00 83.00 203 ARG A C 1
ATOM 1534 O O . ARG A 1 203 ? 4.558 -5.243 5.597 1.00 83.00 203 ARG A O 1
ATOM 1541 N N . ARG A 1 204 ? 4.950 -3.480 4.264 1.00 85.94 204 ARG A N 1
ATOM 1542 C CA . ARG A 1 204 ? 6.034 -2.925 5.089 1.00 85.94 204 ARG A CA 1
ATOM 1543 C C . ARG A 1 204 ? 5.435 -2.276 6.333 1.00 85.94 204 ARG A C 1
ATOM 1545 O O . ARG A 1 204 ? 4.705 -1.298 6.215 1.00 85.94 204 ARG A O 1
ATOM 1552 N N . ASP A 1 205 ? 5.802 -2.797 7.497 1.00 81.75 205 ASP A N 1
ATOM 1553 C CA . ASP A 1 205 ? 5.287 -2.350 8.798 1.00 81.75 205 ASP A CA 1
ATOM 1554 C C . ASP A 1 205 ? 6.386 -1.772 9.706 1.00 81.75 205 ASP A C 1
ATOM 1556 O O . ASP A 1 205 ? 6.359 -1.867 10.927 1.00 81.75 205 ASP A O 1
ATOM 1560 N N . VAL A 1 206 ? 7.416 -1.191 9.093 1.00 89.62 206 VAL A N 1
ATOM 1561 C CA . VAL A 1 206 ? 8.551 -0.586 9.798 1.00 89.62 206 VAL A CA 1
ATOM 1562 C C . VAL A 1 206 ? 8.657 0.895 9.437 1.00 89.62 206 VAL A C 1
ATOM 1564 O O . VAL A 1 206 ? 8.276 1.272 8.323 1.00 89.62 206 VAL A O 1
ATOM 1567 N N . PRO A 1 207 ? 9.186 1.749 10.336 1.00 94.75 207 PRO A N 1
ATOM 1568 C CA . PRO A 1 207 ? 9.485 3.138 10.010 1.00 94.75 207 PRO A CA 1
ATOM 1569 C C . PRO A 1 207 ? 10.332 3.228 8.740 1.00 94.75 207 PRO A C 1
ATOM 1571 O O . PRO A 1 207 ? 11.323 2.506 8.602 1.00 94.75 207 PRO A O 1
ATOM 1574 N N . LEU A 1 208 ? 9.957 4.124 7.828 1.00 96.75 208 LEU A N 1
ATOM 1575 C CA . LEU A 1 208 ? 10.613 4.276 6.534 1.00 96.75 208 LEU A CA 1
ATOM 1576 C C . LEU A 1 208 ? 11.034 5.721 6.269 1.00 96.75 208 LEU A C 1
ATOM 1578 O O . LEU A 1 208 ? 10.195 6.613 6.255 1.00 96.75 208 LEU A O 1
ATOM 1582 N N . LEU A 1 209 ? 12.299 5.928 5.914 1.00 98.31 209 LEU A N 1
ATOM 1583 C CA . LEU A 1 209 ? 12.764 7.113 5.200 1.00 98.31 209 LEU A CA 1
ATOM 1584 C C . LEU A 1 209 ? 13.041 6.747 3.738 1.00 98.31 209 LEU A C 1
ATOM 1586 O O . LEU A 1 209 ? 13.988 6.021 3.453 1.00 98.31 209 LEU A O 1
ATOM 1590 N N . ALA A 1 210 ? 12.253 7.257 2.796 1.00 98.25 210 ALA A N 1
ATOM 1591 C CA . ALA A 1 210 ? 12.485 7.056 1.366 1.00 98.25 210 ALA A CA 1
ATOM 1592 C C . ALA A 1 210 ? 12.899 8.366 0.690 1.00 98.25 210 ALA A C 1
ATOM 1594 O O . ALA A 1 210 ? 12.223 9.381 0.825 1.00 98.25 210 ALA A O 1
ATOM 1595 N N . VAL A 1 211 ? 13.989 8.351 -0.073 1.00 98.44 211 VAL A N 1
ATOM 1596 C CA . VAL A 1 211 ? 14.482 9.504 -0.836 1.00 98.44 211 VAL A CA 1
ATOM 1597 C C . VAL A 1 211 ? 14.517 9.135 -2.311 1.00 98.44 211 VAL A C 1
ATOM 1599 O O . VAL A 1 211 ? 15.202 8.193 -2.700 1.00 98.44 211 VAL A O 1
ATOM 1602 N N . HIS A 1 212 ? 13.805 9.885 -3.145 1.00 97.50 212 HIS A N 1
ATOM 1603 C CA . HIS A 1 212 ? 13.711 9.644 -4.582 1.00 97.50 212 HIS A CA 1
ATOM 1604 C C . HIS A 1 212 ? 14.282 10.810 -5.391 1.00 97.50 212 HIS A C 1
ATOM 1606 O O . HIS A 1 212 ? 14.018 11.977 -5.099 1.00 97.50 212 HIS A O 1
ATOM 1612 N N . ALA A 1 213 ? 14.992 10.479 -6.471 1.00 94.88 213 ALA A N 1
ATOM 1613 C CA . ALA A 1 213 ? 15.419 11.451 -7.483 1.00 94.88 213 ALA A CA 1
ATOM 1614 C C . ALA A 1 213 ? 14.311 11.746 -8.518 1.00 94.88 213 ALA A C 1
ATOM 1616 O O . ALA A 1 213 ? 14.422 12.669 -9.319 1.00 94.88 213 ALA A O 1
ATOM 1617 N N . ASP A 1 214 ? 13.226 10.962 -8.508 1.00 93.50 214 ASP A N 1
ATOM 1618 C CA . ASP A 1 214 ? 12.067 11.125 -9.388 1.00 93.50 214 ASP A CA 1
ATOM 1619 C C . ASP A 1 214 ? 10.825 11.560 -8.602 1.00 93.50 214 ASP A C 1
ATOM 1621 O O . ASP A 1 214 ? 10.440 10.927 -7.615 1.00 93.50 214 ASP A O 1
ATOM 1625 N N . LYS A 1 215 ? 10.166 12.625 -9.071 1.00 90.56 215 LYS A N 1
ATOM 1626 C CA . LYS A 1 215 ? 9.003 13.219 -8.398 1.00 90.56 215 LYS A CA 1
ATOM 1627 C C . LYS A 1 215 ? 7.796 12.282 -8.388 1.00 90.56 215 LYS A C 1
ATOM 1629 O O . LYS A 1 215 ? 7.071 12.231 -7.397 1.00 90.56 215 LYS A O 1
ATOM 1634 N N . GLY A 1 216 ? 7.565 11.561 -9.487 1.00 84.31 216 GLY A N 1
ATOM 1635 C CA . GLY A 1 216 ? 6.427 10.654 -9.626 1.00 84.31 216 GLY A CA 1
ATOM 1636 C C . GLY A 1 216 ? 6.547 9.451 -8.695 1.00 84.31 216 GLY A C 1
ATOM 1637 O O . GLY A 1 216 ? 5.583 9.093 -8.023 1.00 84.31 216 GLY A O 1
ATOM 1638 N N . ARG A 1 217 ? 7.745 8.865 -8.597 1.00 90.81 217 ARG A N 1
ATOM 1639 C CA . ARG A 1 217 ? 8.051 7.785 -7.652 1.00 90.81 217 ARG A CA 1
ATOM 1640 C C . ARG A 1 217 ? 7.970 8.254 -6.206 1.00 90.81 217 ARG A C 1
ATOM 1642 O O . ARG A 1 217 ? 7.388 7.531 -5.413 1.00 90.81 217 ARG A O 1
ATOM 1649 N N . ALA A 1 218 ? 8.457 9.454 -5.880 1.00 90.62 218 ALA A N 1
ATOM 1650 C CA . ALA A 1 218 ? 8.313 10.015 -4.534 1.00 90.62 218 ALA A CA 1
ATOM 1651 C C . ALA A 1 218 ? 6.837 10.154 -4.129 1.00 90.62 218 ALA A C 1
ATOM 1653 O O . ALA A 1 218 ? 6.431 9.721 -3.055 1.00 90.62 218 ALA A O 1
ATOM 1654 N N . ALA A 1 219 ? 6.014 10.729 -5.012 1.00 82.25 219 ALA A N 1
ATOM 1655 C CA . ALA A 1 219 ? 4.590 10.907 -4.749 1.00 82.25 219 ALA A CA 1
ATOM 1656 C C . ALA A 1 219 ? 3.861 9.564 -4.594 1.00 82.25 219 ALA A C 1
ATOM 1658 O O . ALA A 1 219 ? 3.042 9.416 -3.692 1.00 82.25 219 ALA A O 1
ATOM 1659 N N . TRP A 1 220 ? 4.176 8.584 -5.447 1.00 88.56 220 TRP A N 1
ATOM 1660 C CA . TRP A 1 220 ? 3.610 7.237 -5.365 1.00 88.56 220 TRP A CA 1
ATOM 1661 C C . TRP A 1 220 ? 4.064 6.489 -4.102 1.00 88.56 220 TRP A C 1
ATOM 1663 O O . TRP A 1 220 ? 3.222 5.915 -3.420 1.00 88.56 220 TRP A O 1
ATOM 1673 N N . GLU A 1 221 ? 5.343 6.548 -3.726 1.00 89.25 221 GLU A N 1
ATOM 1674 C CA . GLU A 1 221 ? 5.853 5.932 -2.491 1.00 89.25 221 GLU A CA 1
ATOM 1675 C C . GLU A 1 221 ? 5.124 6.485 -1.260 1.00 89.25 221 GLU A C 1
ATOM 1677 O O . GLU A 1 221 ? 4.732 5.723 -0.379 1.00 89.25 221 GLU A O 1
ATOM 1682 N N . GLY A 1 222 ? 4.850 7.795 -1.241 1.00 84.38 222 GLY A N 1
ATOM 1683 C CA . GLY A 1 222 ? 4.069 8.442 -0.186 1.00 84.38 222 GLY A CA 1
ATOM 1684 C C . GLY A 1 222 ? 2.658 7.870 -0.002 1.00 84.38 222 GLY A C 1
ATOM 1685 O O . GLY A 1 222 ? 2.110 7.980 1.088 1.00 84.38 222 GLY A O 1
ATOM 1686 N N . THR A 1 223 ? 2.085 7.213 -1.019 1.00 81.06 223 THR A N 1
ATOM 1687 C CA . THR A 1 223 ? 0.781 6.529 -0.904 1.00 81.06 223 THR A CA 1
ATOM 1688 C C . THR A 1 223 ? 0.864 5.158 -0.230 1.00 81.06 223 THR A C 1
ATOM 1690 O O . THR A 1 223 ? -0.156 4.630 0.200 1.00 81.06 223 THR A O 1
ATOM 1693 N N . LEU A 1 224 ? 2.063 4.575 -0.129 1.00 78.88 224 LEU A N 1
ATOM 1694 C CA . LEU A 1 224 ? 2.291 3.251 0.463 1.00 78.88 224 LEU A CA 1
ATOM 1695 C C . LEU A 1 224 ? 2.722 3.318 1.930 1.00 78.88 224 LEU A C 1
ATOM 1697 O O . LEU A 1 224 ? 2.717 2.302 2.623 1.00 78.88 224 LEU A O 1
ATOM 1701 N N . VAL A 1 225 ? 3.137 4.495 2.389 1.00 76.75 225 VAL A N 1
ATOM 1702 C CA . VAL A 1 225 ? 3.677 4.708 3.727 1.00 76.75 225 VAL A CA 1
ATOM 1703 C C . VAL A 1 225 ? 2.560 4.764 4.766 1.00 76.75 225 VAL A C 1
ATOM 1705 O O . VAL A 1 225 ? 1.624 5.546 4.637 1.00 76.75 225 VAL A O 1
ATOM 1708 N N . ARG A 1 226 ? 2.685 3.945 5.818 1.00 69.12 226 ARG A N 1
ATOM 1709 C CA . ARG A 1 226 ? 1.668 3.804 6.877 1.00 69.12 226 ARG A CA 1
ATOM 1710 C C . ARG A 1 226 ? 2.152 4.218 8.264 1.00 69.12 226 ARG A C 1
ATOM 1712 O O . ARG A 1 226 ? 1.375 4.752 9.047 1.00 69.12 226 ARG A O 1
ATOM 1719 N N . HIS A 1 227 ? 3.426 3.985 8.572 1.00 76.62 227 HIS A N 1
ATOM 1720 C CA . HIS A 1 227 ? 3.973 4.271 9.895 1.00 76.62 227 HIS A CA 1
ATOM 1721 C C . HIS A 1 227 ? 4.169 5.784 10.081 1.00 76.62 227 HIS A C 1
ATOM 1723 O O . HIS A 1 227 ? 4.803 6.423 9.243 1.00 76.62 227 HIS A O 1
ATOM 1729 N N . THR A 1 228 ? 3.682 6.352 11.187 1.00 79.38 228 THR A N 1
ATOM 1730 C CA . THR A 1 228 ? 3.664 7.808 11.457 1.00 79.38 228 THR A CA 1
ATOM 1731 C C . THR A 1 228 ? 5.047 8.452 11.456 1.00 79.38 228 THR A C 1
ATOM 1733 O O . THR A 1 228 ? 5.207 9.571 10.983 1.00 79.38 228 THR A O 1
ATOM 1736 N N . SER A 1 229 ? 6.066 7.731 11.926 1.00 86.25 229 SER A N 1
ATOM 1737 C CA . SER A 1 229 ? 7.467 8.174 11.864 1.00 86.25 229 SER A CA 1
ATOM 1738 C C . SER A 1 229 ? 8.102 8.065 10.475 1.00 86.25 229 SER A C 1
ATOM 1740 O O . SER A 1 229 ? 9.305 8.254 10.355 1.00 86.25 229 SER A O 1
ATOM 1742 N N . SER A 1 230 ? 7.360 7.709 9.428 1.00 91.69 230 SER A N 1
ATOM 1743 C CA . SER A 1 230 ? 7.924 7.576 8.085 1.00 91.69 230 SER A CA 1
ATOM 1744 C C . SER A 1 230 ? 7.915 8.892 7.317 1.00 91.69 230 SER A C 1
ATOM 1746 O O . SER A 1 230 ? 7.050 9.745 7.503 1.00 91.69 230 SER A O 1
ATOM 1748 N N . ARG A 1 231 ? 8.867 9.035 6.400 1.00 94.12 231 ARG A N 1
ATOM 1749 C CA . ARG A 1 231 ? 9.100 10.245 5.620 1.00 94.12 231 ARG A CA 1
ATOM 1750 C C . ARG A 1 231 ? 9.482 9.885 4.189 1.00 94.12 231 ARG A C 1
ATOM 1752 O O . ARG A 1 231 ? 10.325 9.021 3.964 1.00 94.12 231 ARG A O 1
ATOM 1759 N N . VAL A 1 232 ? 8.885 10.575 3.220 1.00 96.56 232 VAL A N 1
ATOM 1760 C CA . VAL A 1 232 ? 9.242 10.450 1.801 1.00 96.56 232 VAL A CA 1
ATOM 1761 C C . VAL A 1 232 ? 9.721 11.797 1.280 1.00 96.56 232 VAL A C 1
ATOM 1763 O O . VAL A 1 232 ? 9.045 12.810 1.447 1.00 96.56 232 VAL A O 1
ATOM 1766 N N . GLU A 1 233 ? 10.883 11.811 0.636 1.00 97.31 233 GLU A N 1
ATOM 1767 C CA . GLU A 1 233 ? 11.505 13.006 0.080 1.00 97.31 233 GLU A CA 1
ATOM 1768 C C . GLU A 1 233 ? 11.747 12.891 -1.420 1.00 97.31 233 GLU A C 1
ATOM 1770 O O . GLU A 1 233 ? 12.109 11.839 -1.947 1.00 97.31 233 GLU A O 1
ATOM 1775 N N . TYR A 1 234 ? 11.599 14.025 -2.101 1.00 97.19 234 TYR A N 1
ATOM 1776 C CA . TYR A 1 234 ? 11.974 14.199 -3.496 1.00 97.19 234 TYR A CA 1
ATOM 1777 C C . TYR A 1 234 ? 13.143 15.179 -3.599 1.00 97.19 234 TYR A C 1
ATOM 1779 O O . TYR A 1 234 ? 13.022 16.330 -3.174 1.00 97.19 234 TYR A O 1
ATOM 1787 N N . TRP A 1 235 ? 14.266 14.735 -4.165 1.00 96.62 235 TRP A N 1
ATOM 1788 C CA . TRP A 1 235 ? 15.463 15.554 -4.368 1.00 96.62 235 TRP A CA 1
ATOM 1789 C C . TRP A 1 235 ? 15.683 15.783 -5.873 1.00 96.62 235 TRP A C 1
ATOM 1791 O O . TRP A 1 235 ? 16.153 14.880 -6.561 1.00 96.62 235 TRP A O 1
ATOM 1801 N N . PRO A 1 236 ? 15.329 16.965 -6.416 1.00 91.62 236 PRO A N 1
ATOM 1802 C CA . PRO A 1 236 ? 15.407 17.239 -7.855 1.00 91.62 236 PRO A CA 1
ATOM 1803 C C . PRO A 1 236 ? 16.840 17.422 -8.378 1.00 91.62 236 PRO A C 1
ATOM 1805 O O . PRO A 1 236 ? 17.058 17.408 -9.586 1.00 91.62 236 PRO A O 1
ATOM 1808 N N . ASP A 1 237 ? 17.794 17.664 -7.481 1.00 89.75 237 ASP A N 1
ATOM 1809 C CA . ASP A 1 237 ? 19.164 18.093 -7.764 1.00 89.75 237 ASP A CA 1
ATOM 1810 C C . ASP A 1 237 ? 20.201 16.960 -7.686 1.00 89.75 237 ASP A C 1
ATOM 1812 O O . ASP A 1 237 ? 21.393 17.199 -7.872 1.00 89.75 237 ASP A O 1
ATOM 1816 N N . VAL A 1 238 ? 19.757 15.729 -7.429 1.00 89.31 238 VAL A N 1
ATOM 1817 C CA . VAL A 1 238 ? 20.615 14.540 -7.353 1.00 89.31 238 VAL A CA 1
ATOM 1818 C C . VAL A 1 238 ? 20.287 13.560 -8.469 1.00 89.31 238 VAL A C 1
ATOM 1820 O O . VAL A 1 238 ? 19.176 13.533 -8.998 1.00 89.31 238 VAL A O 1
ATOM 1823 N N . THR A 1 239 ? 21.254 12.722 -8.824 1.00 89.38 239 THR A N 1
ATOM 1824 C CA . THR A 1 239 ? 21.023 11.630 -9.767 1.00 89.38 239 THR A CA 1
ATOM 1825 C C . THR A 1 239 ? 20.525 10.379 -9.043 1.00 89.38 239 THR A C 1
ATOM 1827 O O . THR A 1 239 ? 20.344 10.356 -7.824 1.00 89.38 239 THR A O 1
ATOM 1830 N N . HIS A 1 240 ? 20.350 9.290 -9.798 1.00 90.25 240 HIS A N 1
ATOM 1831 C CA . HIS A 1 240 ? 20.090 7.961 -9.240 1.00 90.25 240 HIS A CA 1
ATOM 1832 C C . HIS A 1 240 ? 21.125 7.554 -8.172 1.00 90.25 240 HIS A C 1
ATOM 1834 O O . HIS A 1 240 ? 20.816 6.775 -7.277 1.00 90.25 240 HIS A O 1
ATOM 1840 N N . TRP A 1 241 ? 22.344 8.098 -8.228 1.00 89.31 241 TRP A N 1
ATOM 1841 C CA . TRP A 1 241 ? 23.446 7.802 -7.314 1.00 89.31 241 TRP A CA 1
ATOM 1842 C C . TRP A 1 241 ? 23.540 8.811 -6.161 1.00 89.31 241 TRP A C 1
ATOM 1844 O O . TRP A 1 241 ? 24.630 9.236 -5.787 1.00 89.31 241 TRP A O 1
ATOM 1854 N N . LEU A 1 242 ? 22.407 9.197 -5.568 1.00 91.56 242 LEU A N 1
ATOM 1855 C CA . LEU A 1 242 ? 22.324 10.286 -4.581 1.00 91.56 242 LEU A CA 1
ATOM 1856 C C . LEU A 1 242 ? 23.249 10.136 -3.356 1.00 91.56 242 LEU A C 1
ATOM 1858 O O . LEU A 1 242 ? 23.703 11.134 -2.798 1.00 91.56 242 LEU A O 1
ATOM 1862 N N . HIS A 1 243 ? 23.585 8.904 -2.964 1.00 91.94 243 HIS A N 1
ATOM 1863 C CA . HIS A 1 243 ? 24.529 8.625 -1.873 1.00 91.94 243 HIS A CA 1
ATOM 1864 C C . HIS A 1 243 ? 25.987 8.928 -2.249 1.00 91.94 243 HIS A C 1
ATOM 1866 O O . HIS A 1 243 ? 26.819 9.139 -1.368 1.00 91.94 243 HIS A O 1
ATOM 1872 N N . LEU A 1 244 ? 26.288 8.997 -3.546 1.00 88.62 244 LEU A N 1
ATOM 1873 C CA . LEU A 1 244 ? 27.561 9.452 -4.092 1.00 88.62 244 LEU A CA 1
ATOM 1874 C C . LEU A 1 244 ? 27.529 10.950 -4.419 1.00 88.62 244 LEU A C 1
ATOM 1876 O O . LEU A 1 244 ? 28.517 11.639 -4.178 1.00 88.62 244 LEU A O 1
ATOM 1880 N N . ASP A 1 245 ? 26.412 11.461 -4.939 1.00 87.06 245 ASP A N 1
ATOM 1881 C CA . ASP A 1 245 ? 26.289 12.873 -5.322 1.00 87.06 245 ASP A CA 1
ATOM 1882 C C . ASP A 1 245 ? 26.278 13.801 -4.102 1.00 87.06 245 ASP A C 1
ATOM 1884 O O . ASP A 1 245 ? 26.934 14.841 -4.100 1.00 87.06 245 ASP A O 1
ATOM 1888 N N . ALA A 1 246 ? 25.559 13.410 -3.045 1.00 89.94 246 ALA A N 1
ATOM 1889 C CA . ALA A 1 246 ? 25.348 14.228 -1.856 1.00 89.94 246 ALA A CA 1
ATOM 1890 C C . ALA A 1 246 ? 25.492 13.419 -0.546 1.00 89.94 246 ALA A C 1
ATOM 1892 O O . ALA A 1 246 ? 24.574 13.420 0.281 1.00 89.94 246 ALA A O 1
ATOM 1893 N N . PRO A 1 247 ? 26.642 12.757 -0.290 1.00 92.75 247 PRO A N 1
ATOM 1894 C CA . PRO A 1 247 ? 26.828 11.884 0.874 1.00 92.75 247 PRO A CA 1
ATOM 1895 C C . PRO A 1 247 ? 26.588 12.607 2.204 1.00 92.75 247 PRO A C 1
ATOM 1897 O O . PRO A 1 247 ? 25.986 12.043 3.110 1.00 92.75 247 PRO A O 1
ATOM 1900 N N . GLY A 1 248 ? 27.000 13.875 2.315 1.00 95.06 248 GLY A N 1
ATOM 1901 C CA . GLY A 1 248 ? 26.754 14.685 3.511 1.00 95.06 248 GLY A CA 1
ATOM 1902 C C . GLY A 1 248 ? 25.265 14.940 3.768 1.00 95.06 248 GLY A C 1
ATOM 1903 O O . GLY A 1 248 ? 24.825 14.859 4.910 1.00 95.06 248 GLY A O 1
ATOM 1904 N N . ARG A 1 249 ? 24.477 15.175 2.708 1.00 96.25 249 ARG A N 1
ATOM 1905 C CA . ARG A 1 249 ? 23.022 15.375 2.802 1.00 96.25 249 ARG A CA 1
ATOM 1906 C C . ARG A 1 249 ? 22.313 14.081 3.198 1.00 96.25 249 ARG A C 1
ATOM 1908 O O . ARG A 1 249 ? 21.427 14.123 4.041 1.00 96.25 249 ARG A O 1
ATOM 1915 N N . VAL A 1 250 ? 22.743 12.942 2.644 1.00 97.25 250 VAL A N 1
ATOM 1916 C CA . VAL A 1 250 ? 22.249 11.610 3.039 1.00 97.25 250 VAL A CA 1
ATOM 1917 C C . VAL A 1 250 ? 22.555 11.325 4.508 1.00 97.25 250 VAL A C 1
ATOM 1919 O O . VAL A 1 250 ? 21.666 10.932 5.252 1.00 97.25 250 VAL A O 1
ATOM 1922 N N . LEU A 1 251 ? 23.791 11.560 4.953 1.00 97.75 251 LEU A N 1
ATOM 1923 C CA . LEU A 1 251 ? 24.174 11.355 6.351 1.00 97.75 251 LEU A CA 1
ATOM 1924 C C . LEU A 1 251 ? 23.376 12.244 7.309 1.00 97.75 251 LEU A C 1
ATOM 1926 O O . LEU A 1 251 ? 22.983 11.768 8.370 1.00 97.75 251 LEU A O 1
ATOM 1930 N N . ALA A 1 252 ? 23.140 13.506 6.943 1.00 96.62 252 ALA A N 1
ATOM 1931 C CA . ALA A 1 252 ? 22.347 14.431 7.746 1.00 96.62 252 ALA A CA 1
ATOM 1932 C C . ALA A 1 252 ? 20.896 13.949 7.877 1.00 96.62 252 ALA A C 1
ATOM 1934 O O . ALA A 1 252 ? 20.446 13.702 8.989 1.00 96.62 252 ALA A O 1
ATOM 1935 N N . VAL A 1 253 ? 20.204 13.698 6.757 1.00 96.62 253 VAL A N 1
ATOM 1936 C CA . VAL A 1 253 ? 18.789 13.286 6.800 1.00 96.62 253 VAL A CA 1
ATOM 1937 C C . VAL A 1 253 ? 18.590 11.952 7.523 1.00 96.62 253 VAL A C 1
ATOM 1939 O O . VAL A 1 253 ? 17.615 11.792 8.249 1.00 96.62 253 VAL A O 1
ATOM 1942 N N . VAL A 1 254 ? 19.523 11.003 7.374 1.00 95.81 254 VAL A N 1
ATOM 1943 C CA . VAL A 1 254 ? 19.458 9.713 8.075 1.00 95.81 254 VAL A CA 1
ATOM 1944 C C . VAL A 1 254 ? 19.643 9.896 9.578 1.00 95.81 254 VAL A C 1
ATOM 1946 O O . VAL A 1 254 ? 18.893 9.306 10.348 1.00 95.81 254 VAL A O 1
ATOM 1949 N N . ARG A 1 255 ? 20.617 10.704 10.011 1.00 95.12 255 ARG A N 1
ATOM 1950 C CA . ARG A 1 255 ? 20.846 10.968 11.439 1.00 95.12 255 ARG A CA 1
ATOM 1951 C C . ARG A 1 255 ? 19.673 11.692 12.078 1.00 95.12 255 ARG A C 1
ATOM 1953 O O . ARG A 1 255 ? 19.211 11.248 13.123 1.00 95.12 255 ARG A O 1
ATOM 1960 N N . ASP A 1 256 ? 19.199 12.755 11.436 1.00 94.88 256 ASP A N 1
ATOM 1961 C CA . ASP A 1 256 ? 18.086 13.561 11.933 1.00 94.88 256 ASP A CA 1
ATOM 1962 C C . ASP A 1 256 ? 16.842 12.681 12.098 1.00 94.88 256 ASP A C 1
ATOM 1964 O O . ASP A 1 256 ? 16.257 12.607 13.173 1.00 94.88 256 ASP A O 1
ATOM 1968 N N . TRP A 1 257 ? 16.512 11.896 11.071 1.00 95.75 257 TRP A N 1
ATOM 1969 C CA . TRP A 1 257 ? 15.357 11.008 11.114 1.00 95.75 257 TRP A CA 1
ATOM 1970 C C . TRP A 1 257 ? 15.482 9.877 12.148 1.00 95.75 257 TRP A C 1
ATOM 1972 O O . TRP A 1 257 ? 14.504 9.527 12.807 1.00 95.75 257 TRP A O 1
ATOM 1982 N N . LEU A 1 258 ? 16.676 9.298 12.328 1.00 93.75 258 LEU A N 1
ATOM 1983 C CA . LEU A 1 258 ? 16.899 8.288 13.369 1.00 93.75 258 LEU A CA 1
ATOM 1984 C C . LEU A 1 258 ? 16.806 8.878 14.782 1.00 93.75 258 LEU A C 1
ATOM 1986 O O . LEU A 1 258 ? 16.353 8.181 15.691 1.00 93.75 258 LEU A O 1
ATOM 1990 N N . ALA A 1 259 ? 17.212 10.136 14.969 1.00 92.06 259 ALA A N 1
ATOM 1991 C CA . ALA A 1 259 ? 17.053 10.841 16.236 1.00 92.06 259 ALA A CA 1
ATOM 1992 C C . ALA A 1 259 ? 15.568 11.076 16.557 1.00 92.06 259 ALA A C 1
ATOM 1994 O O . ALA A 1 259 ? 15.138 10.728 17.660 1.00 92.06 259 ALA A O 1
ATOM 1995 N N . ASP A 1 260 ? 14.786 11.548 15.578 1.00 89.44 260 ASP A N 1
ATOM 1996 C CA . ASP A 1 260 ? 13.330 11.719 15.696 1.00 89.44 260 ASP A CA 1
ATOM 1997 C C . ASP A 1 260 ? 12.638 10.385 16.030 1.00 89.44 260 ASP A C 1
ATOM 1999 O O . ASP A 1 260 ? 11.767 10.306 16.899 1.00 89.44 260 ASP A O 1
ATOM 2003 N N . LEU A 1 261 ? 13.053 9.298 15.368 1.00 90.44 261 LEU A N 1
ATOM 2004 C CA . LEU A 1 261 ? 12.516 7.961 15.616 1.00 90.44 261 LEU A CA 1
ATOM 2005 C C . LEU A 1 261 ? 12.816 7.472 17.040 1.00 90.44 261 LEU A C 1
ATOM 2007 O O . LEU A 1 261 ? 11.975 6.829 17.674 1.00 90.44 261 LEU A O 1
ATOM 2011 N N . ASP A 1 262 ? 14.009 7.762 17.553 1.00 90.00 262 ASP A N 1
ATOM 2012 C CA . ASP A 1 262 ? 14.399 7.386 18.908 1.00 90.00 262 ASP A CA 1
ATOM 2013 C C . ASP A 1 262 ? 13.659 8.193 19.971 1.00 90.00 262 ASP A C 1
ATOM 2015 O O . ASP A 1 262 ? 13.338 7.646 21.026 1.00 90.00 262 ASP A O 1
ATOM 2019 N N . GLU A 1 263 ? 13.373 9.464 19.701 1.00 87.69 263 GLU A N 1
ATOM 2020 C CA . GLU A 1 263 ? 12.521 10.296 20.547 1.00 87.69 263 GLU A CA 1
ATOM 2021 C C . GLU A 1 263 ? 11.094 9.755 20.595 1.00 87.69 263 GLU A C 1
ATOM 2023 O O . GLU A 1 263 ? 10.627 9.396 21.674 1.00 87.69 263 GLU A O 1
ATOM 2028 N N . ALA A 1 264 ? 10.471 9.515 19.439 1.00 79.38 264 ALA A N 1
ATOM 2029 C CA . ALA A 1 264 ? 9.130 8.935 19.369 1.00 79.38 264 ALA A CA 1
ATOM 2030 C C . ALA A 1 264 ? 9.028 7.582 20.104 1.00 79.38 264 ALA A C 1
ATOM 2032 O O . ALA A 1 264 ? 8.040 7.295 20.784 1.00 79.38 264 ALA A O 1
ATOM 2033 N N . ARG A 1 265 ? 10.069 6.741 20.015 1.00 84.56 265 ARG A N 1
ATOM 2034 C CA . ARG A 1 265 ? 10.142 5.463 20.744 1.00 84.56 265 ARG A CA 1
ATOM 2035 C C . ARG A 1 265 ? 10.294 5.643 22.254 1.00 84.56 265 ARG A C 1
ATOM 2037 O O . ARG A 1 265 ? 9.762 4.819 23.001 1.00 84.56 265 ARG A O 1
ATOM 2044 N N . ARG A 1 266 ? 11.033 6.656 22.719 1.00 86.06 266 ARG A N 1
ATOM 2045 C CA . ARG A 1 266 ? 11.136 6.979 24.153 1.00 86.06 266 ARG A CA 1
ATOM 2046 C C . ARG A 1 266 ? 9.797 7.471 24.685 1.00 86.06 266 ARG A C 1
ATOM 2048 O O . ARG A 1 266 ? 9.316 6.897 25.658 1.00 86.06 266 ARG A O 1
ATOM 2055 N N . ASP A 1 267 ? 9.162 8.409 23.993 1.00 78.06 267 ASP A N 1
ATOM 2056 C CA . ASP A 1 267 ? 7.866 8.972 24.381 1.00 78.06 267 ASP A CA 1
ATOM 2057 C C . ASP A 1 267 ? 6.789 7.885 24.474 1.00 78.06 267 ASP A C 1
ATOM 2059 O O . ASP A 1 267 ? 6.054 7.803 25.460 1.00 78.06 267 ASP A O 1
ATOM 2063 N N . ALA A 1 268 ? 6.751 6.971 23.496 1.00 70.75 268 ALA A N 1
ATOM 2064 C CA . ALA A 1 268 ? 5.843 5.827 23.518 1.00 70.75 268 ALA A CA 1
ATOM 2065 C C . ALA A 1 268 ? 6.083 4.911 24.736 1.00 70.75 268 ALA A C 1
ATOM 2067 O O . ALA A 1 268 ? 5.128 4.474 25.384 1.00 70.75 268 ALA A O 1
ATOM 2068 N N . ARG A 1 269 ? 7.349 4.643 25.093 1.00 75.81 269 ARG A N 1
ATOM 2069 C CA . ARG A 1 269 ? 7.704 3.845 26.283 1.00 75.81 269 ARG A CA 1
ATOM 2070 C C . ARG A 1 269 ? 7.333 4.558 27.584 1.00 75.81 269 ARG A C 1
ATOM 2072 O O . ARG A 1 269 ? 6.839 3.910 28.506 1.00 75.81 269 ARG A O 1
ATOM 2079 N N . GLU A 1 270 ? 7.539 5.869 27.669 1.00 71.69 270 GLU A N 1
ATOM 2080 C CA . GLU A 1 270 ? 7.199 6.674 28.847 1.00 71.69 270 GLU A CA 1
ATOM 2081 C C . GLU A 1 270 ? 5.681 6.772 29.048 1.00 71.69 270 GLU A C 1
ATOM 2083 O O . GLU A 1 270 ? 5.188 6.527 30.153 1.00 71.69 270 GLU A O 1
ATOM 2088 N N . ALA A 1 271 ? 4.907 7.001 27.984 1.00 60.06 271 ALA A N 1
ATOM 2089 C CA . ALA A 1 271 ? 3.445 6.931 28.023 1.00 60.06 271 ALA A CA 1
ATOM 2090 C C . ALA A 1 271 ? 2.940 5.551 28.491 1.00 60.06 271 ALA A C 1
ATOM 2092 O O . ALA A 1 271 ? 2.025 5.454 29.322 1.00 60.06 271 ALA A O 1
ATOM 2093 N N . GLN A 1 272 ? 3.578 4.469 28.030 1.00 50.50 272 GLN A N 1
ATOM 2094 C CA . GLN A 1 272 ? 3.245 3.101 28.433 1.00 50.50 272 GLN A CA 1
ATOM 2095 C C . GLN A 1 272 ? 3.606 2.799 29.903 1.00 50.50 272 GLN A C 1
ATOM 2097 O O . GLN A 1 272 ? 2.880 2.058 30.575 1.00 50.50 272 GLN A O 1
ATOM 2102 N N . ALA A 1 273 ? 4.684 3.396 30.423 1.00 55.09 273 ALA A N 1
ATOM 2103 C CA . ALA A 1 273 ? 5.102 3.289 31.822 1.00 55.09 273 ALA A CA 1
ATOM 2104 C C . ALA A 1 273 ? 4.210 4.113 32.769 1.00 55.09 273 ALA A C 1
ATOM 2106 O O . ALA A 1 273 ? 3.850 3.645 33.850 1.00 55.09 273 ALA A O 1
ATOM 2107 N N . THR A 1 274 ? 3.782 5.308 32.353 1.00 49.47 274 THR A N 1
ATOM 2108 C CA . THR A 1 274 ? 2.927 6.201 33.158 1.00 49.47 274 THR A CA 1
ATOM 2109 C C . THR A 1 274 ? 1.522 5.618 33.342 1.00 49.47 274 THR A C 1
ATOM 2111 O O . THR A 1 274 ? 0.935 5.685 34.421 1.00 49.47 274 THR A O 1
ATOM 2114 N N . THR A 1 275 ? 1.008 4.932 32.319 1.00 43.59 275 THR A N 1
ATOM 2115 C CA . THR A 1 275 ? -0.261 4.191 32.388 1.00 43.59 275 THR A CA 1
ATOM 2116 C C . THR A 1 275 ? -0.188 2.896 33.216 1.00 43.59 275 THR A C 1
ATOM 2118 O O . THR A 1 275 ? -1.234 2.327 33.528 1.00 43.59 275 THR A O 1
ATOM 2121 N N . ALA A 1 276 ? 1.003 2.430 33.620 1.00 41.91 276 ALA A N 1
ATOM 2122 C CA . ALA A 1 276 ? 1.178 1.248 34.472 1.00 41.91 276 ALA A CA 1
ATOM 2123 C C . ALA A 1 276 ? 1.059 1.531 35.990 1.00 41.91 276 ALA A C 1
ATOM 2125 O O . ALA A 1 276 ? 0.971 0.581 36.766 1.00 41.91 276 ALA A O 1
ATOM 2126 N N . GLY A 1 277 ? 1.034 2.804 36.420 1.00 33.41 277 GLY A N 1
ATOM 2127 C CA . GLY A 1 277 ? 0.931 3.219 37.833 1.00 33.41 277 GLY A CA 1
ATOM 2128 C C . GLY A 1 277 ? -0.494 3.446 38.370 1.00 33.41 277 GLY A C 1
ATOM 2129 O O . GLY A 1 277 ? -0.680 3.580 39.578 1.00 33.41 277 GLY A O 1
ATOM 2130 N N . ALA A 1 278 ? -1.510 3.467 37.505 1.00 32.31 278 ALA A N 1
ATOM 2131 C CA . ALA A 1 278 ? -2.914 3.372 37.911 1.00 32.31 278 ALA A CA 1
ATOM 2132 C C . ALA A 1 278 ? -3.266 1.893 38.166 1.00 32.31 278 ALA A C 1
ATOM 2134 O O . ALA A 1 278 ? -2.666 1.032 37.518 1.00 32.31 278 ALA A O 1
ATOM 2135 N N . PRO A 1 279 ? -4.214 1.544 39.063 1.00 28.92 279 PRO A N 1
ATOM 2136 C CA . PRO A 1 279 ? -4.612 0.154 39.261 1.00 28.92 279 PRO A CA 1
ATOM 2137 C C . PRO A 1 279 ? -5.224 -0.386 37.962 1.00 28.92 279 PRO A C 1
ATOM 2139 O O . PRO A 1 279 ? -6.414 -0.231 37.692 1.00 28.92 279 PRO A O 1
ATOM 2142 N N . ARG A 1 280 ? -4.385 -1.013 37.136 1.00 33.47 280 ARG A N 1
ATOM 2143 C CA . ARG A 1 280 ? -4.792 -1.730 35.937 1.00 33.47 280 ARG A CA 1
ATOM 2144 C C . ARG A 1 280 ? -5.528 -2.983 36.390 1.00 33.47 280 ARG A C 1
ATOM 2146 O O . ARG A 1 280 ? -4.919 -3.934 36.878 1.00 33.47 280 ARG A O 1
ATOM 2153 N N . ARG A 1 281 ? -6.849 -3.007 36.189 1.00 32.06 281 ARG A N 1
ATOM 2154 C CA . ARG A 1 281 ? -7.522 -4.278 35.895 1.00 32.06 281 ARG A CA 1
ATOM 2155 C C . ARG A 1 281 ? -6.781 -4.885 34.707 1.00 32.06 281 ARG A C 1
ATOM 2157 O O . ARG A 1 281 ? -6.504 -4.177 33.744 1.00 32.06 281 ARG A O 1
ATOM 2164 N N . ALA A 1 282 ? -6.389 -6.147 34.839 1.00 29.67 282 ALA A N 1
ATOM 2165 C CA . ALA A 1 282 ? -5.591 -6.867 33.861 1.00 29.67 282 ALA A CA 1
ATOM 2166 C C . ALA A 1 282 ? -6.166 -6.695 32.444 1.00 29.67 282 ALA A C 1
ATOM 2168 O O . ALA A 1 282 ? -7.208 -7.259 32.120 1.00 29.67 282 ALA A O 1
ATOM 2169 N N . GLY A 1 283 ? -5.485 -5.901 31.617 1.00 30.45 283 GLY A N 1
ATOM 2170 C CA . GLY A 1 283 ? -5.705 -5.855 30.180 1.00 30.45 283 GLY A CA 1
ATOM 2171 C C . GLY A 1 283 ? -5.004 -7.053 29.569 1.00 30.45 283 GLY A C 1
ATOM 2172 O O . GLY A 1 283 ? -3.821 -6.989 29.242 1.00 30.45 283 GLY A O 1
ATOM 2173 N N . ALA A 1 284 ? -5.730 -8.164 29.505 1.00 30.52 284 ALA A N 1
ATOM 2174 C CA . ALA A 1 284 ? -5.442 -9.250 28.589 1.00 30.52 284 ALA A CA 1
ATOM 2175 C C . ALA A 1 284 ? -5.341 -8.704 27.155 1.00 30.52 284 ALA A C 1
ATOM 2177 O O . ALA A 1 284 ? -5.887 -7.646 26.848 1.00 30.52 284 ALA A O 1
ATOM 2178 N N . VAL A 1 285 ? -4.663 -9.448 26.282 1.00 37.78 285 VAL A N 1
ATOM 2179 C CA . VAL A 1 285 ? -4.779 -9.315 24.823 1.00 37.78 285 VAL A CA 1
ATOM 2180 C C . VAL A 1 285 ? -6.262 -9.120 24.485 1.00 37.78 285 VAL A C 1
ATOM 2182 O O . VAL A 1 285 ? -7.059 -10.027 24.724 1.00 37.78 285 VAL A O 1
ATOM 2185 N N . ALA A 1 286 ? -6.659 -7.925 24.041 1.00 37.34 286 ALA A N 1
ATOM 2186 C CA . ALA A 1 286 ? -8.058 -7.643 23.760 1.00 37.34 286 ALA A CA 1
ATOM 2187 C C . ALA A 1 286 ? -8.437 -8.352 22.457 1.00 37.34 286 ALA A C 1
ATOM 2189 O O . ALA A 1 286 ? -8.169 -7.862 21.364 1.00 37.34 286 ALA A O 1
ATOM 2190 N N . GLY A 1 287 ? -9.047 -9.529 22.587 1.00 41.28 287 GLY A N 1
ATOM 2191 C CA . GLY A 1 287 ? -9.954 -10.035 21.570 1.00 41.28 287 GLY A CA 1
ATOM 2192 C C . GLY A 1 287 ? -11.102 -9.041 21.443 1.00 41.28 287 GLY A C 1
ATOM 2193 O O . GLY A 1 287 ? -11.990 -9.012 22.290 1.00 41.28 287 GLY A O 1
ATOM 2194 N N . GLY A 1 288 ? -11.041 -8.174 20.436 1.00 58.22 288 GLY A N 1
ATOM 2195 C CA . GLY A 1 288 ? -12.170 -7.339 20.058 1.00 58.22 288 GLY A CA 1
ATOM 2196 C C . GLY A 1 288 ? -13.200 -8.205 19.343 1.00 58.22 288 GLY A C 1
ATOM 2197 O O . GLY A 1 288 ? -12.840 -8.988 18.467 1.00 58.22 288 GLY A O 1
ATOM 2198 N N . GLY A 1 289 ? -14.470 -8.087 19.728 1.00 75.94 289 GLY A N 1
ATOM 2199 C CA . GLY A 1 289 ? -15.573 -8.736 19.022 1.00 75.94 289 GLY A CA 1
ATOM 2200 C C . GLY A 1 289 ? -15.654 -8.326 17.540 1.00 75.94 289 GLY A C 1
ATOM 2201 O O . GLY A 1 289 ? -14.946 -7.406 17.111 1.00 75.94 289 GLY A O 1
ATOM 2202 N N . PRO A 1 290 ? -16.521 -8.996 16.763 1.00 92.31 290 PRO A N 1
ATOM 2203 C CA . PRO A 1 290 ? -16.607 -8.846 15.313 1.00 92.31 290 PRO A CA 1
ATOM 2204 C C . PRO A 1 290 ? -16.843 -7.397 14.875 1.00 92.31 290 PRO A C 1
ATOM 2206 O O . PRO A 1 290 ? -17.437 -6.597 15.600 1.00 92.31 290 PRO A O 1
ATOM 2209 N N . VAL A 1 291 ? -16.393 -7.064 13.665 1.00 96.06 291 VAL A N 1
ATOM 2210 C CA . VAL A 1 291 ? -16.569 -5.731 13.061 1.00 96.06 291 VAL A CA 1
ATOM 2211 C C . VAL A 1 291 ? -16.986 -5.880 11.612 1.00 96.06 291 VAL A C 1
ATOM 2213 O O . VAL A 1 291 ? -16.436 -6.715 10.893 1.00 96.06 291 VAL A O 1
ATOM 2216 N N . ILE A 1 292 ? -17.932 -5.058 11.173 1.00 97.88 292 ILE A N 1
ATOM 2217 C CA . ILE A 1 292 ? -18.357 -4.990 9.779 1.00 97.88 292 ILE A CA 1
ATOM 2218 C C . ILE A 1 292 ? -18.130 -3.567 9.274 1.00 97.88 292 ILE A C 1
ATOM 2220 O O . ILE A 1 292 ? -18.746 -2.631 9.774 1.00 97.88 292 ILE A O 1
ATOM 2224 N N . ASP A 1 293 ? -17.262 -3.412 8.277 1.00 97.19 293 ASP A N 1
ATOM 2225 C CA . ASP A 1 293 ? -17.005 -2.124 7.628 1.00 97.19 293 ASP A CA 1
ATOM 2226 C C . ASP A 1 293 ? -17.973 -1.911 6.462 1.00 97.19 293 ASP A C 1
ATOM 2228 O O . ASP A 1 293 ? -17.912 -2.600 5.442 1.00 97.19 293 ASP A O 1
ATOM 2232 N N . VAL A 1 294 ? -18.892 -0.956 6.598 1.00 96.94 294 VAL A N 1
ATOM 2233 C CA . VAL A 1 294 ? -19.909 -0.697 5.565 1.00 96.94 294 VAL A CA 1
ATOM 2234 C C . VAL A 1 294 ? -19.391 0.131 4.387 1.00 96.94 294 VAL A C 1
ATOM 2236 O O . VAL A 1 294 ? -20.158 0.445 3.477 1.00 96.94 294 VAL A O 1
ATOM 2239 N N . HIS A 1 295 ? -18.111 0.506 4.402 1.00 93.94 295 HIS A N 1
ATOM 2240 C CA . HIS A 1 295 ? -17.571 1.525 3.524 1.00 93.94 295 HIS A CA 1
ATOM 2241 C C . HIS A 1 295 ? -16.167 1.163 3.020 1.00 93.94 295 HIS A C 1
ATOM 2243 O O . HIS A 1 295 ? -15.150 1.737 3.418 1.00 93.94 295 HIS A O 1
ATOM 2249 N N . VAL A 1 296 ? -16.127 0.209 2.087 1.00 94.62 296 VAL A N 1
ATOM 2250 C CA . VAL A 1 296 ? -14.883 -0.300 1.500 1.00 94.62 296 VAL A CA 1
ATOM 2251 C C . VAL A 1 296 ? -14.896 -0.095 -0.010 1.00 94.62 296 VAL A C 1
ATOM 2253 O O . VAL A 1 296 ? -15.742 -0.646 -0.715 1.00 94.62 296 VAL A O 1
ATOM 2256 N N . HIS A 1 297 ? -13.946 0.680 -0.527 1.00 92.81 297 HIS A N 1
ATOM 2257 C CA . HIS A 1 297 ? -13.837 0.978 -1.951 1.00 92.81 297 HIS A CA 1
ATOM 2258 C C . HIS A 1 297 ? -12.864 0.055 -2.677 1.00 92.81 297 HIS A C 1
ATOM 2260 O O . HIS A 1 297 ? -11.783 -0.223 -2.179 1.00 92.81 297 HIS A O 1
ATOM 2266 N N . VAL A 1 298 ? -13.183 -0.349 -3.903 1.00 89.56 298 VAL A N 1
ATOM 2267 C CA . VAL A 1 298 ? -12.269 -1.059 -4.812 1.00 89.56 298 VAL A CA 1
ATOM 2268 C C . VAL A 1 298 ? -12.250 -0.407 -6.188 1.00 89.56 298 VAL A C 1
ATOM 2270 O O . VAL A 1 298 ? -13.219 0.209 -6.621 1.00 89.56 298 VAL A O 1
ATOM 2273 N N . GLY A 1 299 ? -11.141 -0.536 -6.905 1.00 81.38 299 GLY A N 1
ATOM 2274 C CA . GLY A 1 299 ? -10.868 0.213 -8.126 1.00 81.38 299 GLY A CA 1
ATOM 2275 C C . GLY A 1 299 ? -10.042 1.465 -7.850 1.00 81.38 299 GLY A C 1
ATOM 2276 O O . GLY A 1 299 ? -9.398 1.592 -6.810 1.00 81.38 299 GLY A O 1
ATOM 2277 N N . THR A 1 300 ? -10.008 2.377 -8.816 1.00 70.12 300 THR A N 1
ATOM 2278 C CA . THR A 1 300 ? -9.066 3.502 -8.836 1.00 70.12 300 THR A CA 1
ATOM 2279 C C . THR A 1 300 ? -9.803 4.829 -8.987 1.00 70.12 300 THR A C 1
ATOM 2281 O O . THR A 1 300 ? -10.634 4.967 -9.885 1.00 70.12 300 THR A O 1
ATOM 2284 N N . THR A 1 301 ? -9.474 5.822 -8.154 1.00 66.88 301 THR A N 1
ATOM 2285 C CA . THR A 1 301 ? -10.019 7.181 -8.284 1.00 66.88 301 THR A CA 1
ATOM 2286 C C . THR A 1 301 ? -9.191 8.053 -9.222 1.00 66.88 301 THR A C 1
ATOM 2288 O O . THR A 1 301 ? -7.989 8.247 -9.039 1.00 66.88 301 THR A O 1
ATOM 2291 N N . VAL A 1 302 ? -9.832 8.644 -10.227 1.00 58.31 302 VAL A N 1
ATOM 2292 C CA . VAL A 1 302 ? -9.173 9.577 -11.157 1.00 58.31 302 VAL A CA 1
ATOM 2293 C C . VAL A 1 302 ? -9.308 11.040 -10.738 1.00 58.31 302 VAL A C 1
ATOM 2295 O O . VAL A 1 302 ? -8.744 11.916 -11.387 1.00 58.31 302 VAL A O 1
ATOM 2298 N N . THR A 1 303 ? -10.064 11.326 -9.676 1.00 52.78 303 THR A N 1
ATOM 2299 C CA . THR A 1 303 ? -10.366 12.696 -9.230 1.00 52.78 303 THR A CA 1
ATOM 2300 C C . THR A 1 303 ? -9.484 13.162 -8.073 1.00 52.78 303 THR A C 1
ATOM 2302 O O . THR A 1 303 ? -9.401 14.367 -7.830 1.00 52.78 303 THR A O 1
ATOM 2305 N N . ARG A 1 304 ? -8.781 12.254 -7.380 1.00 50.28 304 ARG A N 1
ATOM 2306 C CA . ARG A 1 304 ? -7.722 12.620 -6.427 1.00 50.28 304 ARG A CA 1
ATOM 2307 C C . ARG A 1 304 ? -6.360 12.738 -7.103 1.00 50.28 304 ARG A C 1
ATOM 2309 O O . ARG A 1 304 ? -6.029 11.992 -8.018 1.00 50.28 304 ARG A O 1
ATOM 2316 N N . SER A 1 305 ? -5.545 13.644 -6.566 1.00 43.91 305 SER A N 1
ATOM 2317 C CA . SER A 1 305 ? -4.118 13.755 -6.861 1.00 43.91 305 SER A CA 1
ATOM 2318 C C . SER A 1 305 ? -3.324 13.603 -5.552 1.00 43.91 305 SER A C 1
ATOM 2320 O O . SER A 1 305 ? -3.392 14.512 -4.722 1.00 43.91 305 SER A O 1
ATOM 2322 N N . PRO A 1 306 ? -2.572 12.502 -5.356 1.00 49.44 306 PRO A N 1
ATOM 2323 C CA . PRO A 1 306 ? -2.419 11.381 -6.282 1.00 49.44 306 PRO A CA 1
ATOM 2324 C C . PRO A 1 306 ? -3.678 10.507 -6.356 1.00 49.44 306 PRO A C 1
ATOM 2326 O O . PRO A 1 306 ? -4.479 10.457 -5.423 1.00 49.44 306 PRO A O 1
ATOM 2329 N N . THR A 1 307 ? -3.824 9.806 -7.475 1.00 58.06 307 THR A N 1
ATOM 2330 C CA . THR A 1 307 ? -4.804 8.734 -7.643 1.00 58.06 307 THR A CA 1
ATOM 2331 C C . THR A 1 307 ? -4.607 7.677 -6.560 1.00 58.06 307 THR A C 1
ATOM 2333 O O . THR A 1 307 ? -3.492 7.207 -6.343 1.00 58.06 307 THR A O 1
ATOM 2336 N N . VAL A 1 308 ? -5.697 7.301 -5.898 1.00 63.28 308 VAL A N 1
ATOM 2337 C CA . VAL A 1 308 ? -5.730 6.240 -4.886 1.00 63.28 308 VAL A CA 1
ATOM 2338 C C . VAL A 1 308 ? -6.512 5.066 -5.468 1.00 63.28 308 VAL A C 1
ATOM 2340 O O . VAL A 1 308 ? -7.482 5.264 -6.201 1.00 63.28 308 VAL A O 1
ATOM 2343 N N . GLY A 1 309 ? -6.103 3.837 -5.187 1.00 75.25 309 GLY A N 1
ATOM 2344 C CA . GLY A 1 309 ? -6.871 2.674 -5.599 1.00 75.25 309 GLY A CA 1
ATOM 2345 C C . GLY A 1 309 ? -6.469 1.424 -4.848 1.00 75.25 309 GLY A C 1
ATOM 2346 O O . GLY A 1 309 ? -5.371 1.362 -4.301 1.00 75.25 309 GLY A O 1
ATOM 2347 N N . GLN A 1 310 ? -7.378 0.456 -4.831 1.00 83.50 310 GLN A N 1
ATOM 2348 C CA . GLN A 1 310 ? -7.120 -0.874 -4.296 1.00 83.50 310 GLN A CA 1
ATOM 2349 C C . GLN A 1 310 ? -7.952 -1.933 -5.025 1.00 83.50 310 GLN A C 1
ATOM 2351 O O . GLN A 1 310 ? -9.072 -1.677 -5.464 1.00 83.50 310 GLN A O 1
ATOM 2356 N N . SER A 1 311 ? -7.400 -3.126 -5.169 1.00 85.94 311 SER A N 1
ATOM 2357 C CA . SER A 1 311 ? -8.083 -4.346 -5.605 1.00 85.94 311 SER A CA 1
ATOM 2358 C C . SER A 1 311 ? -8.927 -4.951 -4.471 1.00 85.94 311 SER A C 1
ATOM 2360 O O . SER A 1 311 ? -8.701 -4.628 -3.301 1.00 85.94 311 SER A O 1
ATOM 2362 N N . PRO A 1 312 ? -9.889 -5.845 -4.768 1.00 85.38 312 PRO A N 1
ATOM 2363 C CA . PRO A 1 312 ? -10.606 -6.600 -3.736 1.00 85.38 312 PRO A CA 1
ATOM 2364 C C . PRO A 1 312 ? -9.688 -7.387 -2.791 1.00 85.38 312 PRO A C 1
ATOM 2366 O O . PRO A 1 312 ? -9.965 -7.492 -1.598 1.00 85.38 312 PRO A O 1
ATOM 2369 N N . GLU A 1 313 ? -8.567 -7.899 -3.292 1.00 81.88 313 GLU A N 1
ATOM 2370 C CA . GLU A 1 313 ? -7.569 -8.598 -2.485 1.00 81.88 313 GLU A CA 1
ATOM 2371 C C . GLU A 1 313 ? -6.847 -7.641 -1.527 1.00 81.88 313 GLU A C 1
ATOM 2373 O O . GLU A 1 313 ? -6.678 -7.956 -0.350 1.00 81.88 313 GLU A O 1
ATOM 2378 N N . GLU A 1 314 ? -6.456 -6.454 -1.999 1.00 81.25 314 GLU A N 1
ATOM 2379 C CA . GLU A 1 314 ? -5.862 -5.410 -1.150 1.00 81.25 314 GLU A CA 1
ATOM 2380 C C . GLU A 1 314 ? -6.853 -4.914 -0.091 1.00 81.25 314 GLU A C 1
ATOM 2382 O O . GLU A 1 314 ? -6.470 -4.745 1.068 1.00 81.25 314 GLU A O 1
ATOM 2387 N N . ALA A 1 315 ? -8.130 -4.771 -0.455 1.00 87.12 315 ALA A N 1
ATOM 2388 C CA . ALA A 1 315 ? -9.198 -4.456 0.487 1.00 87.12 315 ALA A CA 1
ATOM 2389 C C . ALA A 1 315 ? -9.354 -5.555 1.553 1.00 87.12 315 ALA A C 1
ATOM 2391 O O . ALA A 1 315 ? -9.496 -5.253 2.735 1.00 87.12 315 ALA A O 1
ATOM 2392 N N . SER A 1 316 ? -9.285 -6.836 1.169 1.00 86.56 316 SER A N 1
ATOM 2393 C CA . SER A 1 316 ? -9.347 -7.956 2.120 1.00 86.56 316 SER A CA 1
ATOM 2394 C C . SER A 1 316 ? -8.183 -7.899 3.103 1.00 86.56 316 SER A C 1
ATOM 2396 O O . SER A 1 316 ? -8.411 -7.973 4.305 1.00 86.56 316 SER A O 1
ATOM 2398 N N . ILE A 1 317 ? -6.964 -7.669 2.616 1.00 78.25 317 ILE A N 1
ATOM 2399 C CA . ILE A 1 317 ? -5.775 -7.537 3.467 1.00 78.25 317 ILE A CA 1
ATOM 2400 C C . ILE A 1 317 ? -5.921 -6.356 4.437 1.00 78.25 317 ILE A C 1
ATOM 2402 O O . ILE A 1 317 ? -5.611 -6.496 5.618 1.00 78.25 317 ILE A O 1
ATOM 2406 N N . ALA A 1 318 ? -6.403 -5.203 3.964 1.00 78.56 318 ALA A N 1
ATOM 2407 C CA . ALA A 1 318 ? -6.586 -4.020 4.804 1.00 78.56 318 ALA A CA 1
ATOM 2408 C C . ALA A 1 318 ? -7.597 -4.261 5.937 1.00 78.56 318 ALA A C 1
ATOM 2410 O O . ALA A 1 318 ? -7.363 -3.847 7.072 1.00 78.56 318 ALA A O 1
ATOM 2411 N N . LEU A 1 319 ? -8.690 -4.963 5.639 1.00 86.88 319 LEU A N 1
ATOM 2412 C CA . LEU A 1 319 ? -9.693 -5.351 6.627 1.00 86.88 319 LEU A CA 1
ATOM 2413 C C . LEU A 1 319 ? -9.126 -6.369 7.641 1.00 86.88 319 LEU A C 1
ATOM 2415 O O . LEU A 1 319 ? -9.342 -6.197 8.837 1.00 86.88 319 LEU A O 1
ATOM 2419 N N . ASP A 1 320 ? -8.326 -7.354 7.209 1.00 84.38 320 ASP A N 1
ATOM 2420 C CA . ASP A 1 320 ? -7.697 -8.332 8.118 1.00 84.38 320 ASP A CA 1
ATOM 2421 C C . ASP A 1 320 ? -6.733 -7.648 9.089 1.00 84.38 320 ASP A C 1
ATOM 2423 O O . ASP A 1 320 ? -6.757 -7.899 10.292 1.00 84.38 320 ASP A O 1
ATOM 2427 N N . GLN A 1 321 ? -5.914 -6.729 8.572 1.00 76.88 321 GLN A N 1
ATOM 2428 C CA . GLN A 1 321 ? -4.979 -5.935 9.371 1.00 76.88 321 GLN A CA 1
ATOM 2429 C C . GLN A 1 321 ? -5.688 -5.041 10.393 1.00 76.88 321 GLN A C 1
ATOM 2431 O O . GLN A 1 321 ? -5.134 -4.768 11.455 1.00 76.88 321 GLN A O 1
ATOM 2436 N N . ALA A 1 322 ? -6.902 -4.589 10.081 1.00 83.25 322 ALA A N 1
ATOM 2437 C CA . ALA A 1 322 ? -7.724 -3.778 10.971 1.00 83.25 322 ALA A CA 1
ATOM 2438 C C . ALA A 1 322 ? -8.539 -4.609 11.980 1.00 83.25 322 ALA A C 1
ATOM 2440 O O . ALA A 1 322 ? -9.284 -4.030 12.769 1.00 83.25 322 ALA A O 1
ATOM 2441 N N . GLY A 1 323 ? -8.442 -5.945 11.949 1.00 88.31 323 GLY A N 1
ATOM 2442 C CA . GLY A 1 323 ? -9.299 -6.819 12.753 1.00 88.31 323 GLY A CA 1
ATOM 2443 C C . GLY A 1 323 ? -10.775 -6.734 12.354 1.00 88.31 323 GLY A C 1
ATOM 2444 O O . GLY A 1 323 ? -11.652 -6.972 13.183 1.00 88.31 323 GLY A O 1
ATOM 2445 N N . VAL A 1 324 ? -11.061 -6.366 11.101 1.00 93.31 324 VAL A N 1
ATOM 2446 C CA . VAL A 1 324 ? -12.420 -6.271 10.569 1.00 93.31 324 VAL A CA 1
ATOM 2447 C C . VAL A 1 324 ? -12.839 -7.606 9.968 1.00 93.31 324 VAL A C 1
ATOM 2449 O O . VAL A 1 324 ? -12.141 -8.183 9.137 1.00 93.31 324 VAL A O 1
ATOM 2452 N N . THR A 1 325 ? -14.003 -8.099 10.386 1.00 95.19 325 THR A N 1
ATOM 2453 C CA . THR A 1 325 ? -14.517 -9.427 10.036 1.00 95.19 325 THR A CA 1
ATOM 2454 C C . THR A 1 325 ? -15.061 -9.468 8.610 1.00 95.19 325 THR A C 1
ATOM 2456 O O . THR A 1 325 ? -14.688 -10.343 7.827 1.00 95.19 325 THR A O 1
ATOM 2459 N N . ALA A 1 326 ? -15.913 -8.507 8.251 1.00 96.50 326 ALA A N 1
ATOM 2460 C CA . ALA A 1 326 ? -16.575 -8.445 6.950 1.00 96.50 326 ALA A CA 1
ATOM 2461 C C . ALA A 1 326 ? -16.687 -7.001 6.450 1.00 96.50 326 ALA A C 1
ATOM 2463 O O . ALA A 1 326 ? -16.528 -6.057 7.223 1.00 96.50 326 ALA A O 1
ATOM 2464 N N . GLY A 1 327 ? -16.983 -6.817 5.163 1.00 96.44 327 GLY A N 1
ATOM 2465 C CA . GLY A 1 327 ? -17.204 -5.481 4.618 1.00 96.44 327 GLY A CA 1
ATOM 2466 C C . GLY A 1 327 ? -18.228 -5.408 3.491 1.00 96.44 327 GLY A C 1
ATOM 2467 O O . GLY A 1 327 ? -18.487 -6.392 2.802 1.00 96.44 327 GLY A O 1
ATOM 2468 N N . ILE A 1 328 ? -18.796 -4.222 3.290 1.00 97.88 328 ILE A N 1
ATOM 2469 C CA . ILE A 1 328 ? -19.627 -3.901 2.127 1.00 97.88 328 ILE A CA 1
ATOM 2470 C C . ILE A 1 328 ? -18.729 -3.256 1.073 1.00 97.88 328 ILE A C 1
ATOM 2472 O O . ILE A 1 328 ? -18.215 -2.151 1.259 1.00 97.88 328 ILE A O 1
ATOM 2476 N N . LEU A 1 329 ? -18.528 -3.965 -0.039 1.00 95.62 329 LEU A N 1
ATOM 2477 C CA . LEU A 1 329 ? -17.698 -3.482 -1.139 1.00 95.62 329 LEU A CA 1
ATOM 2478 C C . LEU A 1 329 ? -18.450 -2.498 -2.027 1.00 95.62 329 LEU A C 1
ATOM 2480 O O . LEU A 1 329 ? -19.613 -2.705 -2.356 1.00 95.62 329 LEU A O 1
ATOM 2484 N N . SER A 1 330 ? -17.752 -1.475 -2.500 1.00 94.81 330 SER A N 1
ATOM 2485 C CA . SER A 1 330 ? -18.269 -0.506 -3.462 1.00 94.81 330 SER A CA 1
ATOM 2486 C C . SER A 1 330 ? -17.166 -0.034 -4.416 1.00 94.81 330 SER A C 1
ATOM 2488 O O . SER A 1 330 ? -15.985 -0.115 -4.081 1.00 94.81 330 SER A O 1
ATOM 2490 N N . PRO A 1 331 ? -17.483 0.464 -5.620 1.00 91.31 331 PRO A N 1
ATOM 2491 C CA . PRO A 1 331 ? -16.487 1.063 -6.493 1.00 91.31 331 PRO A CA 1
ATOM 2492 C C . PRO A 1 331 ? -15.884 2.319 -5.870 1.00 91.31 331 PRO A C 1
ATOM 2494 O O . PRO A 1 331 ? -16.591 3.116 -5.257 1.00 91.31 331 PRO A O 1
ATOM 2497 N N . ALA A 1 332 ? -14.590 2.536 -6.081 1.00 83.31 332 ALA A N 1
ATOM 2498 C CA . ALA A 1 332 ? -13.940 3.805 -5.811 1.00 83.31 332 ALA A CA 1
ATOM 2499 C C . ALA A 1 332 ? -14.543 4.899 -6.701 1.00 83.31 332 ALA A C 1
ATOM 2501 O O . ALA A 1 332 ? -14.772 4.711 -7.901 1.00 83.31 332 ALA A O 1
ATOM 2502 N N . GLY A 1 333 ? -14.792 6.062 -6.109 1.00 71.12 333 GLY A N 1
ATOM 2503 C CA . GLY A 1 333 ? -15.398 7.169 -6.825 1.00 71.12 333 GLY A CA 1
ATOM 2504 C C . GLY A 1 333 ? -14.475 7.826 -7.847 1.00 71.12 333 GLY A C 1
ATOM 2505 O O . GLY A 1 333 ? -13.258 7.903 -7.672 1.00 71.12 333 GLY A O 1
ATOM 2506 N N . GLY A 1 334 ? -15.072 8.330 -8.928 1.00 61.25 334 GLY A N 1
ATOM 2507 C CA . GLY A 1 334 ? -14.331 8.968 -10.012 1.00 61.25 334 GLY A CA 1
ATOM 2508 C C . GLY A 1 334 ? -13.632 7.956 -10.916 1.00 61.25 334 GLY A C 1
ATOM 2509 O O . GLY A 1 334 ? -12.446 8.094 -11.176 1.00 61.25 334 GLY A O 1
ATOM 2510 N N . ALA A 1 335 ? -14.348 6.945 -11.407 1.00 57.19 335 ALA A N 1
ATOM 2511 C CA . ALA A 1 335 ? -13.841 6.080 -12.467 1.00 57.19 335 ALA A CA 1
ATOM 2512 C C . ALA A 1 335 ? -13.384 6.906 -13.684 1.00 57.19 335 ALA A C 1
ATOM 2514 O O . ALA A 1 335 ? -14.043 7.884 -14.062 1.00 57.19 335 ALA A O 1
ATOM 2515 N N . GLY A 1 336 ? -12.272 6.514 -14.312 1.00 59.34 336 GLY A N 1
ATOM 2516 C CA . GLY A 1 336 ? -11.860 7.084 -15.592 1.00 59.34 336 GLY A CA 1
ATOM 2517 C C . GLY A 1 336 ? -12.953 6.849 -16.627 1.00 59.34 336 GLY A C 1
ATOM 2518 O O . GLY A 1 336 ? -13.341 5.711 -16.856 1.00 59.34 336 GLY A O 1
ATOM 2519 N N . LEU A 1 337 ? -13.482 7.910 -17.240 1.00 63.19 337 LEU A N 1
ATOM 2520 C CA . LEU A 1 337 ? -14.470 7.798 -18.324 1.00 63.19 337 LEU A CA 1
ATOM 2521 C C . LEU A 1 337 ? -13.816 7.604 -19.697 1.00 63.19 337 LEU A C 1
ATOM 2523 O O . LEU A 1 337 ? -14.445 7.840 -20.726 1.00 63.19 337 LEU A O 1
ATOM 2527 N N . ASP A 1 338 ? -12.560 7.168 -19.727 1.00 65.56 338 ASP A N 1
ATOM 2528 C CA . ASP A 1 338 ? -11.786 6.931 -20.945 1.00 65.56 338 ASP A CA 1
ATOM 2529 C C . ASP A 1 338 ? -12.486 5.953 -21.907 1.00 65.56 338 ASP A C 1
ATOM 2531 O O . ASP A 1 338 ? -12.311 6.067 -23.120 1.00 65.56 338 ASP A O 1
ATOM 2535 N N . ARG A 1 339 ? -13.334 5.049 -21.388 1.00 66.00 339 ARG A N 1
ATOM 2536 C CA . ARG A 1 339 ? -14.146 4.096 -22.172 1.00 66.00 339 ARG A CA 1
ATOM 2537 C C . ARG A 1 339 ? -15.660 4.295 -22.027 1.00 66.00 339 ARG A C 1
ATOM 2539 O O . ARG A 1 339 ? -16.436 3.409 -22.389 1.00 66.00 339 ARG A O 1
ATOM 2546 N N . GLY A 1 340 ? -16.102 5.434 -21.492 1.00 80.81 340 GLY A N 1
ATOM 2547 C CA . GLY A 1 340 ? -17.522 5.718 -21.258 1.00 80.81 340 GLY A CA 1
ATOM 2548 C C . GLY A 1 340 ? -18.188 4.701 -20.318 1.00 80.81 340 GLY A C 1
ATOM 2549 O O . GLY A 1 340 ? -17.650 4.385 -19.258 1.00 80.81 340 GLY A O 1
ATOM 2550 N N . VAL A 1 341 ? -19.352 4.167 -20.714 1.00 84.12 341 VAL A N 1
ATOM 2551 C CA . VAL A 1 341 ? -20.143 3.193 -19.924 1.00 84.12 341 VAL A CA 1
ATOM 2552 C C . VAL A 1 341 ? -19.337 1.944 -19.557 1.00 84.12 341 VAL A C 1
ATOM 2554 O O . VAL A 1 341 ? -19.475 1.432 -18.448 1.00 84.12 341 VAL A O 1
ATOM 2557 N N . ALA A 1 342 ? -18.438 1.493 -20.437 1.00 81.50 342 ALA A N 1
ATOM 2558 C CA . ALA A 1 342 ? -17.633 0.299 -20.195 1.00 81.50 342 ALA A CA 1
ATOM 2559 C C . ALA A 1 342 ? -16.718 0.432 -18.962 1.00 81.50 342 ALA A C 1
ATOM 2561 O O . ALA A 1 342 ? -16.448 -0.566 -18.297 1.00 81.50 342 ALA A O 1
ATOM 2562 N N . SER A 1 343 ? -16.267 1.646 -18.624 1.00 82.00 343 SER A N 1
ATOM 2563 C CA . SER A 1 343 ? -15.459 1.874 -17.419 1.00 82.00 343 SER A CA 1
ATOM 2564 C C . SER A 1 343 ? -16.276 1.686 -16.137 1.00 82.00 343 SER A C 1
ATOM 2566 O O . SER A 1 343 ? -15.800 1.066 -15.188 1.00 82.00 343 SER A O 1
ATOM 2568 N N . VAL A 1 344 ? -17.525 2.164 -16.117 1.00 87.62 344 VAL A N 1
ATOM 2569 C CA . VAL A 1 344 ? -18.448 1.967 -14.983 1.00 87.62 344 VAL A CA 1
ATOM 2570 C C . VAL A 1 344 ? -18.790 0.484 -14.835 1.00 87.62 344 VAL A C 1
ATOM 2572 O O . VAL A 1 344 ? -18.688 -0.077 -13.744 1.00 87.62 344 VAL A O 1
ATOM 2575 N N . GLN A 1 345 ? -19.099 -0.174 -15.954 1.00 90.00 345 GLN A N 1
ATOM 2576 C CA . GLN A 1 345 ? -19.399 -1.604 -15.987 1.00 90.00 345 GLN A CA 1
ATOM 2577 C C . GLN A 1 345 ? -18.244 -2.455 -15.475 1.00 90.00 345 GLN A C 1
ATOM 2579 O O . GLN A 1 345 ? -18.475 -3.402 -14.727 1.00 90.00 345 GLN A O 1
ATOM 2584 N N . LEU A 1 346 ? -17.006 -2.113 -15.840 1.00 87.06 346 LEU A N 1
ATOM 2585 C CA . LEU A 1 346 ? -15.820 -2.816 -15.364 1.00 87.06 346 LEU A CA 1
ATOM 2586 C C . LEU A 1 346 ? -15.726 -2.779 -13.836 1.00 87.06 346 LEU A C 1
ATOM 2588 O O . LEU A 1 346 ? -15.515 -3.820 -13.222 1.00 87.06 346 LEU A O 1
ATOM 2592 N N . HIS A 1 347 ? -15.932 -1.618 -13.214 1.00 88.38 347 HIS A N 1
ATOM 2593 C CA . HIS A 1 347 ? -15.891 -1.511 -11.756 1.00 88.38 347 HIS A CA 1
ATOM 2594 C C . HIS A 1 347 ? -17.020 -2.283 -11.071 1.00 88.38 347 HIS A C 1
ATOM 2596 O O . HIS A 1 347 ? -16.769 -2.992 -10.097 1.00 88.38 347 HIS A O 1
ATOM 2602 N N . ASN A 1 348 ? -18.239 -2.207 -11.604 1.00 94.12 348 ASN A N 1
ATOM 2603 C CA . ASN A 1 348 ? -19.374 -2.955 -11.065 1.00 94.12 348 ASN A CA 1
ATOM 2604 C C . ASN A 1 348 ? -19.156 -4.470 -11.186 1.00 94.12 348 ASN A C 1
ATOM 2606 O O . ASN A 1 348 ? -19.424 -5.213 -10.243 1.00 94.12 348 ASN A O 1
ATOM 2610 N N . ASN A 1 349 ? -18.593 -4.928 -12.308 1.00 92.75 349 ASN A N 1
ATOM 2611 C CA . ASN A 1 349 ? -18.240 -6.331 -12.510 1.00 92.75 349 ASN A CA 1
ATOM 2612 C C . ASN A 1 349 ? -17.145 -6.788 -11.531 1.00 92.75 349 ASN A C 1
ATOM 2614 O O . ASN A 1 349 ? -17.220 -7.906 -11.029 1.00 92.75 349 ASN A O 1
ATOM 2618 N N . THR A 1 350 ? -16.163 -5.935 -11.219 1.00 91.31 350 THR A N 1
ATOM 2619 C CA . THR A 1 350 ? -15.135 -6.229 -10.206 1.00 91.31 350 THR A CA 1
ATOM 2620 C C . THR A 1 350 ? -15.748 -6.437 -8.823 1.00 91.31 350 THR A C 1
ATOM 2622 O O . THR A 1 350 ? -15.401 -7.403 -8.146 1.00 91.31 350 THR A O 1
ATOM 2625 N N . VAL A 1 351 ? -16.688 -5.580 -8.408 1.00 96.44 351 VAL A N 1
ATOM 2626 C CA . VAL A 1 351 ? -17.383 -5.747 -7.120 1.00 96.44 351 VAL A CA 1
ATOM 2627 C C . VAL A 1 351 ? -18.210 -7.031 -7.109 1.00 96.44 351 VAL A C 1
ATOM 2629 O O . VAL A 1 351 ? -18.095 -7.820 -6.174 1.00 96.44 351 VAL A O 1
ATOM 2632 N N . ALA A 1 352 ? -18.993 -7.283 -8.161 1.00 96.44 352 ALA A N 1
ATOM 2633 C CA . ALA A 1 352 ? -19.807 -8.493 -8.262 1.00 96.44 352 ALA A CA 1
ATOM 2634 C C . ALA A 1 352 ? -18.956 -9.772 -8.212 1.00 96.44 352 ALA A C 1
ATOM 2636 O O . ALA A 1 352 ? -19.291 -10.713 -7.493 1.00 96.44 352 ALA A O 1
ATOM 2637 N N . ALA A 1 353 ? -17.817 -9.788 -8.911 1.00 91.62 353 ALA A N 1
ATOM 2638 C CA . ALA A 1 353 ? -16.879 -10.905 -8.876 1.00 91.62 353 ALA A CA 1
ATOM 2639 C C . ALA A 1 353 ? -16.287 -11.125 -7.474 1.00 91.62 353 ALA A C 1
ATOM 2641 O O . ALA A 1 353 ? -16.187 -12.267 -7.032 1.00 91.62 353 ALA A O 1
ATOM 2642 N N . ALA A 1 354 ? -15.941 -10.054 -6.753 1.00 92.06 354 ALA A N 1
ATOM 2643 C CA . ALA A 1 354 ? -15.408 -10.145 -5.395 1.00 92.06 354 ALA A CA 1
ATOM 2644 C C . ALA A 1 354 ? -16.438 -10.678 -4.385 1.00 92.06 354 ALA A C 1
ATOM 2646 O O . ALA A 1 354 ? -16.115 -11.544 -3.573 1.00 92.06 354 ALA A O 1
ATOM 2647 N N . VAL A 1 355 ? -17.687 -10.209 -4.466 1.00 96.19 355 VAL A N 1
ATOM 2648 C CA . VAL A 1 355 ? -18.800 -10.692 -3.629 1.00 96.19 355 VAL A CA 1
ATOM 2649 C C . VAL A 1 355 ? -19.092 -12.169 -3.903 1.00 96.19 355 VAL A C 1
ATOM 2651 O O . VAL A 1 355 ? -19.278 -12.948 -2.970 1.00 96.19 355 VAL A O 1
ATOM 2654 N N . ALA A 1 356 ? -19.089 -12.578 -5.174 1.00 93.56 356 ALA A N 1
ATOM 2655 C CA . ALA A 1 356 ? -19.298 -13.973 -5.555 1.00 93.56 356 ALA A CA 1
ATOM 2656 C C . ALA A 1 356 ? -18.125 -14.883 -5.148 1.00 93.56 356 ALA A C 1
ATOM 2658 O O . ALA A 1 356 ? -18.345 -16.036 -4.780 1.00 93.56 356 ALA A O 1
ATOM 2659 N N . GLY A 1 357 ? -16.890 -14.377 -5.217 1.00 92.12 357 GLY A N 1
ATOM 2660 C CA . GLY A 1 357 ? -15.676 -15.124 -4.885 1.00 92.12 357 GLY A CA 1
ATOM 2661 C C . GLY A 1 357 ? -15.439 -15.289 -3.384 1.00 92.12 357 GLY A C 1
ATOM 2662 O O . GLY A 1 357 ? -14.962 -16.341 -2.961 1.00 92.12 357 GLY A O 1
ATOM 2663 N N . SER A 1 358 ? -15.813 -14.288 -2.583 1.00 93.44 358 SER A N 1
ATOM 2664 C CA . SER A 1 358 ? -15.580 -14.264 -1.132 1.00 93.44 358 SER A CA 1
ATOM 2665 C C . SER A 1 358 ? -16.835 -13.850 -0.347 1.00 93.44 358 SER A C 1
ATOM 2667 O O . SER A 1 358 ? -16.802 -12.864 0.391 1.00 93.44 358 SER A O 1
ATOM 2669 N N . PRO A 1 359 ? -17.946 -14.596 -0.461 1.00 92.62 359 PRO A N 1
ATOM 2670 C CA . PRO A 1 359 ? -19.237 -14.227 0.119 1.00 92.62 359 PRO A CA 1
ATOM 2671 C C . PRO A 1 359 ? -19.256 -14.068 1.644 1.00 92.62 359 PRO A C 1
ATOM 2673 O O . PRO A 1 359 ? -20.075 -13.317 2.161 1.00 92.62 359 PRO A O 1
ATOM 2676 N N . GLU A 1 360 ? -18.390 -14.785 2.360 1.00 92.44 360 GLU A N 1
ATOM 2677 C CA . GLU A 1 360 ? -18.269 -14.678 3.822 1.00 92.44 360 GLU A CA 1
ATOM 2678 C C . GLU A 1 360 ? -17.581 -13.375 4.241 1.00 92.44 360 GLU A C 1
ATOM 2680 O O . GLU A 1 360 ? -17.880 -12.801 5.284 1.00 92.44 360 GLU A O 1
ATOM 2685 N N . ARG A 1 361 ? -16.667 -12.882 3.398 1.00 94.69 361 ARG A N 1
ATOM 2686 C CA . ARG A 1 361 ? -15.937 -11.633 3.618 1.00 94.69 361 ARG A CA 1
ATOM 2687 C C . ARG A 1 361 ? -16.733 -10.425 3.144 1.00 94.69 361 ARG A C 1
ATOM 2689 O O . ARG A 1 361 ? -16.754 -9.387 3.802 1.00 94.69 361 ARG A O 1
ATOM 2696 N N . TYR A 1 362 ? -17.372 -10.573 1.993 1.00 96.94 362 TYR A N 1
ATOM 2697 C CA . TYR A 1 362 ? -18.140 -9.543 1.319 1.00 96.94 362 TYR A CA 1
ATOM 2698 C C . TYR A 1 362 ? -19.572 -10.036 1.143 1.00 96.94 362 TYR A C 1
ATOM 2700 O O . TYR A 1 362 ? -19.930 -10.528 0.070 1.00 96.94 362 TYR A O 1
ATOM 2708 N N . PRO A 1 363 ? -20.399 -9.955 2.200 1.00 96.12 363 PRO A N 1
ATOM 2709 C CA . PRO A 1 363 ? -21.755 -10.480 2.153 1.00 96.12 363 PRO A CA 1
ATOM 2710 C C . PRO A 1 363 ? -22.613 -9.796 1.098 1.00 96.12 363 PRO A C 1
ATOM 2712 O O . PRO A 1 363 ? -23.431 -10.460 0.463 1.00 96.12 363 PRO A O 1
ATOM 2715 N N . VAL A 1 364 ? -22.411 -8.495 0.896 1.00 96.88 364 VAL A N 1
ATOM 2716 C CA . VAL A 1 364 ? -23.112 -7.680 -0.093 1.00 96.88 364 VAL A CA 1
ATOM 2717 C C . VAL A 1 364 ? -22.139 -6.703 -0.749 1.00 96.88 364 VAL A C 1
ATOM 2719 O O . VAL A 1 364 ? -21.129 -6.318 -0.158 1.00 96.88 364 VAL A O 1
ATOM 2722 N N . GLY A 1 365 ? -22.456 -6.286 -1.972 1.00 97.62 365 GLY A N 1
ATOM 2723 C CA . GLY A 1 365 ? -21.717 -5.250 -2.685 1.00 97.62 365 GLY A CA 1
ATOM 2724 C C . GLY A 1 365 ? -22.650 -4.215 -3.291 1.00 97.62 365 GLY A C 1
ATOM 2725 O O . GLY A 1 365 ? -23.824 -4.489 -3.547 1.00 97.62 365 GLY A O 1
ATOM 2726 N N . LEU A 1 366 ? -22.104 -3.031 -3.527 1.00 98.12 366 LEU A N 1
ATOM 2727 C CA . LEU A 1 366 ? -22.762 -1.903 -4.166 1.00 98.12 366 LEU A CA 1
ATOM 2728 C C . LEU A 1 366 ? -22.159 -1.696 -5.555 1.00 98.12 366 LEU A C 1
ATOM 2730 O O . LEU A 1 366 ? -20.968 -1.900 -5.751 1.00 98.12 366 LEU A O 1
ATOM 2734 N N . ALA A 1 367 ? -22.960 -1.266 -6.520 1.00 95.88 367 ALA A N 1
ATOM 2735 C CA . ALA A 1 367 ? -22.481 -0.765 -7.806 1.00 95.88 367 ALA A CA 1
ATOM 2736 C C . ALA A 1 367 ? -22.311 0.754 -7.775 1.00 95.88 367 ALA A C 1
ATOM 2738 O O . ALA A 1 367 ? -22.645 1.409 -6.801 1.00 95.88 367 ALA A O 1
ATOM 2739 N N . THR A 1 368 ? -21.822 1.351 -8.850 1.00 92.31 368 THR A N 1
ATOM 2740 C CA . THR A 1 368 ? -21.892 2.791 -9.077 1.00 92.31 368 THR A CA 1
ATOM 2741 C C . THR A 1 368 ? -22.507 3.081 -10.440 1.00 92.31 368 THR A C 1
ATOM 2743 O O . THR A 1 368 ? -22.529 2.230 -11.330 1.00 92.31 368 THR A O 1
ATOM 2746 N N . THR A 1 369 ? -23.003 4.300 -10.607 1.00 89.19 369 THR A N 1
ATOM 2747 C CA . THR A 1 369 ? -23.501 4.822 -11.884 1.00 89.19 369 THR A CA 1
ATOM 2748 C C . THR A 1 369 ? -22.959 6.225 -12.081 1.00 89.19 369 THR A C 1
ATOM 2750 O O . THR A 1 369 ? -22.684 6.920 -11.101 1.00 89.19 369 THR A O 1
ATOM 2753 N N . ASP A 1 370 ? -22.839 6.664 -13.333 1.00 84.00 370 ASP A N 1
ATOM 2754 C CA . ASP A 1 370 ? -22.283 7.976 -13.638 1.00 84.00 370 ASP A CA 1
ATOM 2755 C C . ASP A 1 370 ? -23.222 8.820 -14.499 1.00 84.00 370 ASP A C 1
ATOM 2757 O O . ASP A 1 370 ? -23.411 8.563 -15.690 1.00 84.00 370 ASP A O 1
ATOM 2761 N N . LEU A 1 371 ? -23.779 9.872 -13.896 1.00 81.88 371 LEU A N 1
ATOM 2762 C CA . LEU A 1 371 ? -24.681 10.804 -14.575 1.00 81.88 371 LEU A CA 1
ATOM 2763 C C . LEU A 1 371 ? -24.009 11.572 -15.725 1.00 81.88 371 LEU A C 1
ATOM 2765 O O . LEU A 1 371 ? -24.715 12.031 -16.624 1.00 81.88 371 LEU A O 1
ATOM 2769 N N . ARG A 1 372 ? -22.669 11.655 -15.771 1.00 80.00 372 ARG A N 1
ATOM 2770 C CA . ARG A 1 372 ? -21.930 12.283 -16.886 1.00 80.00 372 ARG A CA 1
ATOM 2771 C C . ARG A 1 372 ? -22.134 11.542 -18.209 1.00 80.00 372 ARG A C 1
ATOM 2773 O O . ARG A 1 372 ? -21.926 12.119 -19.272 1.00 80.00 372 ARG A O 1
ATOM 2780 N N . LEU A 1 373 ? -22.545 10.275 -18.147 1.00 83.50 373 LEU A N 1
ATOM 2781 C CA . LEU A 1 373 ? -22.868 9.439 -19.305 1.00 83.50 373 LEU A CA 1
ATOM 2782 C C . LEU A 1 373 ? -24.339 9.572 -19.743 1.00 83.50 373 LEU A C 1
ATOM 2784 O O . LEU A 1 373 ? -24.743 8.966 -20.734 1.00 83.50 373 LEU A O 1
ATOM 2788 N N . GLY A 1 374 ? -25.126 10.385 -19.031 1.00 86.25 374 GLY A N 1
ATOM 2789 C CA . GLY A 1 374 ? -26.549 10.613 -19.258 1.00 86.25 374 GLY A CA 1
ATOM 2790 C C . GLY A 1 374 ? -27.445 9.764 -18.352 1.00 86.25 374 GLY A C 1
ATOM 2791 O O . GLY A 1 374 ? -27.134 8.618 -18.035 1.00 86.25 374 GLY A O 1
ATOM 2792 N N . VAL A 1 375 ? -28.603 10.321 -17.975 1.00 87.12 375 VAL A N 1
ATOM 2793 C CA . VAL A 1 375 ? -29.576 9.683 -17.063 1.00 87.12 375 VAL A CA 1
ATOM 2794 C C . VAL A 1 375 ? -29.995 8.297 -17.554 1.00 87.12 375 VAL A C 1
ATOM 2796 O O . VAL A 1 375 ? -30.005 7.355 -16.773 1.00 87.12 375 VAL A O 1
ATOM 2799 N N . ALA A 1 376 ? -30.273 8.139 -18.852 1.00 87.38 376 ALA A N 1
ATOM 2800 C CA . ALA A 1 376 ? -30.665 6.847 -19.416 1.00 87.38 376 ALA A CA 1
ATOM 2801 C C . ALA A 1 376 ? -29.570 5.773 -19.268 1.00 87.38 376 ALA A C 1
ATOM 2803 O O . ALA A 1 376 ? -29.880 4.625 -18.971 1.00 87.38 376 ALA A O 1
ATOM 2804 N N . ALA A 1 377 ? -28.294 6.142 -19.433 1.00 90.44 377 ALA A N 1
ATOM 2805 C CA . ALA A 1 377 ? -27.178 5.216 -19.255 1.00 90.44 377 ALA A CA 1
ATOM 2806 C C . ALA A 1 377 ? -26.968 4.856 -17.776 1.00 90.44 377 ALA A C 1
ATOM 2808 O O . ALA A 1 377 ? -26.697 3.702 -17.461 1.00 90.44 377 ALA A O 1
ATOM 2809 N N . ALA A 1 378 ? -27.131 5.826 -16.871 1.00 89.56 378 ALA A N 1
ATOM 2810 C CA . ALA A 1 378 ? -27.059 5.587 -15.433 1.00 89.56 378 ALA A CA 1
ATOM 2811 C C . ALA A 1 378 ? -28.194 4.670 -14.942 1.00 89.56 378 ALA A C 1
ATOM 2813 O O . ALA A 1 378 ? -27.935 3.742 -14.184 1.00 89.56 378 ALA A O 1
ATOM 2814 N N . VAL A 1 379 ? -29.425 4.882 -15.424 1.00 92.12 379 VAL A N 1
ATOM 2815 C CA . VAL A 1 379 ? -30.585 4.019 -15.139 1.00 92.12 379 VAL A CA 1
ATOM 2816 C C . VAL A 1 379 ? -30.350 2.602 -15.656 1.00 92.12 379 VAL A C 1
ATOM 2818 O O . VAL A 1 379 ? -30.472 1.657 -14.884 1.00 92.12 379 VAL A O 1
ATOM 2821 N N . ALA A 1 380 ? -29.934 2.449 -16.917 1.00 93.88 380 ALA A N 1
ATOM 2822 C CA . ALA A 1 380 ? -29.662 1.133 -17.495 1.00 93.88 380 ALA A CA 1
ATOM 2823 C C . ALA A 1 380 ? -28.564 0.377 -16.727 1.00 93.88 380 ALA A C 1
ATOM 2825 O O . ALA A 1 380 ? -28.661 -0.830 -16.519 1.00 93.88 380 ALA A O 1
ATOM 2826 N N . GLU A 1 381 ? -27.525 1.079 -16.268 1.00 95.00 381 GLU A N 1
ATOM 2827 C CA . GLU A 1 381 ? -26.473 0.453 -15.468 1.00 95.00 381 GLU A CA 1
ATOM 2828 C C . GLU A 1 381 ? -26.940 0.097 -14.050 1.00 95.00 381 GLU A C 1
ATOM 2830 O O . GLU A 1 381 ? -26.533 -0.943 -13.535 1.00 95.00 381 GLU A O 1
ATOM 2835 N N . ALA A 1 382 ? -27.818 0.895 -13.433 1.00 95.56 382 ALA A N 1
ATOM 2836 C CA . ALA A 1 382 ? -28.450 0.537 -12.162 1.00 95.56 382 ALA A CA 1
ATOM 2837 C C . ALA A 1 382 ? -29.313 -0.727 -12.301 1.00 95.56 382 ALA A C 1
ATOM 2839 O O . ALA A 1 382 ? -29.191 -1.643 -11.490 1.00 95.56 382 ALA A O 1
ATOM 2840 N N . GLU A 1 383 ? -30.139 -0.810 -13.349 1.00 96.44 383 GLU A N 1
ATOM 2841 C CA . GLU A 1 383 ? -30.959 -1.992 -13.643 1.00 96.44 383 GLU A CA 1
ATOM 2842 C C . GLU A 1 383 ? -30.090 -3.235 -13.854 1.00 96.44 383 GLU A C 1
ATOM 2844 O O . GLU A 1 383 ? -30.360 -4.286 -13.271 1.00 96.44 383 GLU A O 1
ATOM 2849 N N . ARG A 1 384 ? -29.002 -3.105 -14.624 1.00 97.75 384 ARG A N 1
ATOM 2850 C CA . ARG A 1 384 ? -28.040 -4.188 -14.856 1.00 97.75 384 ARG A CA 1
ATOM 2851 C C . ARG A 1 384 ? -27.361 -4.633 -13.563 1.00 97.75 384 ARG A C 1
ATOM 2853 O O . ARG A 1 384 ? -27.260 -5.826 -13.290 1.00 97.75 384 ARG A O 1
ATOM 2860 N N . ALA A 1 385 ? -26.882 -3.693 -12.754 1.00 97.12 385 ALA A N 1
ATOM 2861 C CA . ALA A 1 385 ? -26.164 -4.009 -11.527 1.00 97.12 385 ALA A CA 1
ATOM 2862 C C . ALA A 1 385 ? -27.050 -4.697 -10.475 1.00 97.12 385 ALA A C 1
ATOM 2864 O O . ALA A 1 385 ? -26.620 -5.665 -9.849 1.00 97.12 385 ALA A O 1
ATOM 2865 N N . LEU A 1 386 ? -28.280 -4.218 -10.290 1.00 96.75 386 LEU A N 1
ATOM 2866 C CA . LEU A 1 386 ? -29.204 -4.769 -9.297 1.00 96.75 386 LEU A CA 1
ATOM 2867 C C . LEU A 1 386 ? -29.866 -6.063 -9.794 1.00 96.75 386 LEU A C 1
ATOM 2869 O O . LEU A 1 386 ? -30.004 -7.018 -9.034 1.00 96.75 386 LEU A O 1
ATOM 2873 N N . GLY A 1 387 ? -30.246 -6.116 -11.073 1.00 95.38 387 GLY A N 1
ATOM 2874 C CA . GLY A 1 387 ? -30.955 -7.252 -11.662 1.00 95.38 387 GLY A CA 1
ATOM 2875 C C . GLY A 1 387 ? -30.041 -8.373 -12.158 1.00 95.38 387 GLY A C 1
ATOM 2876 O O . GLY A 1 387 ? -30.261 -9.535 -11.824 1.00 95.38 387 GLY A O 1
ATOM 2877 N N . GLU A 1 388 ? -29.022 -8.050 -12.960 1.00 95.00 388 GLU A N 1
ATOM 2878 C CA . GLU A 1 388 ? -28.158 -9.059 -13.593 1.00 95.00 388 GLU A CA 1
ATOM 2879 C C . GLU A 1 388 ? -26.965 -9.452 -12.718 1.00 95.00 388 GLU A C 1
ATOM 2881 O O . GLU A 1 388 ? -26.635 -10.634 -12.634 1.00 95.00 388 GLU A O 1
ATOM 2886 N N . LEU A 1 389 ? -26.305 -8.485 -12.066 1.00 96.12 389 LEU A N 1
ATOM 2887 C CA . LEU A 1 389 ? -25.155 -8.771 -11.195 1.00 96.12 389 LEU A CA 1
ATOM 2888 C C . LEU A 1 389 ? -25.558 -9.167 -9.768 1.00 96.12 389 LEU A C 1
ATOM 2890 O O . LEU A 1 389 ? -24.719 -9.681 -9.029 1.00 96.12 389 LEU A O 1
ATOM 2894 N N . GLY A 1 390 ? -26.812 -8.924 -9.373 1.00 95.44 390 GLY A N 1
ATOM 2895 C CA . GLY A 1 390 ? -27.319 -9.245 -8.037 1.00 95.44 390 GLY A CA 1
ATOM 2896 C C . GLY A 1 390 ? -26.671 -8.431 -6.912 1.00 95.44 390 GLY A C 1
ATOM 2897 O O . GLY A 1 390 ? -26.580 -8.910 -5.783 1.00 95.44 390 GLY A O 1
ATOM 2898 N N . LEU A 1 391 ? -26.180 -7.223 -7.209 1.00 97.94 391 LEU A N 1
ATOM 2899 C CA . LEU A 1 391 ? -25.635 -6.322 -6.193 1.00 97.94 391 LEU A CA 1
ATOM 2900 C C . LEU A 1 391 ? -26.766 -5.739 -5.332 1.00 97.94 391 LEU A C 1
ATOM 2902 O O . LEU A 1 391 ? -27.880 -5.528 -5.802 1.00 97.94 391 LEU A O 1
ATOM 2906 N N . ALA A 1 392 ? -26.478 -5.466 -4.059 1.00 97.81 392 ALA A N 1
ATOM 2907 C CA . ALA A 1 392 ? -27.485 -5.072 -3.070 1.00 97.81 392 ALA A CA 1
ATOM 2908 C C . ALA A 1 392 ? -27.866 -3.584 -3.136 1.00 97.81 392 ALA A C 1
ATOM 2910 O O . ALA A 1 392 ? -28.824 -3.157 -2.488 1.00 97.81 392 ALA A O 1
ATOM 2911 N N . GLY A 1 393 ? -27.108 -2.774 -3.875 1.00 97.88 393 GLY A N 1
ATOM 2912 C CA . GLY A 1 393 ? -27.327 -1.337 -3.897 1.00 97.88 393 GLY A CA 1
ATOM 2913 C C . GLY A 1 393 ? -26.341 -0.545 -4.743 1.00 97.88 393 GLY A C 1
ATOM 2914 O O . GLY A 1 393 ? -25.623 -1.105 -5.571 1.00 97.88 393 GLY A O 1
ATOM 2915 N N . LEU A 1 394 ? -26.309 0.770 -4.522 1.00 96.00 394 LEU A N 1
ATOM 2916 C CA . LEU A 1 394 ? -25.485 1.736 -5.241 1.00 96.00 394 LEU A CA 1
ATOM 2917 C C . LEU A 1 394 ? -24.649 2.599 -4.283 1.00 96.00 394 LEU A C 1
ATOM 2919 O O . LEU A 1 394 ? -25.140 3.086 -3.271 1.00 96.00 394 LEU A O 1
ATOM 2923 N N . CYS A 1 395 ? -23.398 2.846 -4.652 1.00 93.44 395 CYS A N 1
ATOM 2924 C CA . CYS A 1 395 ? -22.535 3.891 -4.132 1.00 93.44 395 CYS A CA 1
ATOM 2925 C C . CYS A 1 395 ? -22.517 5.051 -5.130 1.00 93.44 395 CYS A C 1
ATOM 2927 O O . CYS A 1 395 ? -22.039 4.918 -6.265 1.00 93.44 395 CYS A O 1
ATOM 2929 N N . LEU A 1 396 ? -23.068 6.187 -4.716 1.00 88.50 396 LEU A N 1
ATOM 2930 C CA . LEU A 1 396 ? -23.258 7.364 -5.552 1.00 88.50 396 LEU A CA 1
ATOM 2931 C C . LEU A 1 396 ? -22.312 8.479 -5.119 1.00 88.50 396 LEU A C 1
ATOM 2933 O O . LEU A 1 396 ? -22.099 8.695 -3.929 1.00 88.50 396 LEU A O 1
ATOM 2937 N N . PHE A 1 397 ? -21.798 9.215 -6.108 1.00 81.25 397 PHE A N 1
ATOM 2938 C CA . PHE A 1 397 ? -20.808 10.274 -5.911 1.00 81.25 397 PHE A CA 1
ATOM 2939 C C . PHE A 1 397 ? -21.286 11.623 -6.457 1.00 81.25 397 PHE A C 1
ATOM 2941 O O . PHE A 1 397 ? -20.808 12.081 -7.500 1.00 81.25 397 PHE A O 1
ATOM 2948 N N . PRO A 1 398 ? -22.238 12.291 -5.789 1.00 67.69 398 PRO A N 1
ATOM 2949 C CA . PRO A 1 398 ? -22.987 13.381 -6.405 1.00 67.69 398 PRO A CA 1
ATOM 2950 C C . PRO A 1 398 ? -22.115 14.588 -6.760 1.00 67.69 398 PRO A C 1
ATOM 2952 O O . PRO A 1 398 ? -22.290 15.204 -7.808 1.00 67.69 398 PRO A O 1
ATOM 2955 N N . ARG A 1 399 ? -21.111 14.890 -5.927 1.00 63.22 399 ARG A N 1
ATOM 2956 C CA . ARG A 1 399 ? -20.225 16.049 -6.116 1.00 63.22 399 ARG A CA 1
ATOM 2957 C C . ARG A 1 399 ? -19.152 15.871 -7.182 1.00 63.22 399 ARG A C 1
ATOM 2959 O O . ARG A 1 399 ? -18.699 16.863 -7.748 1.00 63.22 399 ARG A O 1
ATOM 2966 N N . MET A 1 400 ? -18.731 14.641 -7.475 1.00 56.31 400 MET A N 1
ATOM 2967 C CA . MET A 1 400 ? -17.570 14.405 -8.347 1.00 56.31 400 MET A CA 1
ATOM 2968 C C . MET A 1 400 ? -17.811 14.717 -9.827 1.00 56.31 400 MET A C 1
ATOM 2970 O O . MET A 1 400 ? -16.865 14.728 -10.614 1.00 56.31 400 MET A O 1
ATOM 2974 N N . SER A 1 401 ? -19.047 15.043 -10.195 1.00 48.16 401 SER A N 1
ATOM 2975 C CA . SER A 1 401 ? -19.449 15.254 -11.584 1.00 48.16 401 SER A CA 1
ATOM 2976 C C . SER A 1 401 ? -19.963 16.667 -11.878 1.00 48.16 401 SER A C 1
ATOM 2978 O O . SER A 1 401 ? -20.433 16.916 -12.982 1.00 48.16 401 SER A O 1
ATOM 2980 N N . GLY A 1 402 ? -19.903 17.599 -10.915 1.00 47.62 402 GLY A N 1
ATOM 2981 C CA . GLY A 1 402 ? -20.452 18.956 -11.077 1.00 47.62 402 GLY A CA 1
ATOM 2982 C C . GLY A 1 402 ? -21.985 19.019 -11.138 1.00 47.62 402 GLY A C 1
ATOM 2983 O O . GLY A 1 402 ? -22.546 20.089 -11.366 1.00 47.62 402 GLY A O 1
ATOM 2984 N N . HIS A 1 403 ? -22.662 17.891 -10.917 1.00 55.44 403 HIS A N 1
ATOM 2985 C CA . HIS A 1 403 ? -24.112 17.811 -10.808 1.00 55.44 403 HIS A CA 1
ATOM 2986 C C . HIS A 1 403 ? -24.541 18.090 -9.368 1.00 55.44 403 HIS A C 1
ATOM 2988 O O . HIS A 1 403 ? -23.873 17.699 -8.411 1.00 55.44 403 HIS A O 1
ATOM 2994 N N . ARG A 1 404 ? -25.663 18.789 -9.209 1.00 56.28 404 ARG A N 1
ATOM 2995 C CA . ARG A 1 404 ? -26.334 18.899 -7.917 1.00 56.28 404 ARG A CA 1
ATOM 2996 C C . ARG A 1 404 ? -27.277 17.707 -7.788 1.00 56.28 404 ARG A C 1
ATOM 2998 O O . ARG A 1 404 ? -27.718 17.142 -8.784 1.00 56.28 404 ARG A O 1
ATOM 3005 N N . LEU A 1 405 ? -27.589 17.318 -6.561 1.00 61.31 405 LEU A N 1
ATOM 3006 C CA . LEU A 1 405 ? -28.682 16.389 -6.291 1.00 61.31 405 LEU A CA 1
ATOM 3007 C C . LEU A 1 405 ? -30.027 17.135 -6.459 1.00 61.31 405 LEU A C 1
ATOM 3009 O O . LEU A 1 405 ? -30.800 17.263 -5.522 1.00 61.31 405 LEU A O 1
ATOM 3013 N N . ASP A 1 406 ? -30.294 17.714 -7.627 1.00 63.22 406 ASP A N 1
ATOM 3014 C CA . ASP A 1 406 ? -31.462 18.561 -7.916 1.00 63.22 406 ASP A CA 1
ATOM 3015 C C . ASP A 1 406 ? -32.530 17.835 -8.757 1.00 63.22 406 ASP A C 1
ATOM 3017 O O . ASP A 1 406 ? -33.223 18.443 -9.569 1.00 63.22 406 ASP A O 1
ATOM 3021 N N . GLY A 1 407 ? -32.667 16.520 -8.548 1.00 67.94 407 GLY A N 1
ATOM 3022 C CA . GLY A 1 407 ? -33.676 15.659 -9.182 1.00 67.94 407 GLY A CA 1
ATOM 3023 C C . GLY A 1 407 ? -33.152 14.796 -10.337 1.00 67.94 407 GLY A C 1
ATOM 3024 O O . GLY A 1 407 ? -33.771 13.810 -10.724 1.00 67.94 407 GLY A O 1
ATOM 3025 N N . ALA A 1 408 ? -31.962 15.092 -10.873 1.00 76.25 408 ALA A N 1
ATOM 3026 C CA . ALA A 1 408 ? -31.358 14.293 -11.949 1.00 76.25 408 ALA A CA 1
ATOM 3027 C C . ALA A 1 408 ? -31.016 12.844 -11.534 1.00 76.25 408 ALA A C 1
ATOM 3029 O O . ALA A 1 408 ? -30.871 11.971 -12.390 1.00 76.25 408 ALA A O 1
ATOM 3030 N N . ILE A 1 409 ? -30.878 12.598 -10.228 1.00 82.56 409 ILE A N 1
ATOM 3031 C CA . ILE A 1 409 ? -30.593 11.282 -9.646 1.00 82.56 409 ILE A CA 1
ATOM 3032 C C . ILE A 1 409 ? -31.870 10.456 -9.420 1.00 82.56 409 ILE A C 1
ATOM 3034 O O . ILE A 1 409 ? -31.789 9.234 -9.321 1.00 82.56 409 ILE A O 1
ATOM 3038 N N . ASP A 1 410 ? -33.043 11.092 -9.375 1.00 88.00 410 ASP A N 1
ATOM 3039 C CA . ASP A 1 410 ? -34.307 10.468 -8.969 1.00 88.00 410 ASP A CA 1
ATOM 3040 C C . ASP A 1 410 ? -34.678 9.251 -9.827 1.00 88.00 410 ASP A C 1
ATOM 3042 O O . ASP A 1 410 ? -35.104 8.252 -9.256 1.00 88.00 410 ASP A O 1
ATOM 3046 N N . PRO A 1 411 ? -34.461 9.230 -11.161 1.00 89.94 411 PRO A N 1
ATOM 3047 C CA . PRO A 1 411 ? -34.703 8.023 -11.950 1.00 89.94 411 PRO A CA 1
ATOM 3048 C C . PRO A 1 411 ? -33.817 6.839 -11.540 1.00 89.94 411 PRO A C 1
ATOM 3050 O O . PRO A 1 411 ? -3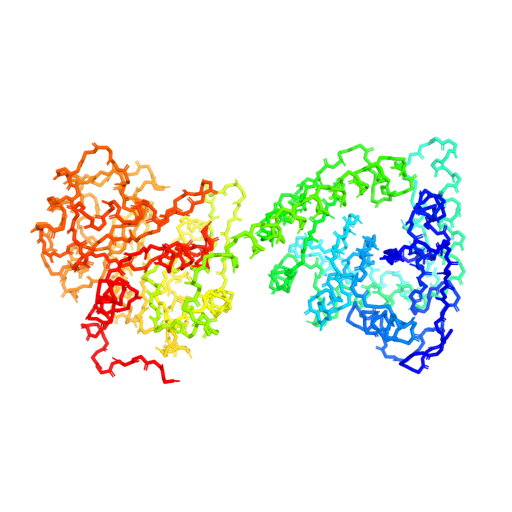4.264 5.699 -11.588 1.00 89.94 411 PRO A O 1
ATOM 3053 N N . VAL A 1 412 ? -32.576 7.094 -11.113 1.00 91.88 412 VAL A N 1
ATOM 3054 C CA . VAL A 1 412 ? -31.666 6.053 -10.604 1.00 91.88 412 VAL A CA 1
ATOM 3055 C C . VAL A 1 412 ? -32.125 5.579 -9.223 1.00 91.88 412 VAL A C 1
ATOM 3057 O O . VAL A 1 412 ? -32.144 4.376 -8.963 1.00 91.88 412 VAL A O 1
ATOM 3060 N N . LEU A 1 413 ? -32.550 6.504 -8.355 1.00 92.25 413 LEU A N 1
ATOM 3061 C CA . LEU A 1 413 ? -33.116 6.163 -7.047 1.00 92.25 413 LEU A CA 1
ATOM 3062 C C . LEU A 1 413 ? -34.435 5.393 -7.177 1.00 92.25 413 LEU A C 1
ATOM 3064 O O . LEU A 1 413 ? -34.639 4.438 -6.445 1.00 92.25 413 LEU A O 1
ATOM 3068 N N . ALA A 1 414 ? -35.285 5.709 -8.153 1.00 92.44 414 ALA A N 1
ATOM 3069 C CA . ALA A 1 414 ? -36.519 4.970 -8.407 1.00 92.44 414 ALA A CA 1
ATOM 3070 C C . ALA A 1 414 ? -36.253 3.499 -8.769 1.00 92.44 414 ALA A C 1
ATOM 3072 O O . ALA A 1 414 ? -36.973 2.613 -8.305 1.00 92.44 414 ALA A O 1
ATOM 3073 N N . VAL A 1 415 ? -35.200 3.223 -9.553 1.00 95.94 415 VAL A N 1
ATOM 3074 C CA . VAL A 1 415 ? -34.749 1.843 -9.788 1.00 95.94 415 VAL A CA 1
ATOM 3075 C C . VAL A 1 415 ? -34.329 1.213 -8.463 1.00 95.94 415 VAL A C 1
ATOM 3077 O O . VAL A 1 415 ? -34.817 0.142 -8.123 1.00 95.94 415 VAL A O 1
ATOM 3080 N N . LEU A 1 416 ? -33.476 1.877 -7.683 1.00 96.38 416 LEU A N 1
ATOM 3081 C CA . LEU A 1 416 ? -32.987 1.344 -6.411 1.00 96.38 416 LEU A CA 1
ATOM 3082 C C . LEU A 1 416 ? -34.111 1.073 -5.387 1.00 96.38 416 LEU A C 1
ATOM 3084 O O . LEU A 1 416 ? -34.095 0.033 -4.726 1.00 96.38 416 LEU A O 1
ATOM 3088 N N . ASP A 1 417 ? -35.110 1.954 -5.291 1.00 96.12 417 ASP A N 1
ATOM 3089 C CA . ASP A 1 417 ? -36.286 1.817 -4.418 1.00 96.12 417 ASP A CA 1
ATOM 3090 C C . ASP A 1 417 ? -37.152 0.612 -4.803 1.00 96.12 417 ASP A C 1
ATOM 3092 O O . ASP A 1 417 ? -37.636 -0.116 -3.931 1.00 96.12 417 ASP A O 1
ATOM 3096 N N . ALA A 1 418 ? -37.275 0.314 -6.103 1.00 93.75 418 ALA A N 1
ATOM 3097 C CA . ALA A 1 418 ? -37.993 -0.870 -6.571 1.00 93.75 418 ALA A CA 1
ATOM 3098 C C . ALA A 1 418 ? -37.402 -2.166 -5.980 1.00 93.75 418 ALA A C 1
ATOM 3100 O O . ALA A 1 418 ? -38.161 -3.051 -5.560 1.00 93.75 418 ALA A O 1
ATOM 3101 N N . TYR A 1 419 ? -36.071 -2.223 -5.857 1.00 95.38 419 TYR A N 1
ATOM 3102 C CA . TYR A 1 419 ? -35.325 -3.310 -5.213 1.00 95.38 419 TYR A CA 1
ATOM 3103 C C . TYR A 1 419 ? -35.245 -3.178 -3.682 1.00 95.38 419 TYR A C 1
ATOM 3105 O O . TYR A 1 419 ? -34.805 -4.115 -3.021 1.00 95.38 419 TYR A O 1
ATOM 3113 N N . GLY A 1 420 ? -35.677 -2.050 -3.107 1.00 95.38 420 GLY A N 1
ATOM 3114 C CA . GLY A 1 420 ? -35.483 -1.727 -1.691 1.00 95.38 420 GLY A CA 1
ATOM 3115 C C . GLY A 1 420 ? -34.008 -1.720 -1.289 1.00 95.38 420 GLY A C 1
ATOM 3116 O O . GLY A 1 420 ? -33.680 -2.197 -0.211 1.00 95.38 420 GLY A O 1
ATOM 3117 N N . GLY A 1 421 ? -33.124 -1.302 -2.201 1.00 96.50 421 GLY A N 1
ATOM 3118 C CA . GLY A 1 421 ? -31.679 -1.497 -2.090 1.00 96.50 421 GLY A CA 1
ATOM 3119 C C . GLY A 1 421 ? -30.956 -0.522 -1.155 1.00 96.50 421 GLY A C 1
ATOM 3120 O O . GLY A 1 421 ? -31.545 0.389 -0.570 1.00 96.50 421 GLY A O 1
ATOM 3121 N N . LEU A 1 422 ? -29.638 -0.705 -1.054 1.00 97.62 422 LEU A N 1
ATOM 3122 C CA . LEU A 1 422 ? -28.742 0.152 -0.271 1.00 97.62 422 LEU A CA 1
ATOM 3123 C C . LEU A 1 422 ? -28.229 1.339 -1.083 1.00 97.62 422 LEU A C 1
ATOM 3125 O O . LEU A 1 422 ? -27.833 1.176 -2.234 1.00 97.62 422 LEU A O 1
ATOM 3129 N N . CYS A 1 423 ? -28.162 2.524 -0.481 1.00 95.00 423 CYS A N 1
ATOM 3130 C CA . CYS A 1 423 ? -27.564 3.701 -1.105 1.00 95.00 423 CYS A CA 1
ATOM 3131 C C . CYS A 1 423 ? -26.461 4.295 -0.227 1.00 95.00 423 CYS A C 1
ATOM 3133 O O . CYS A 1 423 ? -26.754 5.009 0.727 1.00 95.00 423 CYS A O 1
ATOM 3135 N N . LEU A 1 424 ? -25.196 4.043 -0.567 1.00 93.38 424 LEU A N 1
ATOM 3136 C CA . LEU A 1 424 ? -24.061 4.754 0.026 1.00 93.38 424 LEU A CA 1
ATOM 3137 C C . LEU A 1 424 ? -23.861 6.085 -0.714 1.00 93.38 424 LEU A C 1
ATOM 3139 O O . LEU A 1 424 ? -23.549 6.097 -1.905 1.00 93.38 424 LEU A O 1
ATOM 3143 N N . MET A 1 425 ? -24.048 7.214 -0.032 1.00 87.94 425 MET A N 1
ATOM 3144 C CA . MET A 1 425 ? -23.886 8.554 -0.611 1.00 87.94 425 MET A CA 1
ATOM 3145 C C . MET A 1 425 ? -22.550 9.181 -0.201 1.00 87.94 425 MET A C 1
ATOM 3147 O O . MET A 1 425 ? -22.362 9.506 0.969 1.00 87.94 425 MET A O 1
ATOM 3151 N N . HIS A 1 426 ? -21.644 9.405 -1.164 1.00 80.19 426 HIS A N 1
ATOM 3152 C CA . HIS A 1 426 ? -20.233 9.737 -0.912 1.00 80.19 426 HIS A CA 1
ATOM 3153 C C . HIS A 1 426 ? -19.702 10.955 -1.690 1.00 80.19 426 HIS A C 1
ATOM 3155 O O . HIS A 1 426 ? -19.564 10.900 -2.912 1.00 80.19 426 HIS A O 1
ATOM 3161 N N . PRO A 1 427 ? -19.310 12.057 -1.030 1.00 65.31 427 PRO A N 1
ATOM 3162 C CA . PRO A 1 427 ? -19.944 12.675 0.131 1.00 65.31 427 PRO A CA 1
ATOM 3163 C C . PRO A 1 427 ? -21.199 13.460 -0.295 1.00 65.31 427 PRO A C 1
ATOM 3165 O O . PRO A 1 427 ? -21.260 14.024 -1.396 1.00 65.31 427 PRO A O 1
ATOM 3168 N N . ALA A 1 428 ? -22.194 13.537 0.584 1.00 56.38 428 ALA A N 1
ATOM 3169 C CA . ALA A 1 428 ? -23.349 14.408 0.397 1.00 56.38 428 ALA A CA 1
ATOM 3170 C C . ALA A 1 428 ? -23.356 15.518 1.453 1.00 56.38 428 ALA A C 1
ATOM 3172 O O . ALA A 1 428 ? -24.104 15.460 2.418 1.00 56.38 428 ALA A O 1
ATOM 3173 N N . ASP A 1 429 ? -22.563 16.577 1.272 1.00 57.19 429 ASP A N 1
ATOM 3174 C CA . ASP A 1 429 ? -22.669 17.784 2.110 1.00 57.19 429 ASP A CA 1
ATOM 3175 C C . ASP A 1 429 ? -23.868 18.676 1.703 1.00 57.19 429 ASP A C 1
ATOM 3177 O O . ASP A 1 429 ? -23.754 19.893 1.581 1.00 57.19 429 ASP A O 1
ATOM 3181 N N . ASP A 1 430 ? -25.016 18.041 1.444 1.00 70.12 430 ASP A N 1
ATOM 3182 C CA . ASP A 1 430 ? -26.345 18.647 1.314 1.00 70.12 430 ASP A CA 1
ATOM 3183 C C . ASP A 1 430 ? -27.376 17.746 2.017 1.00 70.12 430 ASP A C 1
ATOM 3185 O O . ASP A 1 430 ? -28.076 16.943 1.396 1.00 70.12 430 ASP A O 1
ATOM 3189 N N . GLU A 1 431 ? -27.406 17.849 3.345 1.00 75.69 431 GLU A N 1
ATOM 3190 C CA . GLU A 1 431 ? -28.263 17.057 4.237 1.00 75.69 431 GLU A CA 1
ATOM 3191 C C . GLU A 1 431 ? -29.753 17.207 3.899 1.00 75.69 431 GLU A C 1
ATOM 3193 O O . GLU A 1 431 ? -30.490 16.227 3.956 1.00 75.69 431 GLU A O 1
ATOM 3198 N N . ASP A 1 432 ? -30.196 18.404 3.499 1.00 79.19 432 ASP A N 1
ATOM 3199 C CA . ASP A 1 432 ? -31.598 18.667 3.142 1.00 79.19 432 ASP A CA 1
ATOM 3200 C C . ASP A 1 432 ? -32.011 17.855 1.911 1.00 79.19 432 ASP A C 1
ATOM 3202 O O . ASP A 1 432 ? -33.131 17.355 1.808 1.00 79.19 432 ASP A O 1
ATOM 3206 N N . THR A 1 433 ? -31.082 17.676 0.977 1.00 78.50 433 THR A N 1
ATOM 3207 C CA . THR A 1 433 ? -31.321 16.826 -0.178 1.00 78.50 433 THR A CA 1
ATOM 3208 C C . THR A 1 433 ? -31.312 15.344 0.178 1.00 78.50 433 THR A C 1
ATOM 3210 O O . THR A 1 433 ? -32.165 14.609 -0.318 1.00 78.50 433 THR A O 1
ATOM 3213 N N . VAL A 1 434 ? -30.395 14.888 1.033 1.00 82.56 434 VAL A N 1
ATOM 3214 C CA . VAL A 1 434 ? -30.416 13.492 1.502 1.00 82.56 434 VAL A CA 1
ATOM 3215 C C . VAL A 1 434 ? -31.741 13.194 2.199 1.00 82.56 434 VAL A C 1
ATOM 3217 O O . VAL A 1 434 ? -32.351 12.168 1.918 1.00 82.56 434 VAL A O 1
ATOM 3220 N N . LEU A 1 435 ? -32.216 14.118 3.038 1.00 86.62 435 LEU A N 1
ATOM 3221 C CA . LEU A 1 435 ? -33.501 14.004 3.714 1.00 86.62 435 LEU A CA 1
ATOM 3222 C C . LEU A 1 435 ? -34.659 13.919 2.715 1.00 86.62 435 LEU A C 1
ATOM 3224 O O . LEU A 1 435 ? -35.465 13.001 2.813 1.00 86.62 435 LEU A O 1
ATOM 3228 N N . ARG A 1 436 ? -34.697 14.798 1.705 1.00 88.62 436 ARG A N 1
ATOM 3229 C CA . ARG A 1 436 ? -35.700 14.718 0.633 1.00 88.62 436 ARG A CA 1
ATOM 3230 C C . ARG A 1 436 ? -35.674 13.356 -0.065 1.00 88.62 436 ARG A C 1
ATOM 3232 O O . ARG A 1 436 ? -36.713 12.730 -0.214 1.00 88.62 436 ARG A O 1
ATOM 3239 N N . CYS A 1 437 ? -34.498 12.876 -0.472 1.00 88.56 437 CYS A N 1
ATOM 3240 C CA . CYS A 1 437 ? -34.371 11.565 -1.110 1.00 88.56 437 CYS A CA 1
ATOM 3241 C C . CYS A 1 437 ? -34.846 10.433 -0.184 1.00 88.56 437 CYS A C 1
ATOM 3243 O O . CYS A 1 437 ? -35.481 9.492 -0.647 1.00 88.56 437 CYS A O 1
ATOM 3245 N N . ALA A 1 438 ? -34.552 10.522 1.113 1.00 91.06 438 ALA A N 1
ATOM 3246 C CA . ALA A 1 438 ? -34.993 9.548 2.102 1.00 91.06 438 ALA A CA 1
ATOM 3247 C C . ALA A 1 438 ? -36.522 9.527 2.271 1.00 91.06 438 ALA A C 1
ATOM 3249 O O . ALA A 1 438 ? -37.097 8.446 2.403 1.00 91.06 438 ALA A O 1
ATOM 3250 N N . GLU A 1 439 ? -37.167 10.695 2.219 1.00 92.31 439 GLU A N 1
ATOM 3251 C CA . GLU A 1 439 ? -38.625 10.857 2.279 1.00 92.31 439 GLU A CA 1
ATOM 3252 C C . GLU A 1 439 ? -39.322 10.388 0.990 1.00 92.31 439 GLU A C 1
ATOM 3254 O O . GLU A 1 439 ? -40.337 9.691 1.058 1.00 92.31 439 GLU A O 1
ATOM 3259 N N . ASP A 1 440 ? -38.767 10.729 -0.177 1.00 92.62 440 ASP A N 1
ATOM 3260 C CA . ASP A 1 440 ? -39.329 10.384 -1.489 1.00 92.62 440 ASP A CA 1
ATOM 3261 C C . ASP A 1 440 ? -39.144 8.894 -1.839 1.00 92.62 440 ASP A C 1
ATOM 3263 O O . ASP A 1 440 ? -39.972 8.314 -2.546 1.00 92.62 440 ASP A O 1
ATOM 3267 N N . PHE A 1 441 ? -38.085 8.257 -1.322 1.00 94.19 441 PHE A N 1
ATOM 3268 C CA . PHE A 1 441 ? -37.726 6.858 -1.587 1.00 94.19 441 PHE A CA 1
ATOM 3269 C C . PHE A 1 441 ? -37.601 6.040 -0.285 1.00 94.19 441 PHE A C 1
ATOM 3271 O O . PHE A 1 441 ? -36.502 5.637 0.116 1.00 94.19 441 PHE A O 1
ATOM 3278 N N . PRO A 1 442 ? -38.725 5.772 0.408 1.00 95.00 442 PRO A N 1
ATOM 3279 C CA . PRO A 1 442 ? -38.722 5.215 1.759 1.00 95.00 442 PRO A CA 1
ATOM 3280 C C . PRO A 1 442 ? -38.287 3.744 1.837 1.00 95.00 442 PRO A C 1
ATOM 3282 O O . PRO A 1 442 ? -38.058 3.245 2.940 1.00 95.00 442 PRO A O 1
ATOM 3285 N N . ARG A 1 443 ? -38.198 3.015 0.711 1.00 95.94 443 ARG A N 1
ATOM 3286 C CA . ARG A 1 443 ? -37.730 1.617 0.712 1.00 95.94 443 ARG A CA 1
ATOM 3287 C C . ARG A 1 443 ? -36.217 1.508 0.575 1.00 95.94 443 ARG A C 1
ATOM 3289 O O . ARG A 1 443 ? -35.680 0.429 0.811 1.00 95.94 443 ARG A O 1
ATOM 3296 N N . ILE A 1 444 ? -35.538 2.586 0.191 1.00 97.06 444 ILE A N 1
ATOM 3297 C CA . ILE A 1 444 ? -34.079 2.630 0.135 1.00 97.06 444 ILE A CA 1
ATOM 3298 C C . ILE A 1 444 ? -33.537 2.796 1.552 1.00 97.06 444 ILE A C 1
ATOM 3300 O O . ILE A 1 444 ? -33.999 3.653 2.306 1.00 97.06 444 ILE A O 1
ATOM 3304 N N . THR A 1 445 ? -32.516 2.011 1.891 1.00 97.44 445 THR A N 1
ATOM 3305 C CA . THR A 1 445 ? -31.700 2.252 3.087 1.00 97.44 445 THR A CA 1
ATOM 3306 C C . THR A 1 445 ? -30.488 3.094 2.698 1.00 97.44 445 THR A C 1
ATOM 3308 O O . THR A 1 445 ? -29.607 2.633 1.970 1.00 97.44 445 THR A O 1
ATOM 3311 N N . PHE A 1 446 ? -30.440 4.337 3.171 1.00 94.38 446 PHE A N 1
ATOM 3312 C CA . PHE A 1 446 ? -29.352 5.268 2.890 1.00 94.38 446 PHE A CA 1
ATOM 3313 C C . PHE A 1 446 ? -28.245 5.148 3.938 1.00 94.38 446 PHE A C 1
ATOM 3315 O O . PHE A 1 446 ? -28.514 5.078 5.134 1.00 94.38 446 PHE A O 1
ATOM 3322 N N . ILE A 1 447 ? -26.996 5.177 3.485 1.00 93.75 447 ILE A N 1
ATOM 3323 C CA . ILE A 1 447 ? -25.797 5.314 4.306 1.00 93.75 447 ILE A CA 1
ATOM 3324 C C . ILE A 1 447 ? -25.128 6.615 3.871 1.00 93.75 447 ILE A C 1
ATOM 3326 O O . ILE A 1 447 ? -24.647 6.735 2.742 1.00 93.75 447 ILE A O 1
ATOM 3330 N N . LEU A 1 448 ? -25.132 7.612 4.748 1.00 89.75 448 LEU A N 1
ATOM 3331 C CA . LEU A 1 448 ? -24.458 8.876 4.499 1.00 89.75 448 LEU A CA 1
ATOM 3332 C C . LEU A 1 448 ? -22.985 8.737 4.873 1.00 89.75 448 LEU A C 1
ATOM 3334 O O . LEU A 1 448 ? -22.660 8.567 6.052 1.00 89.75 448 LEU A O 1
ATOM 3338 N N . ALA A 1 449 ? -22.115 8.807 3.864 1.00 86.50 449 ALA A N 1
ATOM 3339 C CA . ALA A 1 449 ? -20.683 8.723 4.079 1.00 86.50 449 ALA A CA 1
ATOM 3340 C C . ALA A 1 449 ? -20.126 10.019 4.664 1.00 86.50 449 ALA A C 1
ATOM 3342 O O . ALA A 1 449 ? -20.588 11.108 4.306 1.00 86.50 449 ALA A O 1
ATOM 3343 N N . HIS A 1 450 ? -19.089 9.900 5.495 1.00 81.12 450 HIS A N 1
ATOM 3344 C CA . HIS A 1 450 ? -18.408 11.036 6.123 1.00 81.12 450 HIS A CA 1
ATOM 3345 C C . HIS A 1 450 ? -19.378 11.925 6.882 1.00 81.12 450 HIS A C 1
ATOM 3347 O O . HIS A 1 450 ? -19.337 13.147 6.702 1.00 81.12 450 HIS A O 1
ATOM 3353 N N . ALA A 1 451 ? -20.287 11.306 7.649 1.00 68.50 451 ALA A N 1
ATOM 3354 C CA . ALA A 1 451 ? -21.392 11.986 8.312 1.00 68.50 451 ALA A CA 1
ATOM 3355 C C . ALA A 1 451 ? -20.910 13.343 8.842 1.00 68.50 451 ALA A C 1
ATOM 3357 O O . ALA A 1 451 ? -20.004 13.376 9.686 1.00 68.50 451 ALA A O 1
ATOM 3358 N N . PRO A 1 452 ? -21.401 14.460 8.264 1.00 57.59 452 PRO A N 1
ATOM 3359 C CA . PRO A 1 452 ? -20.771 15.749 8.450 1.00 57.59 452 PRO A CA 1
ATOM 3360 C C . PRO A 1 452 ? -20.755 16.019 9.942 1.00 57.59 452 PRO A C 1
ATOM 3362 O O . PRO A 1 452 ? -21.799 16.103 10.587 1.00 57.59 452 PRO A O 1
ATOM 3365 N N . MET A 1 453 ? -19.555 16.164 10.498 1.00 54.44 453 MET A N 1
ATOM 3366 C CA . MET A 1 453 ? -19.333 16.644 11.861 1.00 54.44 453 MET A CA 1
ATOM 3367 C C . MET A 1 453 ? -19.657 18.145 11.904 1.00 54.44 453 MET A C 1
ATOM 3369 O O . MET A 1 453 ? -18.837 18.975 12.277 1.00 54.44 453 MET A O 1
ATOM 3373 N N . SER A 1 454 ? -20.846 18.483 11.413 1.00 49.56 454 SER A N 1
ATOM 3374 C CA . SER A 1 454 ? -21.435 19.798 11.347 1.00 49.56 454 SER A CA 1
ATOM 3375 C C . SER A 1 454 ? -21.607 20.317 12.767 1.00 49.56 454 SER A C 1
ATOM 3377 O O . SER A 1 454 ? -22.009 19.588 13.684 1.00 49.56 454 SER A O 1
ATOM 3379 N N . ASP A 1 455 ? -21.360 21.610 12.941 1.00 52.12 455 ASP A N 1
ATOM 3380 C CA . ASP A 1 455 ? -21.655 22.337 14.175 1.00 52.12 455 ASP A CA 1
ATOM 3381 C C . ASP A 1 455 ? -23.175 22.528 14.394 1.00 52.12 455 ASP A C 1
ATOM 3383 O O . ASP A 1 455 ? -23.578 23.253 15.303 1.00 52.12 455 ASP A O 1
ATOM 3387 N N . ALA A 1 456 ? -24.037 21.884 13.586 1.00 63.59 456 ALA A N 1
ATOM 3388 C CA . ALA A 1 456 ? -25.499 21.943 13.670 1.00 63.59 456 ALA A CA 1
ATOM 3389 C C . ALA A 1 456 ? -26.132 20.579 14.062 1.00 63.59 456 ALA A C 1
ATOM 3391 O O . ALA A 1 456 ? -26.636 19.861 13.192 1.00 63.59 456 ALA A O 1
ATOM 3392 N N . PRO A 1 457 ? -26.166 20.224 15.365 1.00 66.00 457 PRO A N 1
ATOM 3393 C CA . PRO A 1 457 ? -26.675 18.942 15.876 1.00 66.00 457 PRO A CA 1
ATOM 3394 C C . PRO A 1 457 ? -28.094 18.578 15.417 1.00 66.00 457 PRO A C 1
ATOM 3396 O O . PRO A 1 457 ? -28.386 17.410 15.168 1.00 66.00 457 PRO A O 1
ATOM 3399 N N . ASP A 1 458 ? -28.965 19.578 15.261 1.00 74.31 458 ASP A N 1
ATOM 3400 C CA . ASP A 1 458 ? -30.375 19.375 14.914 1.00 74.31 458 ASP A CA 1
ATOM 3401 C C . ASP A 1 458 ? -30.574 18.765 13.519 1.00 74.31 458 ASP A C 1
ATOM 3403 O O . ASP A 1 458 ? -31.599 18.136 13.261 1.00 74.31 458 ASP A O 1
ATOM 3407 N N . ARG A 1 459 ? -29.616 18.940 12.600 1.00 77.69 459 ARG A N 1
ATOM 3408 C CA . ARG A 1 459 ? -29.741 18.444 11.221 1.00 77.69 459 ARG A CA 1
ATOM 3409 C C . ARG A 1 459 ? -29.433 16.957 11.107 1.00 77.69 459 ARG A C 1
ATOM 3411 O O . ARG A 1 459 ? -30.229 16.219 10.534 1.00 77.69 459 ARG A O 1
ATOM 3418 N N . LEU A 1 460 ? -28.351 16.503 11.742 1.00 81.00 460 LEU A N 1
ATOM 3419 C CA . LEU A 1 460 ? -28.021 15.076 11.833 1.00 81.00 460 LEU A CA 1
ATOM 3420 C C . LEU A 1 460 ? -29.147 14.286 12.502 1.00 81.00 460 LEU A C 1
ATOM 3422 O O . LEU A 1 460 ? -29.462 13.174 12.083 1.00 81.00 460 LEU A O 1
ATOM 3426 N N . ARG A 1 461 ? -29.790 14.885 13.513 1.00 85.00 461 ARG A N 1
ATOM 3427 C CA . ARG A 1 461 ? -30.928 14.270 14.193 1.00 85.00 461 ARG A CA 1
ATOM 3428 C C . ARG A 1 461 ? -32.116 14.047 13.250 1.00 85.00 461 ARG A C 1
ATOM 3430 O O . ARG A 1 461 ? -32.673 12.958 13.239 1.00 85.00 461 ARG A O 1
ATOM 3437 N N . ARG A 1 462 ? -32.455 15.030 12.408 1.00 86.88 462 ARG A N 1
ATOM 3438 C CA . ARG A 1 462 ? -33.532 14.891 11.408 1.00 86.88 462 ARG A CA 1
ATOM 3439 C C . ARG A 1 462 ? -33.266 13.774 10.406 1.00 86.88 462 ARG A C 1
ATOM 3441 O O . ARG A 1 462 ? -34.192 13.051 10.066 1.00 86.88 462 ARG A O 1
ATOM 3448 N N . LEU A 1 463 ? -32.016 13.624 9.964 1.00 87.50 463 LEU A N 1
ATOM 3449 C CA . LEU A 1 463 ? -31.634 12.545 9.054 1.00 87.50 463 LEU A CA 1
ATOM 3450 C C . LEU A 1 463 ? -31.894 11.176 9.685 1.00 87.50 463 LEU A C 1
ATOM 3452 O O . LEU A 1 463 ? -32.604 10.368 9.099 1.00 87.50 463 LEU A O 1
ATOM 3456 N N . VAL A 1 464 ? -31.389 10.925 10.897 1.00 89.31 464 VAL A N 1
ATOM 3457 C CA . VAL A 1 464 ? -31.614 9.624 11.555 1.00 89.31 464 VAL A CA 1
ATOM 3458 C C . VAL A 1 464 ? -33.088 9.390 11.908 1.00 89.31 464 VAL A C 1
ATOM 3460 O O . VAL A 1 464 ? -33.552 8.250 11.857 1.00 89.31 464 VAL A O 1
ATOM 3463 N N . ASP A 1 465 ? -33.839 10.453 12.211 1.00 90.69 465 ASP A N 1
ATOM 3464 C CA . ASP A 1 465 ? -35.271 10.384 12.521 1.00 90.69 465 ASP A CA 1
ATOM 3465 C C . ASP A 1 465 ? -36.141 10.084 11.278 1.00 90.69 465 ASP A C 1
ATOM 3467 O O . ASP A 1 465 ? -37.271 9.624 11.443 1.00 90.69 465 ASP A O 1
ATOM 3471 N N . ALA A 1 466 ? -35.621 10.241 10.049 1.00 89.56 466 ALA A N 1
ATOM 3472 C CA . ALA A 1 466 ? -36.293 9.785 8.822 1.00 89.56 466 ALA A CA 1
ATOM 3473 C C . ALA A 1 466 ? -36.497 8.254 8.796 1.00 89.56 466 ALA A C 1
ATOM 3475 O O . ALA A 1 466 ? -37.366 7.736 8.099 1.00 89.56 466 ALA A O 1
ATOM 3476 N N . GLY A 1 467 ? -35.726 7.513 9.599 1.00 90.62 467 GLY A N 1
ATOM 3477 C CA . GLY A 1 467 ? -35.936 6.091 9.869 1.00 90.62 467 GLY A CA 1
ATOM 3478 C C . GLY A 1 467 ? -35.199 5.139 8.926 1.00 90.62 467 GLY A C 1
ATOM 3479 O O . GLY A 1 467 ? -34.843 4.042 9.370 1.00 90.62 467 GLY A O 1
ATOM 3480 N N . ASN A 1 468 ? -34.899 5.568 7.697 1.00 94.88 468 ASN A N 1
ATOM 3481 C CA . ASN A 1 468 ? -34.171 4.822 6.660 1.00 94.88 468 ASN A CA 1
ATOM 3482 C C . ASN A 1 468 ? -32.772 5.391 6.337 1.00 94.88 468 ASN A C 1
ATOM 3484 O O . ASN A 1 468 ? -32.168 4.997 5.340 1.00 94.88 468 ASN A O 1
ATOM 3488 N N . VAL A 1 469 ? -32.239 6.288 7.175 1.00 94.25 469 VAL A N 1
ATOM 3489 C CA . VAL A 1 469 ? -30.892 6.863 7.022 1.00 94.25 469 VAL A CA 1
ATOM 3490 C C . VAL A 1 469 ? -29.979 6.400 8.154 1.00 94.25 469 VAL A C 1
ATOM 3492 O O . VAL A 1 469 ? -30.290 6.562 9.335 1.00 94.25 469 VAL A O 1
ATOM 3495 N N . TYR A 1 470 ? -28.827 5.860 7.776 1.00 94.75 470 TYR A N 1
ATOM 3496 C CA . TYR A 1 470 ? -27.698 5.553 8.640 1.00 94.75 470 TYR A CA 1
ATOM 3497 C C . TYR A 1 470 ? -26.552 6.525 8.373 1.00 94.75 470 TYR A C 1
ATOM 3499 O O . TYR A 1 470 ? -26.357 6.997 7.253 1.00 94.75 470 TYR A O 1
ATOM 3507 N N . LEU A 1 471 ? -25.775 6.796 9.412 1.00 92.38 471 LEU A N 1
ATOM 3508 C CA . LEU A 1 471 ? -24.561 7.589 9.348 1.00 92.38 471 LEU A CA 1
ATOM 3509 C C . LEU A 1 471 ? -23.366 6.656 9.496 1.00 92.38 471 LEU A C 1
ATOM 3511 O O . LEU A 1 471 ? -23.303 5.849 10.430 1.00 92.38 471 LEU A O 1
ATOM 3515 N N . ASP A 1 472 ? -22.422 6.772 8.575 1.00 90.88 472 ASP A N 1
ATOM 3516 C CA . ASP A 1 472 ? -21.145 6.093 8.708 1.00 90.88 472 ASP A CA 1
ATOM 3517 C C . ASP A 1 472 ? -20.246 6.841 9.710 1.00 90.88 472 ASP A C 1
ATOM 3519 O O . ASP A 1 472 ? -20.382 8.051 9.909 1.00 90.88 472 ASP A O 1
ATOM 3523 N N . THR A 1 473 ? -19.355 6.123 10.395 1.00 89.81 473 THR A N 1
ATOM 3524 C CA . THR A 1 473 ? -18.450 6.728 11.387 1.00 89.81 473 THR A CA 1
ATOM 3525 C C . THR A 1 473 ? -17.118 7.187 10.801 1.00 89.81 473 THR A C 1
ATOM 3527 O O . THR A 1 473 ? -16.225 7.544 11.570 1.00 89.81 473 THR A O 1
ATOM 3530 N N . SER A 1 474 ? -16.934 7.135 9.480 1.00 85.62 474 SER A N 1
ATOM 3531 C CA . SER A 1 474 ? -15.636 7.412 8.866 1.00 85.62 474 SER A CA 1
ATOM 3532 C C . SER A 1 474 ? -15.265 8.892 9.031 1.00 85.62 474 SER A C 1
ATOM 3534 O O . SER A 1 474 ? -16.088 9.792 8.857 1.00 85.62 474 SER A O 1
ATOM 3536 N N . GLN A 1 475 ? -14.017 9.166 9.429 1.00 74.19 475 GLN A N 1
ATOM 3537 C CA . GLN A 1 475 ? -13.544 10.529 9.714 1.00 74.19 475 GLN A CA 1
ATOM 3538 C C . GLN A 1 475 ? -12.289 10.898 8.925 1.00 74.19 475 GLN A C 1
ATOM 3540 O O . GLN A 1 475 ? -11.298 10.166 8.936 1.00 74.19 475 GLN A O 1
ATOM 3545 N N . ASN A 1 476 ? -12.304 12.104 8.345 1.00 66.44 476 ASN A N 1
ATOM 3546 C CA . ASN A 1 476 ? -11.160 12.699 7.657 1.00 66.44 476 ASN A CA 1
ATOM 3547 C C . ASN A 1 476 ? -10.053 13.149 8.638 1.00 66.44 476 ASN A C 1
ATOM 3549 O O . ASN A 1 476 ? -10.316 13.781 9.664 1.00 66.44 476 ASN A O 1
ATOM 3553 N N . VAL A 1 477 ? -8.806 12.819 8.298 1.00 51.44 477 VAL A N 1
ATOM 3554 C CA . VAL A 1 477 ? -7.579 12.868 9.126 1.00 51.44 477 VAL A CA 1
ATOM 3555 C C . VAL A 1 477 ? -7.053 14.324 9.241 1.00 51.44 477 VAL A C 1
ATOM 3557 O O . VAL A 1 477 ? -7.093 15.051 8.248 1.00 51.44 477 VAL A O 1
ATOM 3560 N N . PRO A 1 478 ? -6.637 14.802 10.444 1.00 49.53 478 PRO A N 1
ATOM 3561 C CA . PRO A 1 478 ? -5.333 14.425 11.016 1.00 49.53 478 PRO A CA 1
ATOM 3562 C C . PRO A 1 478 ? -5.338 13.219 11.964 1.00 49.53 478 PRO A C 1
ATOM 3564 O O . PRO A 1 478 ? -4.282 12.630 12.148 1.00 49.53 478 PRO A O 1
ATOM 3567 N N . ALA A 1 479 ? -6.496 12.820 12.505 1.00 57.69 479 ALA A N 1
ATOM 3568 C CA . ALA A 1 479 ? -6.740 11.506 13.115 1.00 57.69 479 ALA A CA 1
ATOM 3569 C C . ALA A 1 479 ? -8.245 11.330 13.425 1.00 57.69 479 ALA A C 1
ATOM 3571 O O . ALA A 1 479 ? -8.879 12.303 13.853 1.00 57.69 479 ALA A O 1
ATOM 3572 N N . PRO A 1 480 ? -8.828 10.131 13.243 1.00 64.00 480 PRO A N 1
ATOM 3573 C CA . PRO A 1 480 ? -10.089 9.785 13.898 1.00 64.00 480 PRO A CA 1
ATOM 3574 C C . PRO A 1 480 ? -9.905 9.841 15.423 1.00 64.00 480 PRO A C 1
ATOM 3576 O O . PRO A 1 480 ? -8.837 9.491 15.924 1.00 64.00 480 PRO A O 1
ATOM 3579 N N . SER A 1 481 ? -10.911 10.302 16.176 1.00 78.81 481 SER A N 1
ATOM 3580 C CA . SER A 1 481 ? -10.810 10.361 17.643 1.00 78.81 481 SER A CA 1
ATOM 3581 C C . SER A 1 481 ? -12.024 9.777 18.359 1.00 78.81 481 SER A C 1
ATOM 3583 O O . SER A 1 481 ? -13.177 9.994 17.973 1.00 78.81 481 SER A O 1
ATOM 3585 N N . ALA A 1 482 ? -11.745 9.074 19.458 1.00 85.12 482 ALA A N 1
ATOM 3586 C CA . ALA A 1 482 ? -12.734 8.525 20.383 1.00 85.12 482 ALA A CA 1
ATOM 3587 C C . ALA A 1 482 ? -13.731 9.584 20.885 1.00 85.12 482 ALA A C 1
ATOM 3589 O O . ALA A 1 482 ? -14.928 9.329 21.012 1.00 85.12 482 ALA A O 1
ATOM 3590 N N . GLU A 1 483 ? -13.246 10.802 21.126 1.00 84.69 483 GLU A N 1
ATOM 3591 C CA . GLU A 1 483 ? -14.041 11.945 21.589 1.00 84.69 483 GLU A CA 1
ATOM 3592 C C . GLU A 1 483 ? -15.084 12.365 20.552 1.00 84.69 483 GLU A C 1
ATOM 3594 O O . GLU A 1 483 ? -16.236 12.625 20.894 1.00 84.69 483 GLU A O 1
ATOM 3599 N N . ARG A 1 484 ? -14.701 12.393 19.269 1.00 81.12 484 ARG A N 1
ATOM 3600 C CA . ARG A 1 484 ? -15.613 12.731 18.172 1.00 81.12 484 ARG A CA 1
ATOM 3601 C C . ARG A 1 484 ? -16.689 11.672 17.997 1.00 81.12 484 ARG A C 1
ATOM 3603 O O . ARG A 1 484 ? -17.850 12.027 17.813 1.00 81.12 484 ARG A O 1
ATOM 3610 N N . LEU A 1 485 ? -16.317 10.395 18.085 1.00 87.06 485 LEU A N 1
ATOM 3611 C CA . LEU A 1 485 ? -17.287 9.306 18.026 1.00 87.06 485 LEU A CA 1
ATOM 3612 C C . LEU A 1 485 ? -18.256 9.360 19.214 1.00 87.06 485 LEU A C 1
ATOM 3614 O O . LEU A 1 485 ? -19.463 9.269 19.016 1.00 87.06 485 LEU A O 1
ATOM 3618 N N . THR A 1 486 ? -17.746 9.582 20.427 1.00 88.44 486 THR A N 1
ATOM 3619 C CA . THR A 1 486 ? -18.579 9.735 21.632 1.00 88.44 486 THR A CA 1
ATOM 3620 C C . THR A 1 486 ? -19.562 10.895 21.471 1.00 88.44 486 THR A C 1
ATOM 3622 O O . THR A 1 486 ? -20.761 10.721 21.665 1.00 88.44 486 THR A O 1
ATOM 3625 N N . ALA A 1 487 ? -19.090 12.051 20.995 1.00 85.94 487 ALA A N 1
ATOM 3626 C CA . ALA A 1 487 ? -19.947 13.204 20.736 1.00 85.94 487 ALA A CA 1
ATOM 3627 C C . ALA A 1 487 ? -21.012 12.934 19.659 1.00 85.94 487 ALA A C 1
ATOM 3629 O O . ALA A 1 487 ? -22.114 13.474 19.741 1.00 85.94 487 ALA A O 1
ATOM 3630 N N . LEU A 1 488 ? -20.707 12.120 18.643 1.00 86.44 488 LEU A N 1
ATOM 3631 C CA . LEU A 1 488 ? -21.686 11.707 17.639 1.00 86.44 488 LEU A CA 1
ATOM 3632 C C . LEU A 1 488 ? -22.762 10.809 18.264 1.00 86.44 488 LEU A C 1
ATOM 3634 O O . LEU A 1 488 ? -23.951 11.078 18.089 1.00 86.44 488 LEU A O 1
ATOM 3638 N N . VAL A 1 489 ? -22.356 9.804 19.045 1.00 90.94 489 VAL A N 1
ATOM 3639 C CA . VAL A 1 489 ? -23.276 8.920 19.780 1.00 90.94 489 VAL A CA 1
ATOM 3640 C C . VAL A 1 489 ? -24.191 9.726 20.701 1.00 90.94 489 VAL A C 1
ATOM 3642 O O . VAL A 1 489 ? -25.400 9.509 20.684 1.00 90.94 489 VAL A O 1
ATOM 3645 N N . ASP A 1 490 ? -23.660 10.700 21.440 1.00 88.69 490 ASP A N 1
ATOM 3646 C CA . ASP A 1 490 ? -24.455 11.548 22.337 1.00 88.69 490 ASP A CA 1
ATOM 3647 C C . ASP A 1 490 ? -25.509 12.381 21.589 1.00 88.69 490 ASP A C 1
ATOM 3649 O O . ASP A 1 490 ? -26.583 12.664 22.120 1.00 88.69 490 ASP A O 1
ATOM 3653 N N . ARG A 1 491 ? -25.221 12.779 20.343 1.00 86.50 491 ARG A N 1
ATOM 3654 C CA . ARG A 1 491 ? -26.114 13.619 19.529 1.00 86.50 491 ARG A CA 1
ATOM 3655 C C . ARG A 1 491 ? -27.233 12.827 18.862 1.00 86.50 491 ARG A C 1
ATOM 3657 O O . ARG A 1 491 ? -28.379 13.277 18.855 1.00 86.50 491 ARG A O 1
ATOM 3664 N N . VAL A 1 492 ? -26.916 11.683 18.254 1.00 89.12 492 VAL A N 1
ATOM 3665 C CA . VAL A 1 492 ? -27.876 10.944 17.410 1.00 89.12 492 VAL A CA 1
ATOM 3666 C C . VAL A 1 492 ? -28.259 9.566 17.951 1.00 89.12 492 VAL A C 1
ATOM 3668 O O . VAL A 1 492 ? -29.220 8.966 17.469 1.00 89.12 492 VAL A O 1
ATOM 3671 N N . GLY A 1 493 ? -27.597 9.092 19.004 1.00 91.75 493 GLY A N 1
ATOM 3672 C CA . GLY A 1 493 ? -27.719 7.724 19.499 1.00 91.75 493 GLY A CA 1
ATOM 3673 C C . GLY A 1 493 ? -26.959 6.722 18.626 1.00 91.75 493 GLY A C 1
ATOM 3674 O O . GLY A 1 493 ? -26.312 7.085 17.651 1.00 91.75 493 GLY A O 1
ATOM 3675 N N . SER A 1 494 ? -27.036 5.436 18.969 1.00 94.12 494 SER A N 1
ATOM 3676 C CA . SER A 1 494 ? -26.278 4.369 18.293 1.00 94.12 494 SER A CA 1
ATOM 3677 C C . SER A 1 494 ? -27.087 3.531 17.299 1.00 94.12 494 SER A C 1
ATOM 3679 O O . SER A 1 494 ? -26.512 2.743 16.558 1.00 94.12 494 SER A O 1
ATOM 3681 N N . GLU A 1 495 ? -28.412 3.691 17.244 1.00 95.50 495 GLU A N 1
ATOM 3682 C CA . GLU A 1 495 ? -29.326 2.867 16.420 1.00 95.50 495 GLU A CA 1
ATOM 3683 C C . GLU A 1 495 ? -29.159 3.058 14.904 1.00 95.50 495 GLU A C 1
ATOM 3685 O O . GLU A 1 495 ? -29.668 2.268 14.105 1.00 95.50 495 GLU A O 1
ATOM 3690 N N . ARG A 1 496 ? -28.501 4.149 14.504 1.00 95.00 496 ARG A N 1
ATOM 3691 C CA . ARG A 1 496 ? -28.307 4.553 13.106 1.00 95.00 496 ARG A CA 1
ATOM 3692 C C . ARG A 1 496 ? -26.854 4.891 12.787 1.00 95.00 496 ARG A C 1
ATOM 3694 O O . ARG A 1 496 ? -26.591 5.592 11.820 1.00 95.00 496 ARG A O 1
ATOM 3701 N N . LEU A 1 497 ? -25.918 4.385 13.586 1.00 95.06 497 LEU A N 1
ATOM 3702 C CA . LEU A 1 497 ? -24.484 4.537 13.352 1.00 95.06 497 LEU A CA 1
ATOM 3703 C C . LEU A 1 497 ? -23.882 3.220 12.862 1.00 95.06 497 LEU A C 1
ATOM 3705 O O . LEU A 1 497 ? -24.224 2.153 13.378 1.00 95.06 497 LEU A O 1
ATOM 3709 N N . LEU A 1 498 ? -22.992 3.298 11.877 1.00 96.62 498 LEU A N 1
ATOM 3710 C CA . LEU A 1 498 ? -22.321 2.148 11.273 1.00 96.62 498 LEU A CA 1
ATOM 3711 C C . LEU A 1 498 ? -20.813 2.360 11.276 1.00 96.62 498 LEU A C 1
ATOM 3713 O O . LEU A 1 498 ? -20.341 3.404 10.826 1.00 96.62 498 LEU A O 1
ATOM 3717 N N . PHE A 1 499 ? -20.061 1.356 11.727 1.00 95.88 499 PHE A N 1
ATOM 3718 C CA . PHE A 1 499 ? -18.614 1.367 11.570 1.00 95.88 499 PHE A CA 1
ATOM 3719 C C . PHE A 1 499 ? -18.225 1.457 10.087 1.00 95.88 499 PHE A C 1
ATOM 3721 O O . PHE A 1 499 ? -18.698 0.677 9.258 1.00 95.88 499 PHE A O 1
ATOM 3728 N N . ALA A 1 500 ? -17.351 2.408 9.766 1.00 93.94 500 ALA A N 1
ATOM 3729 C CA . ALA A 1 500 ? -16.893 2.656 8.406 1.00 93.94 500 ALA A CA 1
ATOM 3730 C C . ALA A 1 500 ? -15.422 3.074 8.367 1.00 93.94 500 ALA A C 1
ATOM 3732 O O . ALA A 1 500 ? -14.998 3.972 9.100 1.00 93.94 500 ALA A O 1
ATOM 3733 N N . GLY A 1 501 ? -14.662 2.425 7.486 1.00 89.62 501 GLY A N 1
ATOM 3734 C CA . GLY A 1 501 ? -13.232 2.638 7.303 1.00 89.62 501 GLY A CA 1
ATOM 3735 C C . GLY A 1 501 ? -12.863 3.592 6.170 1.00 89.62 501 GLY A C 1
ATOM 3736 O O . GLY A 1 501 ? -11.763 4.129 6.214 1.00 89.62 501 GLY A O 1
ATOM 3737 N N . ASP A 1 502 ? -13.732 3.789 5.168 1.00 89.81 502 ASP A N 1
ATOM 3738 C CA . ASP A 1 502 ? -13.446 4.501 3.900 1.00 89.81 502 ASP A CA 1
ATOM 3739 C C . ASP A 1 502 ? -12.125 4.037 3.249 1.00 89.81 502 ASP A C 1
ATOM 3741 O O . ASP A 1 502 ? -11.349 4.813 2.692 1.00 89.81 502 ASP A O 1
ATOM 3745 N N . SER A 1 503 ? -11.810 2.745 3.365 1.00 87.19 503 SER A N 1
ATOM 3746 C CA . SER A 1 503 ? -10.601 2.159 2.777 1.00 87.19 503 SER A CA 1
ATOM 3747 C C . SER A 1 503 ? -10.689 2.227 1.244 1.00 87.19 503 SER A C 1
ATOM 3749 O O . SER A 1 503 ? -11.743 1.886 0.706 1.00 87.19 503 SER A O 1
ATOM 3751 N N . PRO A 1 504 ? -9.636 2.632 0.502 1.00 81.75 504 PRO A N 1
ATOM 3752 C CA . PRO A 1 504 ? -8.253 2.888 0.931 1.00 81.75 504 PRO A CA 1
ATOM 3753 C C . PRO A 1 504 ? -7.955 4.342 1.330 1.00 81.75 504 PRO A C 1
ATOM 3755 O O . PRO A 1 504 ? -6.793 4.691 1.539 1.00 81.75 504 PRO A O 1
ATOM 3758 N N . TYR A 1 505 ? -8.951 5.226 1.358 1.00 80.94 505 TYR A N 1
ATOM 3759 C CA . TYR A 1 505 ? -8.730 6.646 1.618 1.00 80.94 505 TYR A CA 1
ATOM 3760 C C . TYR A 1 505 ? -8.363 6.915 3.073 1.00 80.94 505 TYR A C 1
ATOM 3762 O O . TYR A 1 505 ? -7.469 7.732 3.313 1.00 80.94 505 TYR A O 1
ATOM 3770 N N . TYR A 1 506 ? -9.003 6.218 4.018 1.00 83.69 506 TYR A N 1
ATOM 3771 C CA . TYR A 1 506 ? -8.626 6.213 5.431 1.00 83.69 506 TYR A CA 1
ATOM 3772 C C . TYR A 1 506 ? -8.193 4.822 5.908 1.00 83.69 506 TYR A C 1
ATOM 3774 O O . TYR A 1 506 ? -8.377 3.798 5.247 1.00 83.69 506 TYR A O 1
ATOM 3782 N N . SER A 1 507 ? -7.556 4.806 7.080 1.00 83.19 507 SER A N 1
ATOM 3783 C CA . SER A 1 507 ? -7.132 3.578 7.747 1.00 83.19 507 SER A CA 1
ATOM 3784 C C . SER A 1 507 ? -8.290 2.998 8.553 1.00 83.19 507 SER A C 1
ATOM 3786 O O . SER A 1 507 ? -8.642 3.544 9.599 1.00 83.19 507 SER A O 1
ATOM 3788 N N . ALA A 1 508 ? -8.836 1.861 8.111 1.00 85.12 508 ALA A N 1
ATOM 3789 C CA . ALA A 1 508 ? -9.831 1.105 8.875 1.00 85.12 508 ALA A CA 1
ATOM 3790 C C . ALA A 1 508 ? -9.308 0.722 10.273 1.00 85.12 508 ALA A C 1
ATOM 3792 O O . ALA A 1 508 ? -10.063 0.756 11.240 1.00 85.12 508 ALA A O 1
ATOM 3793 N N . ALA A 1 509 ? -8.002 0.454 10.405 1.00 85.38 509 ALA A N 1
ATOM 3794 C CA . ALA A 1 509 ? -7.368 0.185 11.694 1.00 85.38 509 ALA A CA 1
ATOM 3795 C C . ALA A 1 509 ? -7.426 1.407 12.625 1.00 85.38 509 ALA A C 1
ATOM 3797 O O . ALA A 1 509 ? -7.774 1.267 13.790 1.00 85.38 509 ALA A O 1
ATOM 3798 N N . ALA A 1 510 ? -7.171 2.613 12.105 1.00 85.06 510 ALA A N 1
ATOM 3799 C CA . ALA A 1 510 ? -7.276 3.841 12.896 1.00 85.06 510 ALA A CA 1
ATOM 3800 C C . ALA A 1 510 ? -8.734 4.158 13.274 1.00 85.06 510 ALA A C 1
ATOM 3802 O O . ALA A 1 510 ? -8.998 4.621 14.381 1.00 85.06 510 ALA A O 1
ATOM 3803 N N . GLN A 1 511 ? -9.696 3.891 12.380 1.00 88.38 511 GLN A N 1
ATOM 3804 C CA . GLN A 1 511 ? -11.121 4.020 12.714 1.00 88.38 511 GLN A CA 1
ATOM 3805 C C . GLN A 1 511 ? -11.521 3.020 13.808 1.00 88.38 511 GLN A C 1
ATOM 3807 O O . GLN A 1 511 ? -12.249 3.378 14.733 1.00 88.38 511 GLN A O 1
ATOM 3812 N N . ARG A 1 512 ? -11.024 1.777 13.739 1.00 89.56 512 ARG A N 1
ATOM 3813 C CA . ARG A 1 512 ? -11.273 0.756 14.763 1.00 89.56 512 ARG A CA 1
ATOM 3814 C C . ARG A 1 512 ? -10.640 1.129 16.096 1.00 89.56 512 ARG A C 1
ATOM 3816 O O . ARG A 1 512 ? -11.311 1.045 17.115 1.00 89.56 512 ARG A O 1
ATOM 3823 N N . GLU A 1 513 ? -9.404 1.608 16.089 1.00 88.06 513 GLU A N 1
ATOM 3824 C CA . GLU A 1 513 ? -8.739 2.105 17.292 1.00 88.06 513 GLU A CA 1
ATOM 3825 C C . GLU A 1 513 ? -9.542 3.241 17.939 1.00 88.06 513 GLU A C 1
ATOM 3827 O O . GLU A 1 513 ? -9.750 3.232 19.149 1.00 88.06 513 GLU A O 1
ATOM 3832 N N . ALA A 1 514 ? -10.072 4.179 17.146 1.00 87.62 514 ALA A N 1
ATOM 3833 C CA . ALA A 1 514 ? -10.930 5.244 17.661 1.00 87.62 514 ALA A CA 1
ATOM 3834 C C . ALA A 1 514 ? -12.250 4.717 18.254 1.00 87.62 514 ALA A C 1
ATOM 3836 O O . ALA A 1 514 ? -12.705 5.243 19.271 1.00 87.62 514 ALA A O 1
ATOM 3837 N N . LEU A 1 515 ? -12.850 3.685 17.650 1.00 90.25 515 LEU A N 1
ATOM 3838 C CA . LEU A 1 515 ? -14.032 3.002 18.185 1.00 90.25 515 LEU A CA 1
ATOM 3839 C C . LEU A 1 515 ? -13.727 2.286 19.508 1.00 90.25 515 LEU A C 1
ATOM 3841 O O . LEU A 1 515 ? -14.496 2.417 20.456 1.00 90.25 515 LEU A O 1
ATOM 3845 N N . ASP A 1 516 ? -12.606 1.574 19.592 1.00 89.69 516 ASP A N 1
ATOM 3846 C CA . ASP A 1 516 ? -12.207 0.821 20.787 1.00 89.69 516 ASP A CA 1
ATOM 3847 C C . ASP A 1 516 ? -11.737 1.739 21.925 1.00 89.69 516 ASP A C 1
ATOM 3849 O O . ASP A 1 516 ? -11.931 1.434 23.102 1.00 89.69 516 ASP A O 1
ATOM 3853 N N . ALA A 1 517 ? -11.150 2.888 21.586 1.00 88.31 517 ALA A N 1
ATOM 3854 C CA . ALA A 1 517 ? -10.765 3.915 22.546 1.00 88.31 517 ALA A CA 1
ATOM 3855 C C . ALA A 1 517 ? -11.958 4.760 23.028 1.00 88.31 517 ALA A C 1
ATOM 3857 O O . ALA A 1 517 ? -11.860 5.418 24.068 1.00 88.31 517 ALA A O 1
ATOM 3858 N N . ALA A 1 518 ? -13.082 4.766 22.301 1.00 85.69 518 ALA A N 1
ATOM 3859 C CA . ALA A 1 518 ? -14.306 5.402 22.766 1.00 85.69 518 ALA A CA 1
ATOM 3860 C C . ALA A 1 518 ? -14.859 4.594 23.942 1.00 85.69 518 ALA A C 1
ATOM 3862 O O . ALA A 1 518 ? -15.220 3.430 23.798 1.00 85.69 518 ALA A O 1
ATOM 3863 N N . ALA A 1 519 ? -14.927 5.216 25.121 1.00 84.44 519 ALA A N 1
ATOM 3864 C CA . ALA A 1 519 ? -15.411 4.601 26.359 1.00 84.44 519 ALA A CA 1
ATOM 3865 C C . ALA A 1 519 ? -16.946 4.409 26.356 1.00 84.44 519 ALA A C 1
ATOM 3867 O O . ALA A 1 519 ? -17.644 4.821 27.284 1.00 84.44 519 ALA A O 1
ATOM 3868 N N . LEU A 1 520 ? -17.474 3.824 25.281 1.00 90.25 520 LEU A N 1
ATOM 3869 C CA . LEU A 1 520 ? -18.884 3.549 25.057 1.00 90.25 520 LEU A CA 1
ATOM 3870 C C . LEU A 1 520 ? -19.318 2.318 25.868 1.00 90.25 520 LEU A C 1
ATOM 3872 O O . LEU A 1 520 ? -18.519 1.399 26.071 1.00 90.25 520 LEU A O 1
ATOM 3876 N N . PRO A 1 521 ? -20.588 2.253 26.305 1.00 93.88 521 PRO A N 1
ATOM 3877 C CA . PRO A 1 521 ? -21.171 1.011 26.800 1.00 93.88 521 PRO A CA 1
ATOM 3878 C C . PRO A 1 521 ? -20.998 -0.133 25.787 1.00 93.88 521 PRO A C 1
ATOM 3880 O O . PRO A 1 521 ? -21.090 0.088 24.581 1.00 93.88 521 PRO A O 1
ATOM 3883 N N . GLU A 1 522 ? -20.770 -1.356 26.266 1.00 91.62 522 GLU A N 1
ATOM 3884 C CA . GLU A 1 522 ? -20.500 -2.533 25.419 1.00 91.62 522 GLU A CA 1
ATOM 3885 C C . GLU A 1 522 ? -21.614 -2.786 24.389 1.00 91.62 522 GLU A C 1
ATOM 3887 O O . GLU A 1 522 ? -21.342 -3.060 23.222 1.00 91.62 522 GLU A O 1
ATOM 3892 N N . ASP A 1 523 ? -22.879 -2.603 24.779 1.00 94.06 523 ASP A N 1
ATOM 3893 C CA . ASP A 1 523 ? -24.026 -2.755 23.882 1.00 94.06 523 ASP A CA 1
ATOM 3894 C C . ASP A 1 523 ? -24.051 -1.702 22.765 1.00 94.06 523 ASP A C 1
ATOM 3896 O O . ASP A 1 523 ? -24.446 -2.006 21.638 1.00 94.06 523 ASP A O 1
ATOM 3900 N N . VAL A 1 524 ? -23.607 -0.480 23.071 1.00 96.00 524 VAL A N 1
ATOM 3901 C CA . VAL A 1 524 ? -23.476 0.628 22.121 1.00 96.00 524 VAL A CA 1
ATOM 3902 C C . 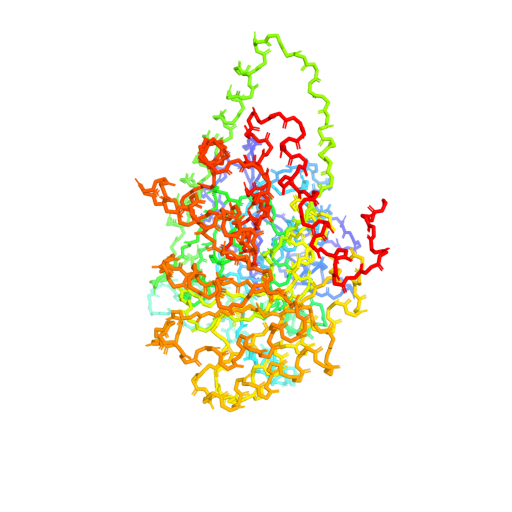VAL A 1 524 ? -22.311 0.371 21.170 1.00 96.00 524 VAL A C 1
ATOM 3904 O O . VAL A 1 524 ? -22.476 0.535 19.961 1.00 96.00 524 VAL A O 1
ATOM 3907 N N . HIS A 1 525 ? -21.163 -0.063 21.697 1.00 94.81 525 HIS A N 1
ATOM 3908 C CA . HIS A 1 525 ? -19.983 -0.410 20.903 1.00 94.81 525 HIS A CA 1
ATOM 3909 C C . HIS A 1 525 ? -20.303 -1.522 19.902 1.00 94.81 525 HIS A C 1
ATOM 3911 O O . HIS A 1 525 ? -20.163 -1.306 18.700 1.00 94.81 525 HIS A O 1
ATOM 3917 N N . GLU A 1 526 ? -20.842 -2.659 20.354 1.00 95.44 526 GLU A N 1
ATOM 3918 C CA . GLU A 1 526 ? -21.188 -3.781 19.472 1.00 95.44 526 GLU A CA 1
ATOM 3919 C C . GLU A 1 526 ? -22.233 -3.405 18.419 1.00 95.44 526 GLU A C 1
ATOM 3921 O O . GLU A 1 526 ? -22.214 -3.900 17.285 1.00 95.44 526 GLU A O 1
ATOM 3926 N N . ARG A 1 527 ? -23.161 -2.513 18.780 1.00 96.75 527 ARG A N 1
ATOM 3927 C CA . ARG A 1 527 ? -24.185 -2.041 17.854 1.00 96.75 527 ARG A CA 1
ATOM 3928 C C . ARG A 1 527 ? -23.584 -1.311 16.659 1.00 96.75 527 ARG A C 1
ATOM 3930 O O . ARG A 1 527 ? -23.968 -1.607 15.527 1.00 96.75 527 ARG A O 1
ATOM 3937 N N . ILE A 1 528 ? -22.638 -0.412 16.925 1.00 96.44 528 ILE A N 1
ATOM 3938 C CA . ILE A 1 528 ? -21.917 0.357 15.904 1.00 96.44 528 ILE A CA 1
ATOM 3939 C C . ILE A 1 528 ? -20.941 -0.547 15.148 1.00 96.44 528 ILE A C 1
ATOM 3941 O O . ILE A 1 528 ? -20.885 -0.491 13.921 1.00 96.44 528 ILE A O 1
ATOM 3945 N N . ALA A 1 529 ? -20.204 -1.391 15.874 1.00 96.31 529 ALA A N 1
ATOM 3946 C CA . ALA A 1 529 ? -19.176 -2.265 15.326 1.00 96.31 529 ALA A CA 1
ATOM 3947 C C . ALA A 1 529 ? -19.736 -3.263 14.307 1.00 96.31 529 ALA A C 1
ATOM 3949 O O . ALA A 1 529 ? -19.099 -3.498 13.282 1.00 96.31 529 ALA A O 1
ATOM 3950 N N . TRP A 1 530 ? -20.898 -3.871 14.579 1.00 96.88 530 TRP A N 1
ATOM 3951 C CA . TRP A 1 530 ? -21.413 -4.929 13.707 1.00 96.88 530 TRP A CA 1
ATOM 3952 C C . TRP A 1 530 ? -22.932 -5.138 13.714 1.00 96.88 530 TRP A C 1
ATOM 3954 O O . TRP A 1 530 ? -23.463 -5.478 12.660 1.00 96.88 530 TRP A O 1
ATOM 3964 N N . ARG A 1 531 ? -23.674 -4.965 14.825 1.00 97.19 531 ARG A N 1
ATOM 3965 C CA . ARG A 1 531 ? -25.096 -5.406 14.863 1.00 97.19 531 ARG A CA 1
ATOM 3966 C C . ARG A 1 531 ? -25.988 -4.637 13.890 1.00 97.19 531 ARG A C 1
ATOM 3968 O O . ARG A 1 531 ? -26.838 -5.243 13.238 1.00 97.19 531 ARG A O 1
ATOM 3975 N N . ASN A 1 532 ? -25.793 -3.323 13.769 1.00 97.62 532 ASN A N 1
ATOM 3976 C CA . ASN A 1 532 ? -26.553 -2.515 12.814 1.00 97.62 532 ASN A CA 1
ATOM 3977 C C . ASN A 1 532 ? -26.259 -2.945 11.371 1.00 97.62 532 ASN A C 1
ATOM 3979 O O . ASN A 1 532 ? -27.186 -3.158 10.590 1.00 97.62 532 ASN A O 1
ATOM 3983 N N . ALA A 1 533 ? -24.979 -3.130 11.037 1.00 97.75 533 ALA A N 1
ATOM 3984 C CA . ALA A 1 533 ? -24.558 -3.577 9.714 1.00 97.75 533 ALA A CA 1
ATOM 3985 C C . ALA A 1 533 ? -25.059 -4.997 9.399 1.00 97.75 533 ALA A C 1
ATOM 3987 O O . ALA A 1 533 ? -25.522 -5.247 8.290 1.00 97.75 533 ALA A O 1
ATOM 3988 N N . LEU A 1 534 ? -25.046 -5.908 10.377 1.00 97.44 534 LEU A N 1
ATOM 3989 C CA . LEU A 1 534 ? -25.577 -7.264 10.231 1.00 97.44 534 LEU A CA 1
ATOM 3990 C C . LEU A 1 534 ? -27.070 -7.250 9.878 1.00 97.44 534 LEU A C 1
ATOM 3992 O O . LEU A 1 534 ? -27.477 -7.947 8.954 1.00 97.44 534 LEU A O 1
ATOM 3996 N N . SER A 1 535 ? -27.872 -6.434 10.569 1.00 96.06 535 SER A N 1
ATOM 3997 C CA . SER A 1 535 ? -29.308 -6.286 10.283 1.00 96.06 535 SER A CA 1
ATOM 3998 C C . SER A 1 535 ? -29.561 -5.821 8.841 1.00 96.06 535 SER A C 1
ATOM 4000 O O . SER A 1 535 ? -30.407 -6.367 8.126 1.00 96.06 535 SER A O 1
ATOM 4002 N N . ILE A 1 536 ? -28.763 -4.854 8.378 1.00 96.88 536 ILE A N 1
ATOM 4003 C CA . ILE A 1 536 ? -28.800 -4.371 6.995 1.00 96.88 536 ILE A CA 1
ATOM 4004 C C . ILE A 1 536 ? -28.434 -5.503 6.026 1.00 96.88 536 ILE A C 1
ATOM 4006 O O . ILE A 1 536 ? -29.184 -5.795 5.098 1.00 96.88 536 ILE A O 1
ATOM 4010 N N . ILE A 1 537 ? -27.316 -6.191 6.264 1.00 97.50 537 ILE A N 1
ATOM 4011 C CA . ILE A 1 537 ? -26.850 -7.299 5.424 1.00 97.50 537 ILE A CA 1
ATOM 4012 C C . ILE A 1 537 ? -27.913 -8.394 5.313 1.00 97.50 537 ILE A C 1
ATOM 4014 O O . ILE A 1 537 ? -28.200 -8.845 4.208 1.00 97.50 537 ILE A O 1
ATOM 4018 N N . GLN A 1 538 ? -28.542 -8.788 6.420 1.00 96.38 538 GLN A N 1
ATOM 4019 C CA . GLN A 1 538 ? -29.548 -9.853 6.442 1.00 96.38 538 GLN A CA 1
ATOM 4020 C C . GLN A 1 538 ? -30.827 -9.500 5.672 1.00 96.38 538 GLN A C 1
ATOM 4022 O O . GLN A 1 538 ? -31.522 -10.405 5.210 1.00 96.38 538 GLN A O 1
ATOM 4027 N N . THR A 1 539 ? -31.107 -8.210 5.466 1.00 94.69 539 THR A N 1
ATOM 4028 C CA . THR A 1 539 ? -32.208 -7.754 4.602 1.00 94.69 539 THR A CA 1
ATOM 4029 C C . THR A 1 539 ? -31.939 -8.078 3.128 1.00 94.69 539 THR A C 1
ATOM 4031 O O . THR A 1 539 ? -32.855 -8.455 2.400 1.00 94.69 539 THR A O 1
ATOM 4034 N N . HIS A 1 540 ? -30.680 -7.995 2.694 1.00 94.19 540 HIS A N 1
ATOM 4035 C CA . HIS A 1 540 ? -30.270 -8.246 1.305 1.00 94.19 540 HIS A CA 1
ATOM 4036 C C . HIS A 1 540 ? -29.722 -9.655 1.075 1.00 94.19 540 HIS A C 1
ATOM 4038 O O . HIS A 1 540 ? -29.707 -10.148 -0.052 1.00 94.19 540 HIS A O 1
ATOM 4044 N N . ARG A 1 541 ? -29.291 -10.319 2.145 1.00 93.62 541 ARG A N 1
ATOM 4045 C CA . ARG A 1 541 ? -28.760 -11.674 2.136 1.00 93.62 541 ARG A CA 1
ATOM 4046 C C . ARG A 1 541 ? -29.292 -12.460 3.338 1.00 93.62 541 ARG A C 1
ATOM 4048 O O . ARG A 1 541 ? -28.580 -12.636 4.332 1.00 93.62 541 ARG A O 1
ATOM 4055 N N . PRO A 1 542 ? -30.545 -12.939 3.260 1.00 93.25 542 PRO A N 1
ATOM 4056 C CA . PRO A 1 542 ? -31.154 -13.700 4.341 1.00 93.25 542 PRO A CA 1
ATOM 4057 C C . PRO A 1 542 ? -30.317 -14.930 4.705 1.00 93.25 542 PRO A C 1
ATOM 4059 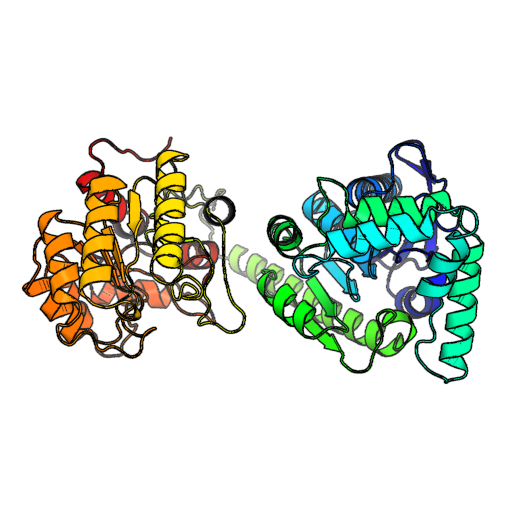O O . PRO A 1 542 ? -29.911 -15.694 3.830 1.00 93.25 542 PRO A O 1
ATOM 4062 N N . GLY A 1 543 ? -30.071 -15.122 6.000 1.00 89.69 543 GLY A N 1
ATOM 4063 C CA . GLY A 1 543 ? -29.296 -16.253 6.516 1.00 89.69 543 GLY A CA 1
ATOM 4064 C C . GLY A 1 543 ? -27.779 -16.067 6.498 1.00 89.69 543 GLY A C 1
ATOM 4065 O O . GLY A 1 543 ? -27.074 -17.003 6.859 1.00 89.69 543 GLY A O 1
ATOM 4066 N N . TRP A 1 544 ? -27.262 -14.896 6.108 1.00 95.25 544 TRP A N 1
ATOM 4067 C CA . TRP A 1 544 ? -25.861 -14.583 6.383 1.00 95.25 544 TRP A CA 1
ATOM 4068 C C . TRP A 1 544 ? -25.646 -14.390 7.889 1.00 95.25 544 TRP A C 1
ATOM 4070 O O . TRP A 1 544 ? -26.409 -13.680 8.558 1.00 95.25 544 TRP A O 1
ATOM 4080 N N . GLU A 1 545 ? -24.601 -15.023 8.406 1.00 92.12 545 GLU A N 1
ATOM 4081 C CA . GLU A 1 545 ? -24.163 -14.947 9.796 1.00 92.12 545 GLU A CA 1
ATOM 4082 C C . GLU A 1 545 ? -22.699 -14.510 9.835 1.00 92.12 545 GLU A C 1
ATOM 4084 O O . GLU A 1 545 ? -21.976 -14.622 8.846 1.00 92.12 545 GLU A O 1
ATOM 4089 N N . LEU A 1 546 ? -22.262 -13.988 10.981 1.00 87.75 546 LEU A N 1
ATOM 4090 C CA . LEU A 1 546 ? -20.864 -13.620 11.162 1.00 87.75 546 LEU A CA 1
ATOM 4091 C C . LEU A 1 546 ? -19.965 -14.862 11.010 1.00 87.75 546 LEU A C 1
ATOM 4093 O O . LEU A 1 546 ? -20.250 -15.879 11.647 1.00 87.75 546 LEU A O 1
ATOM 4097 N N . PRO A 1 547 ? -18.876 -14.779 10.223 1.00 81.94 547 PRO A N 1
ATOM 4098 C CA . PRO A 1 547 ? -17.893 -15.849 10.123 1.00 81.94 547 PRO A CA 1
ATOM 4099 C C . PRO A 1 547 ? -17.341 -16.229 11.504 1.00 81.94 547 PRO A C 1
ATOM 4101 O O . PRO A 1 547 ? -17.033 -15.349 12.312 1.00 81.94 547 PRO A O 1
ATOM 4104 N N . SER A 1 548 ? -17.254 -17.537 11.759 1.00 58.06 548 SER A N 1
ATOM 4105 C CA . SER A 1 548 ? -16.823 -18.136 13.032 1.00 58.06 548 SER A CA 1
ATOM 4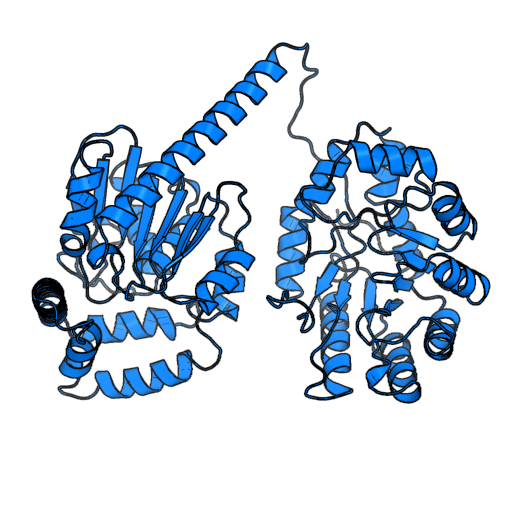106 C C . SER A 1 548 ? -15.333 -18.017 13.307 1.00 58.06 548 SER A C 1
ATOM 4108 O O . SER A 1 548 ? -14.571 -18.279 12.345 1.00 58.06 548 SER A O 1
#

pLDDT: mean 85.68, std 13.98, range [28.92, 98.81]

Foldseek 3Di:
DAFPNKDKDKDKAADAPAEEEEAEAQLDFQVLCVLVCVLCRPHHTYMYIGFDQFDPIHNDDPFQALLVRLRRVVRVCVVVVQWAHEYEAAASGLSNQLNNCLVPVRRHQEYEYQAYQAAAEPCPLVVLVVVLVQQPPPPNLVVLLCVQLPQPDDDPLSNVVSVVSSVSSVPGDSVNNSRNSCNQRPNPQHRRHNVSVLVRNLSRPHAYEYEHCDPSSQQSVVLSDDDPLHDGYHDVPADSSNCSVCVVVVSVVVVVSVVVVVVVVVVVVVVVVVVVPPPDPDDDPDPDDEFEAAAFEADWAPQDVVIDHDALVRSLVLCVVLRHQAYAYEHDPHFPCPVPLVSQVVRLVRQLCSCVVCCLRHVAYAGEFDCVSPLVSRLVVLCCSCPVSVGQYHEYEQPSRVHDLPCSCVSSLVSNLVSLGEYEYPADPPLVSLLVSCQVRVSYQYEHEQQPLDPDLVSSQSQVVSVRYAYEQEHDDPAQALVSVLVNCVRRNQLRYAYHANPPVGRSNRSSVRLVPNPDDPVSSCSRRPVNVVVNSCVSPPPRDGDD

Sequence (548 aa):
MTVNGVRVFYTSSGDGPRTVVLLHGWCDESTGWAGIVSGLRTEYRVIAPDFRGHGGTEPGTDGFSPFVLADDVAALLDALGVPDAVVVGHSLGGVVASVLAVRRPDLVSALVLLDPAYGREHGHGEKVREWIGDITAPGSHQRAIDFVSRPAGDSADQRARQVERRMRAEAMDGDVIWRTLADLHLAPDQISTRPESSRYLVRRDVPLLAVHADKGRAAWEGTLVRHTSSRVEYWPDVTHWLHLDAPGRVLAVVRDWLADLDEARRDAREAQATTAGAPRRAGAVAGGGPVIDVHVHVGTTVTRSPTVGQSPEEASIALDQAGVTAGILSPAGGAGLDRGVASVQLHNNTVAAAVAGSPERYPVGLATTDLRLGVAAAVAEAERALGELGLAGLCLFPRMSGHRLDGAIDPVLAVLDAYGGLCLMHPADDEDTVLRCAEDFPRITFILAHAPMSDAPDRLRRLVDAGNVYLDTSQNVPAPSAERLTALVDRVGSERLLFAGDSPYYSAAAQREALDAAALPEDVHERIAWRNALSIIQTHRPGWELPS

Radius of gyration: 27.03 Å; chains: 1; bounding box: 75×45×67 Å

Secondary structure (DSSP, 8-state):
-EETTEE--EEEE---SSEEEEE--TT--GGGGHHHHHHHTTTSEEEEEPPTTSTTS---SS---HHHHHHHHHHHHHHTT--SEEEEEETHHHHHHHHHHHH-GGGEEEEEEES-S--BPTTHHHHHHHHHHHHSSTTTHHHHHHHHT----SSHHHHHHHHHHHHHHHHS-HHHHHHHHHHHHTSTT---BHHHHHHHHTT--S-EEEEESSHHHHHHHTTT--STT-EEEE-TT--TTHHHH-HHHHHHHHHHHHHHHHHHHHHHHHHHHHTTSS---------PPP-EEEEEEEEE-SSSSS--EE-HHHHHHHHHHTT--EEEEEEPSS--GGGTHHHHHHHHHHHHHHHHH-TTT-S-BEE---GGG-HHHHHHHHHIIIIIS---EEEE-GGGGT--SSSTTHHHHHHHHHTT-EEEETT---HHHHHHHHHH-TTSEEEETT----S-HHHHHHHHHTSSEEEE----SS---HHHHHHHHHHH-STTEE----BTTS-HHHHHHHHHHS---HHHHHIIIIIHHHHHHHHHSTT-----

Organism: NCBI:txid478107